Protein AF-0000000073392416 (afdb_homodimer)

Nearest PDB structures (foldseek):
  3k96-assembly1_B  TM=9.170E-01  e=9.392E-29  Coxiella burnetii RSA 493
  6e8y-assembly1_B  TM=8.943E-01  e=6.072E-26  Homo sapiens
  6e90-assembly2_D-2  TM=8.813E-01  e=2.611E-24  Homo sapiens
  6e90-assembly1_A  TM=8.848E-01  e=6.687E-24  Homo sapiens
  6e90-assembly2_B  TM=8.919E-01  e=8.058E-23  Homo sapiens

Organism: Methanobrevibacter smithii (strain ATCC 35061 / DSM 861 / OCM 144 / PS) (NCBI:txid420247)

Solvent-accessible surface area (backbone atoms only — not comparable to full-atom values): 31965 Å² total; per-residue (Å²): 132,66,45,31,33,28,28,39,30,64,46,49,55,25,44,14,51,48,50,59,24,34,86,54,34,65,38,31,40,37,30,23,90,51,61,68,55,23,49,34,26,61,73,67,29,24,43,64,88,70,40,66,89,48,76,49,56,86,52,54,37,46,36,72,51,78,68,77,46,32,79,32,46,35,34,39,39,38,46,58,41,88,52,44,55,68,50,38,51,56,44,52,76,47,38,50,93,76,41,43,43,32,40,50,48,54,45,56,28,79,96,73,68,37,44,58,56,54,44,44,25,72,57,59,74,42,81,37,35,39,41,32,36,31,70,53,35,74,48,37,56,67,66,40,54,32,38,34,28,36,18,18,87,47,66,68,59,46,53,53,52,44,59,37,54,48,50,101,34,31,45,71,45,78,50,62,44,44,61,19,42,48,47,27,37,37,51,28,46,55,50,5,22,44,46,12,25,36,56,32,57,62,59,57,65,30,34,48,35,42,51,49,20,50,43,54,49,41,50,30,52,54,32,37,76,73,70,21,47,49,71,50,40,51,32,37,20,14,41,15,22,32,50,49,30,42,70,40,86,84,24,62,45,16,50,52,13,23,37,44,22,61,71,45,78,77,67,82,81,39,67,61,57,44,54,55,49,50,48,36,53,51,51,45,50,51,28,59,76,67,69,46,86,47,64,57,52,49,39,41,31,37,37,74,70,68,61,41,55,48,68,62,41,47,53,58,43,58,74,71,104,133,64,46,32,34,29,30,39,30,65,46,50,55,24,45,14,51,47,50,59,25,34,86,53,35,65,37,32,39,37,30,21,90,51,61,68,56,24,50,34,25,61,74,66,29,22,46,63,88,68,39,66,87,48,76,50,56,87,52,53,36,45,37,70,52,77,68,77,46,32,80,32,47,35,35,38,37,39,47,58,42,87,51,44,57,67,49,38,52,56,44,52,76,47,36,51,94,78,41,41,43,31,40,50,47,53,43,55,30,78,98,73,69,37,45,59,56,53,46,44,24,73,57,59,74,43,80,38,36,39,41,31,36,30,70,54,33,73,47,38,58,67,66,40,53,32,39,35,27,37,19,18,86,46,68,67,59,46,54,54,52,45,58,39,52,49,49,99,35,31,46,71,45,78,48,62,43,44,61,19,43,49,46,27,36,38,51,29,47,54,50,5,21,45,46,12,24,37,57,31,57,62,58,56,66,30,34,50,35,42,52,49,21,53,41,53,49,41,50,30,51,52,33,36,75,72,70,20,46,49,72,49,39,51,32,37,20,13,41,15,23,32,51,48,29,43,72,42,86,83,22,62,44,15,50,51,13,23,36,46,20,60,71,46,78,77,65,82,81,38,68,61,58,43,54,54,48,50,49,36,53,49,51,45,51,51,29,59,76,67,68,48,85,46,63,57,51,50,38,41,30,37,37,73,72,67,59,40,55,48,68,62,41,47,53,57,43,59,75,71,105

Secondary structure (DSSP, 8-state):
-PEEEEEE--SHHHHHHHHHHGGGEEEEEEE-SSHHHHHHHHHHSEETTTEEEEEPPTTEEEES-GGGGTT-SEEEE-S-GGGHHHHHHHHHHHS-TTPEEEE----B-TTT--BHHHHHHHHHS-PPEEEESS--HHHHHTT--EEEEEE-S-HHHHHHHHHHH--SSEEEEEES-HHHHHHHHHHHHHHHHHHHHHHHHT--HHHHHHHHHHHHHHHHHHHHHTT--GGGGGSIIIIIHHHHHHHSTT-HHHHHHHHHHTT----TT-HHHHHHHHHHHHHHHHHHHTT---HHHHHHIIIIIS---HHHHHHHHHHH-/-PEEEEEE--SHHHHHHHHHHGGGEEEEEEE-SSHHHHHHHHHHSEETTTEEEEEPPTTEEEES-GGGGTT-SEEEE-S-GGGHHHHHHHHHHHS-TTPEEEE----B-TTT--BHHHHHHHHHS-PPEEEESS--HHHHHTT--EEEEEE-S-HHHHHHHHHHH--SSEEEEEES-HHHHHHHHHHHHHHHHHHHHHHHHT--HHHHHHHHHHHHHHHHHHHHHTT--GGGGGSIIIIIHHHHHHHSTT-HHHHHHHHHHTT----TT-HHHHHHHHHHHHHHHHHHHTT---HHHHHHIIIIIS---HHHHHHHHHHH-

Structure (mmCIF, N/CA/C/O backbone):
data_AF-0000000073392416-model_v1
#
loop_
_entity.id
_entity.type
_entity.pdbx_description
1 polymer 'Glycerol-3-phosphate dehydrogenase (NAD)'
#
loop_
_atom_site.group_PDB
_atom_site.id
_atom_site.type_symbol
_atom_site.label_atom_id
_atom_site.label_alt_id
_atom_site.label_comp_id
_atom_site.label_asym_id
_atom_site.label_entity_id
_atom_site.label_seq_id
_atom_site.pdbx_PDB_ins_code
_atom_site.Cartn_x
_atom_site.Cartn_y
_atom_site.Cartn_z
_atom_site.occupancy
_atom_site.B_iso_or_equiv
_atom_site.auth_seq_id
_atom_site.auth_comp_id
_atom_site.auth_asym_id
_atom_site.auth_atom_id
_atom_site.pdbx_PDB_model_num
ATOM 1 N N . MET A 1 1 ? -12.195 24.922 28.703 1 54.62 1 MET A N 1
ATOM 2 C CA . MET A 1 1 ? -12.047 26.219 28.047 1 54.62 1 MET A CA 1
ATOM 3 C C . MET A 1 1 ? -11.492 26.047 26.625 1 54.62 1 MET A C 1
ATOM 5 O O . MET A 1 1 ? -10.688 25.141 26.375 1 54.62 1 MET A O 1
ATOM 9 N N . SER A 1 2 ? -12.141 26.625 25.531 1 84.12 2 SER A N 1
ATOM 10 C CA . SER A 1 2 ? -11.734 26.516 24.141 1 84.12 2 SER A CA 1
ATOM 11 C C . SER A 1 2 ? -10.367 27.156 23.906 1 84.12 2 SER A C 1
ATOM 13 O O . SER A 1 2 ? -10.031 28.156 24.547 1 84.12 2 SER A O 1
ATOM 15 N N . LEU A 1 3 ? -9.414 26.547 23.359 1 95.56 3 LEU A N 1
ATOM 16 C CA . LEU A 1 3 ? -8.016 26.922 23.156 1 95.56 3 LEU A CA 1
ATOM 17 C C . LEU A 1 3 ? -7.875 27.984 22.094 1 95.56 3 LEU A C 1
ATOM 19 O O . LEU A 1 3 ? -8.641 28.016 21.125 1 95.56 3 LEU A O 1
ATOM 23 N N . ASN A 1 4 ? -6.977 28.969 22.391 1 98.12 4 ASN A N 1
ATOM 24 C CA . ASN A 1 4 ? -6.52 29.859 21.328 1 98.12 4 ASN A CA 1
ATOM 25 C C . ASN A 1 4 ? -5.41 29.219 20.5 1 98.12 4 ASN A C 1
ATOM 27 O O . ASN A 1 4 ? -4.383 28.812 21.031 1 98.12 4 ASN A O 1
ATOM 31 N N . VAL A 1 5 ? -5.668 29.188 19.203 1 98.56 5 VAL A N 1
ATOM 32 C CA . VAL A 1 5 ? -4.75 28.422 18.344 1 98.56 5 VAL A CA 1
ATOM 33 C C . VAL A 1 5 ? -4.172 29.344 17.266 1 98.56 5 VAL A C 1
ATOM 35 O O . VAL A 1 5 ? -4.875 30.203 16.734 1 98.56 5 VAL A O 1
ATOM 38 N N . GLY A 1 6 ? -2.875 29.234 17.062 1 98.69 6 GLY A N 1
ATOM 39 C CA . GLY A 1 6 ? -2.205 29.859 15.922 1 98.69 6 GLY A CA 1
ATOM 40 C C . GLY A 1 6 ? -1.769 28.859 14.867 1 98.69 6 GLY A C 1
ATOM 41 O O . GLY A 1 6 ? -1.422 27.719 15.188 1 98.69 6 GLY A O 1
ATOM 42 N N . VAL A 1 7 ? -1.801 29.234 13.602 1 98.81 7 VAL A N 1
ATOM 43 C CA . VAL A 1 7 ? -1.245 28.484 12.477 1 98.81 7 VAL A CA 1
ATOM 44 C C . VAL A 1 7 ? -0.252 29.359 11.719 1 98.81 7 VAL A C 1
ATOM 46 O O . VAL A 1 7 ? -0.584 30.484 11.305 1 98.81 7 VAL A O 1
ATOM 49 N N . ILE A 1 8 ? 0.932 28.828 11.641 1 98.75 8 ILE A N 1
ATOM 50 C CA . ILE A 1 8 ? 1.954 29.562 10.898 1 98.75 8 ILE A CA 1
ATOM 51 C C . ILE A 1 8 ? 2.068 29 9.484 1 98.75 8 ILE A C 1
ATOM 53 O O . ILE A 1 8 ? 2.355 27.812 9.312 1 98.75 8 ILE A O 1
ATOM 57 N N . GLY A 1 9 ? 1.932 29.828 8.492 1 98.12 9 GLY A N 1
ATOM 58 C CA . GLY A 1 9 ? 1.912 29.422 7.098 1 98.12 9 GLY A CA 1
ATOM 59 C C . GLY A 1 9 ? 0.513 29.359 6.512 1 98.12 9 GLY A C 1
ATOM 60 O O . GLY A 1 9 ? -0.207 28.391 6.707 1 98.12 9 GLY A O 1
ATOM 61 N N . ALA A 1 10 ? 0.179 30.375 5.672 1 98.12 10 ALA A N 1
ATOM 62 C CA . ALA A 1 10 ? -1.148 30.453 5.066 1 98.12 10 ALA A CA 1
ATOM 63 C C . ALA A 1 10 ? -1.143 29.875 3.658 1 98.12 10 ALA A C 1
ATOM 65 O O . ALA A 1 10 ? -1.767 30.422 2.748 1 98.12 10 ALA A O 1
ATOM 66 N N . GLY A 1 11 ? -0.342 28.812 3.502 1 96.88 11 GLY A N 1
ATOM 67 C CA . GLY A 1 11 ? -0.414 28.047 2.27 1 96.88 11 GLY A CA 1
ATOM 68 C C . GLY A 1 11 ? -1.572 27.078 2.244 1 96.88 11 GLY A C 1
ATOM 69 O O . GLY A 1 11 ? -2.545 27.234 2.984 1 96.88 11 GLY A O 1
ATOM 70 N N . ALA A 1 12 ? -1.508 26.125 1.383 1 96.62 12 ALA A N 1
ATOM 71 C CA . ALA A 1 12 ? -2.588 25.156 1.191 1 96.62 12 ALA A CA 1
ATOM 72 C C . ALA A 1 12 ? -2.859 24.375 2.475 1 96.62 12 ALA A C 1
ATOM 74 O O . ALA A 1 12 ? -3.998 24.312 2.941 1 96.62 12 ALA A O 1
ATOM 75 N N . MET A 1 13 ? -1.814 23.844 3.082 1 97.5 13 MET A N 1
ATOM 76 C CA . MET A 1 13 ? -1.981 22.984 4.254 1 97.5 13 MET A CA 1
ATOM 77 C C . MET A 1 13 ? -2.373 23.812 5.477 1 97.5 13 MET A C 1
ATOM 79 O O . MET A 1 13 ? -3.266 23.422 6.23 1 97.5 13 MET A O 1
ATOM 83 N N . GLY A 1 14 ? -1.658 24.906 5.66 1 98.5 14 GLY A N 1
ATOM 84 C CA . GLY A 1 14 ? -1.999 25.75 6.801 1 98.5 14 GLY A CA 1
ATOM 85 C C . GLY A 1 14 ? -3.439 26.219 6.785 1 98.5 14 GLY A C 1
ATOM 86 O O . GLY A 1 14 ? -4.117 26.203 7.816 1 98.5 14 GLY A O 1
ATOM 87 N N . THR A 1 15 ? -3.92 26.625 5.652 1 98.56 15 THR A N 1
ATOM 88 C CA . THR A 1 15 ? -5.301 27.062 5.508 1 98.56 15 THR A CA 1
ATOM 89 C C . THR A 1 15 ? -6.266 25.906 5.738 1 98.56 15 THR A C 1
ATOM 91 O O . THR A 1 15 ? -7.297 26.062 6.395 1 98.56 15 THR A O 1
ATOM 94 N N . ALA A 1 16 ? -5.902 24.781 5.227 1 98.31 16 ALA A N 1
ATOM 95 C CA . ALA A 1 16 ? -6.754 23.594 5.367 1 98.31 16 ALA A CA 1
ATOM 96 C C . ALA A 1 16 ? -6.875 23.188 6.832 1 98.31 16 ALA A C 1
ATOM 98 O O . ALA A 1 16 ? -7.973 22.891 7.309 1 98.31 16 ALA A O 1
ATOM 99 N N . ILE A 1 17 ? -5.758 23.141 7.52 1 98.19 17 ILE A N 1
ATOM 100 C CA . ILE A 1 17 ? -5.777 22.797 8.938 1 98.19 17 ILE A CA 1
ATOM 101 C C . ILE A 1 17 ? -6.609 23.812 9.703 1 98.19 17 ILE A C 1
ATOM 103 O O . ILE A 1 17 ? -7.434 23.453 10.547 1 98.19 17 ILE A O 1
ATOM 107 N N . SER A 1 18 ? -6.402 25.062 9.391 1 98.31 18 SER A N 1
ATOM 108 C CA . SER A 1 18 ? -7.184 26.109 10.031 1 98.31 18 SER A CA 1
ATOM 109 C C . SER A 1 18 ? -8.68 25.875 9.844 1 98.31 18 SER A C 1
ATOM 111 O O . SER A 1 18 ? -9.453 25.969 10.805 1 98.31 18 SER A O 1
ATOM 113 N N . GLN A 1 19 ? -9.07 25.594 8.617 1 97.75 19 GLN A N 1
ATOM 114 C CA . GLN A 1 19 ? -10.469 25.344 8.281 1 97.75 19 GLN A CA 1
ATOM 115 C C . GLN A 1 19 ? -11.031 24.188 9.102 1 97.75 19 GLN A C 1
ATOM 117 O O . GLN A 1 19 ? -12.156 24.266 9.602 1 97.75 19 GLN A O 1
ATOM 122 N N . CYS A 1 20 ? -10.258 23.188 9.266 1 96.81 20 CYS A N 1
ATOM 123 C CA . CYS A 1 20 ? -10.703 21.969 9.922 1 96.81 20 CYS A CA 1
ATOM 124 C C . CYS A 1 20 ? -10.875 22.188 11.422 1 96.81 20 CYS A C 1
ATOM 126 O O . CYS A 1 20 ? -11.812 21.656 12.023 1 96.81 20 CYS A O 1
ATOM 128 N N . ILE A 1 21 ? -9.969 22.969 12.031 1 96.56 21 ILE A N 1
ATOM 129 C CA . ILE A 1 21 ? -9.938 22.969 13.492 1 96.56 21 ILE A CA 1
ATOM 130 C C . ILE A 1 21 ? -10.672 24.203 14.023 1 96.56 21 ILE A C 1
ATOM 132 O O . ILE A 1 21 ? -10.945 24.297 15.219 1 96.56 21 ILE A O 1
ATOM 136 N N . ALA A 1 22 ? -11.039 25.109 13.18 1 96.56 22 ALA A N 1
ATOM 137 C CA . ALA A 1 22 ? -11.633 26.391 13.562 1 96.56 22 ALA A CA 1
ATOM 138 C C . ALA A 1 22 ? -12.836 26.188 14.477 1 96.56 22 ALA A C 1
ATOM 140 O O . ALA A 1 22 ? -12.984 26.891 15.484 1 96.56 22 ALA A O 1
ATOM 141 N N . PRO A 1 23 ? -13.688 25.203 14.203 1 94.12 23 PRO A N 1
ATOM 142 C CA . PRO A 1 23 ? -14.867 25.016 15.055 1 94.12 23 PRO A CA 1
ATOM 143 C C . PRO A 1 23 ? -14.492 24.578 16.469 1 94.12 23 PRO A C 1
ATOM 145 O O . PRO A 1 23 ? -15.289 24.75 17.406 1 94.12 23 PRO A O 1
ATOM 148 N N . ASN A 1 24 ? -13.289 24.062 16.703 1 95.12 24 ASN A N 1
ATOM 149 C CA . ASN A 1 24 ? -12.875 23.5 17.984 1 95.12 24 ASN A CA 1
ATOM 150 C C . ASN A 1 24 ? -12.055 24.516 18.781 1 95.12 24 ASN A C 1
ATOM 152 O O . ASN A 1 24 ? -11.523 24.172 19.844 1 95.12 24 ASN A O 1
ATOM 156 N N . THR A 1 25 ? -11.906 25.734 18.281 1 96.5 25 THR A N 1
ATOM 157 C CA . THR A 1 25 ? -11.008 26.688 18.938 1 96.5 25 THR A CA 1
ATOM 158 C C . THR A 1 25 ? -11.758 27.938 19.359 1 96.5 25 THR A C 1
ATOM 160 O O . THR A 1 25 ? -12.82 28.25 18.828 1 96.5 25 THR A O 1
ATOM 163 N N . ASN A 1 26 ? -11.289 28.594 20.406 1 97 26 ASN A N 1
ATOM 164 C CA . ASN A 1 26 ? -11.812 29.891 20.812 1 97 26 ASN A CA 1
ATOM 165 C C . ASN A 1 26 ? -11.461 30.984 19.812 1 97 26 ASN A C 1
ATOM 167 O O . ASN A 1 26 ? -12.328 31.75 19.406 1 97 26 ASN A O 1
ATOM 171 N N . LYS A 1 27 ? -10.25 30.984 19.531 1 96.5 27 LYS A N 1
ATOM 172 C CA . LYS A 1 27 ? -9.68 31.922 18.562 1 96.5 27 LYS A CA 1
ATOM 173 C C . LYS A 1 27 ? -8.641 31.234 17.688 1 96.5 27 LYS A C 1
ATOM 175 O O . LYS A 1 27 ? -7.809 30.469 18.188 1 96.5 27 LYS A O 1
ATOM 180 N N . LEU A 1 28 ? -8.781 31.484 16.375 1 98.38 28 LEU A N 1
ATOM 181 C CA . LEU A 1 28 ? -7.785 30.922 15.469 1 98.38 28 LEU A CA 1
ATOM 182 C C . LEU A 1 28 ? -7.098 32.031 14.664 1 98.38 28 LEU A C 1
ATOM 184 O O . LEU A 1 28 ? -7.754 32.75 13.922 1 98.38 28 LEU A O 1
ATOM 188 N N . LEU A 1 29 ? -5.82 32.188 14.867 1 98.75 29 LEU A N 1
ATOM 189 C CA . LEU A 1 29 ? -5.016 33.156 14.141 1 98.75 29 LEU A CA 1
ATOM 190 C C . LEU A 1 29 ? -4.152 32.469 13.086 1 98.75 29 LEU A C 1
ATOM 192 O O . LEU A 1 29 ? -3.326 31.609 13.406 1 98.75 29 LEU A O 1
ATOM 196 N N . LEU A 1 30 ? -4.359 32.781 11.852 1 98.81 30 LEU A N 1
ATOM 197 C CA . LEU A 1 30 ? -3.58 32.281 10.734 1 98.81 30 LEU A CA 1
ATOM 198 C C . LEU A 1 30 ? -2.549 33.312 10.273 1 98.81 30 LEU A C 1
ATOM 200 O O . LEU A 1 30 ? -2.906 34.344 9.727 1 98.81 30 LEU A O 1
ATOM 204 N N . TYR A 1 31 ? -1.302 32.969 10.453 1 98.75 31 TYR A N 1
ATOM 205 C CA . TYR A 1 31 ? -0.228 33.875 10.078 1 98.75 31 TYR A CA 1
ATOM 206 C C . TYR A 1 31 ? 0.144 33.719 8.609 1 98.75 31 TYR A C 1
ATOM 208 O O . TYR A 1 31 ? 0.429 32.625 8.156 1 98.75 31 TYR A O 1
ATOM 216 N N . ALA A 1 32 ? 0.14 34.812 7.914 1 97.88 32 ALA A N 1
ATOM 217 C CA . ALA A 1 32 ? 0.619 34.906 6.535 1 97.88 32 ALA A CA 1
ATOM 218 C C . ALA A 1 32 ? 1.734 35.938 6.402 1 97.88 32 ALA A C 1
ATOM 220 O O . ALA A 1 32 ? 1.614 37.062 6.906 1 97.88 32 ALA A O 1
ATOM 221 N N . ARG A 1 33 ? 2.746 35.531 5.711 1 94.56 33 ARG A N 1
ATOM 222 C CA . ARG A 1 33 ? 3.854 36.438 5.484 1 94.56 33 ARG A CA 1
ATOM 223 C C . ARG A 1 33 ? 3.43 37.594 4.57 1 94.56 33 ARG A C 1
ATOM 225 O O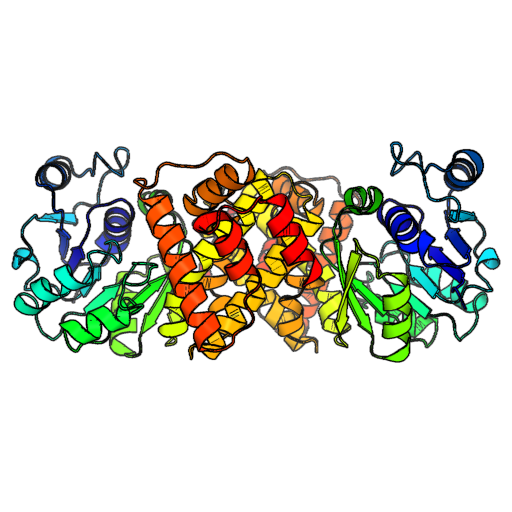 . ARG A 1 33 ? 3.838 38.75 4.777 1 94.56 33 ARG A O 1
ATOM 232 N N . ARG A 1 34 ? 2.623 37.312 3.564 1 94.94 34 ARG A N 1
ATOM 233 C CA . ARG A 1 34 ? 2.168 38.281 2.6 1 94.94 34 ARG A CA 1
ATOM 234 C C . ARG A 1 34 ? 0.901 39 3.088 1 94.94 34 ARG A C 1
ATOM 236 O O . ARG A 1 34 ? -0.121 38.344 3.316 1 94.94 34 ARG A O 1
ATOM 243 N N . LYS A 1 35 ? 0.93 40.281 3.152 1 95.69 35 LYS A N 1
ATOM 244 C CA . LYS A 1 35 ? -0.192 41.062 3.629 1 95.69 35 LYS A CA 1
ATOM 245 C C . LYS A 1 35 ? -1.418 40.875 2.738 1 95.69 35 LYS A C 1
ATOM 247 O O . LYS A 1 35 ? -2.553 40.906 3.221 1 95.69 35 LYS A O 1
ATOM 252 N N . GLU A 1 36 ? -1.205 40.656 1.474 1 96.12 36 GLU A N 1
ATOM 253 C CA . GLU A 1 36 ? -2.297 40.5 0.521 1 96.12 36 GLU A CA 1
ATOM 254 C C . GLU A 1 36 ? -3.158 39.281 0.89 1 96.12 36 GLU A C 1
ATOM 256 O O . GLU A 1 36 ? -4.383 39.312 0.768 1 96.12 36 GLU A O 1
ATOM 261 N N . ILE A 1 37 ? -2.541 38.219 1.359 1 97.06 37 ILE A N 1
ATOM 262 C CA . ILE A 1 37 ? -3.258 37.031 1.771 1 97.06 37 ILE A CA 1
ATOM 263 C C . ILE A 1 37 ? -4.074 37.312 3.027 1 97.06 37 ILE A C 1
ATOM 265 O O . ILE A 1 37 ? -5.219 36.844 3.15 1 97.06 37 ILE A O 1
ATOM 269 N N . CYS A 1 38 ? -3.529 38.094 3.947 1 97.25 38 CYS A N 1
ATOM 270 C CA . CYS A 1 38 ? -4.234 38.469 5.164 1 97.25 38 CYS A CA 1
ATOM 271 C C . CYS A 1 38 ? -5.5 39.25 4.832 1 97.25 38 CYS A C 1
ATOM 273 O O . CYS A 1 38 ? -6.566 39 5.395 1 97.25 38 CYS A O 1
ATOM 275 N N . ASP A 1 39 ? -5.312 40.188 3.92 1 96.75 39 ASP A N 1
ATOM 276 C CA . ASP A 1 39 ? -6.441 41 3.533 1 96.75 39 ASP A CA 1
ATOM 277 C C . ASP A 1 39 ? -7.551 40.188 2.891 1 96.75 39 ASP A C 1
ATOM 279 O O . ASP A 1 39 ? -8.727 40.344 3.209 1 96.75 39 ASP A O 1
ATOM 283 N N . ASP A 1 40 ? -7.184 39.25 2.014 1 96.31 40 ASP A N 1
ATOM 284 C CA . ASP A 1 40 ? -8.141 38.344 1.367 1 96.31 40 ASP A CA 1
ATOM 285 C C . ASP A 1 40 ? -8.938 37.562 2.4 1 96.31 40 ASP A C 1
ATOM 287 O O . ASP A 1 40 ? -10.156 37.438 2.297 1 96.31 40 ASP A O 1
ATOM 291 N N . ILE A 1 41 ? -8.266 37.094 3.389 1 97.75 41 ILE A N 1
ATOM 292 C CA . ILE A 1 41 ? -8.875 36.219 4.387 1 97.75 41 ILE A CA 1
ATOM 293 C C . ILE A 1 41 ? -9.758 37.062 5.316 1 97.75 41 ILE A C 1
ATOM 295 O O . ILE A 1 41 ? -10.898 36.656 5.605 1 97.75 41 ILE A O 1
ATOM 299 N N . ASN A 1 42 ? -9.305 38.219 5.742 1 97.88 42 ASN A N 1
ATOM 300 C CA . ASN A 1 42 ? -10.031 39 6.734 1 97.88 42 ASN A CA 1
ATOM 301 C C . ASN A 1 42 ? -11.219 39.75 6.109 1 97.88 42 ASN A C 1
ATOM 303 O O . ASN A 1 42 ? -12.242 39.938 6.762 1 97.88 42 ASN A O 1
ATOM 307 N N . GLU A 1 43 ? -11.109 40.094 4.906 1 96.62 43 GLU A N 1
ATOM 308 C CA . GLU A 1 43 ? -12.172 40.875 4.254 1 96.62 43 GLU A CA 1
ATOM 309 C C . GLU A 1 43 ? -13.141 39.938 3.521 1 96.62 43 GLU A C 1
ATOM 311 O O . GLU A 1 43 ? -14.359 40.125 3.602 1 96.62 43 GLU A O 1
ATOM 316 N N . GLY A 1 44 ? -12.617 38.969 2.869 1 95.88 44 GLY A N 1
ATOM 317 C CA . GLY A 1 44 ? -13.438 38.156 2.004 1 95.88 44 GLY A CA 1
ATOM 318 C C . GLY A 1 44 ? -13.688 36.75 2.568 1 95.88 44 GLY A C 1
ATOM 319 O O . GLY A 1 44 ? -14.508 36 2.045 1 95.88 44 GLY A O 1
ATOM 320 N N . HIS A 1 45 ? -12.977 36.406 3.584 1 97.31 45 HIS A N 1
ATOM 321 C CA . HIS A 1 45 ? -13.047 35.062 4.18 1 97.31 45 HIS A CA 1
ATOM 322 C C . HIS A 1 45 ? -12.688 34 3.158 1 97.31 45 HIS A C 1
ATOM 324 O O . HIS A 1 45 ? -13.352 32.969 3.088 1 97.31 45 HIS A O 1
ATOM 330 N N . ILE A 1 46 ? -11.703 34.344 2.361 1 97.38 46 ILE A N 1
ATOM 331 C CA . ILE A 1 46 ? -11.234 33.406 1.334 1 97.38 46 ILE A CA 1
ATOM 332 C C . ILE A 1 46 ? -9.719 33.562 1.181 1 97.38 46 ILE A C 1
ATOM 334 O O . ILE A 1 46 ? -9.18 34.656 1.194 1 97.38 46 ILE A O 1
ATOM 338 N N . ASN A 1 47 ? -9.055 32.438 1.176 1 98 47 ASN A N 1
ATOM 339 C CA . ASN A 1 47 ? -7.684 32.438 0.688 1 98 47 ASN A CA 1
ATOM 340 C C . ASN A 1 47 ? -7.625 32.312 -0.831 1 98 47 ASN A C 1
ATOM 342 O O . ASN A 1 47 ? -7.535 31.188 -1.354 1 98 47 ASN A O 1
ATOM 346 N N . CYS A 1 48 ? -7.535 33.375 -1.533 1 95.69 48 CYS A N 1
ATOM 347 C CA . CYS A 1 48 ? -7.719 33.406 -2.979 1 95.69 48 CYS A CA 1
ATOM 348 C C . CYS A 1 48 ? -6.594 32.688 -3.701 1 95.69 48 CYS A C 1
ATOM 350 O O . CYS A 1 48 ? -6.809 32.125 -4.777 1 95.69 48 CYS A O 1
ATOM 352 N N . GLU A 1 49 ? -5.539 32.688 -3.127 1 95 49 GLU A N 1
ATOM 353 C CA . GLU A 1 49 ? -4.379 32.094 -3.791 1 95 49 GLU A CA 1
ATOM 354 C C . GLU A 1 49 ? -4.402 30.562 -3.719 1 95 49 GLU A C 1
ATOM 356 O O . GLU A 1 49 ? -4.117 29.891 -4.707 1 95 49 GLU A O 1
ATOM 361 N N . TYR A 1 50 ? -4.762 29.969 -2.613 1 95.5 50 TYR A N 1
ATOM 362 C CA . TYR A 1 50 ? -4.566 28.531 -2.426 1 95.5 50 TYR A CA 1
ATOM 363 C C . TYR A 1 50 ? -5.898 27.797 -2.445 1 95.5 50 TYR A C 1
ATOM 365 O O . TYR A 1 50 ? -5.949 26.609 -2.791 1 95.5 50 TYR A O 1
ATOM 373 N N . HIS A 1 51 ? -6.914 28.484 -1.985 1 96.75 51 HIS A N 1
ATOM 374 C CA . HIS A 1 51 ? -8.234 27.859 -1.946 1 96.75 51 HIS A CA 1
ATOM 375 C C . HIS A 1 51 ? -9.32 28.859 -2.352 1 96.75 51 HIS A C 1
ATOM 377 O O . HIS A 1 51 ? -10.195 29.188 -1.553 1 96.75 51 HIS A O 1
ATOM 383 N N . PRO A 1 52 ? -9.383 29.203 -3.602 1 95.69 52 PRO A N 1
ATOM 384 C CA . PRO A 1 52 ? -10.258 30.281 -4.047 1 95.69 52 PRO A CA 1
ATOM 385 C C . PRO A 1 52 ? -11.734 29.891 -4.051 1 95.69 52 PRO A C 1
ATOM 387 O O . PRO A 1 52 ? -12.609 30.75 -4.113 1 95.69 52 PRO A O 1
ATOM 390 N N . SER A 1 53 ? -12.023 28.656 -3.93 1 95.25 53 SER A N 1
ATOM 391 C CA . SER A 1 53 ? -13.398 28.219 -4.141 1 95.25 53 SER A CA 1
ATOM 392 C C . SER A 1 53 ? -14.078 27.891 -2.814 1 95.25 53 SER A C 1
ATOM 394 O O . SER A 1 53 ? -15.242 27.469 -2.795 1 95.25 53 SER A O 1
ATOM 396 N N . VAL A 1 54 ? -13.383 28.109 -1.694 1 96.94 54 VAL A N 1
ATOM 397 C CA . VAL A 1 54 ? -13.953 27.688 -0.413 1 96.94 54 VAL A CA 1
ATOM 398 C C . VAL A 1 54 ? -13.914 28.859 0.565 1 96.94 54 VAL A C 1
ATOM 400 O O . VAL A 1 54 ? -12.867 29.469 0.779 1 96.94 54 VAL A O 1
ATOM 403 N N . LYS A 1 55 ? -15.039 29.188 1.126 1 97.38 55 LYS A N 1
ATOM 404 C CA . LYS A 1 55 ? -15.094 30.219 2.162 1 97.38 55 LYS A CA 1
ATOM 405 C C . LYS A 1 55 ? -14.523 29.688 3.48 1 97.38 55 LYS A C 1
ATOM 407 O O . LYS A 1 55 ? -14.797 28.562 3.875 1 97.38 55 LYS A O 1
ATOM 412 N N . LEU A 1 56 ? -13.82 30.516 4.141 1 98.25 56 LEU A N 1
ATOM 413 C CA . LEU A 1 56 ? -13.195 30.141 5.402 1 98.25 56 LEU A CA 1
ATOM 414 C C . LEU A 1 56 ? -14.156 30.344 6.57 1 98.25 56 LEU A C 1
ATOM 416 O O . LEU A 1 56 ? -15.047 31.188 6.504 1 98.25 56 LEU A O 1
ATOM 420 N N . HIS A 1 57 ? -14.023 29.5 7.543 1 97.25 57 HIS A N 1
ATOM 421 C CA . HIS A 1 57 ? -14.789 29.625 8.773 1 97.25 57 HIS A CA 1
ATOM 422 C C . HIS A 1 57 ? -14.617 31.016 9.391 1 97.25 57 HIS A C 1
ATOM 424 O O . HIS A 1 57 ? -13.516 31.578 9.375 1 97.25 57 HIS A O 1
ATOM 430 N N . GLU A 1 58 ? -15.625 31.547 10.078 1 96.12 58 GLU A N 1
ATOM 431 C CA . GLU A 1 58 ? -15.656 32.906 10.586 1 96.12 58 GLU A CA 1
ATOM 432 C C . GLU A 1 58 ? -14.656 33.094 11.727 1 96.12 58 GLU A C 1
ATOM 434 O O . GLU A 1 58 ? -14.188 34.219 11.977 1 96.12 58 GLU A O 1
ATOM 439 N N . ASN A 1 59 ? -14.297 31.969 12.328 1 96.88 59 ASN A N 1
ATOM 440 C CA . ASN A 1 59 ? -13.391 32 13.469 1 96.88 59 ASN A CA 1
ATOM 441 C C . ASN A 1 59 ? -11.945 32.219 13.031 1 96.88 59 ASN A C 1
ATOM 443 O O . ASN A 1 59 ? -11.07 32.469 13.867 1 96.88 59 ASN A O 1
ATOM 447 N N . ILE A 1 60 ? -11.664 32.219 11.742 1 98.31 60 ILE A N 1
ATOM 448 C CA . ILE A 1 60 ? -10.297 32.344 11.234 1 98.31 60 ILE A CA 1
ATOM 449 C C . ILE A 1 60 ? -9.977 33.812 10.977 1 98.31 60 ILE A C 1
ATOM 451 O O . ILE A 1 60 ? -10.641 34.469 10.172 1 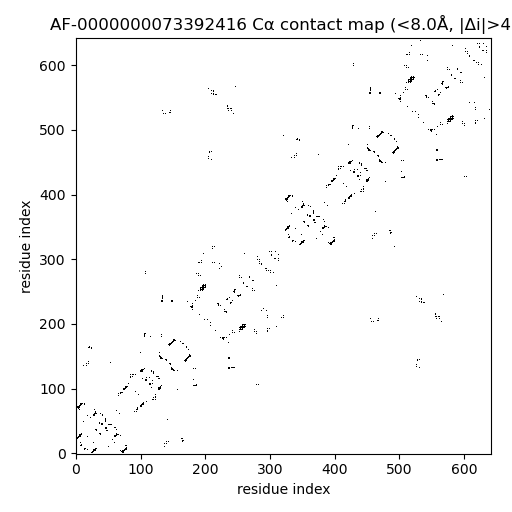98.31 60 ILE A O 1
ATOM 455 N N . ARG A 1 61 ? -9.031 34.25 11.656 1 98.25 61 ARG A N 1
ATOM 456 C CA . ARG A 1 61 ? -8.492 35.594 11.43 1 98.25 61 ARG A CA 1
ATOM 457 C C . ARG A 1 61 ? -7.035 35.531 10.984 1 98.25 61 ARG A C 1
ATOM 459 O O . ARG A 1 61 ? -6.219 34.875 11.617 1 98.25 61 ARG A O 1
ATOM 466 N N . ALA A 1 62 ? -6.723 36.25 9.938 1 98.62 62 ALA A N 1
ATOM 467 C CA . ALA A 1 62 ? -5.348 36.281 9.445 1 98.62 62 ALA A CA 1
ATOM 468 C C . ALA A 1 62 ? -4.555 37.406 10.07 1 98.62 62 ALA A C 1
ATOM 470 O O . ALA A 1 62 ? -5.086 38.5 10.281 1 98.62 62 ALA A O 1
ATOM 471 N N . VAL A 1 63 ? -3.334 37.156 10.398 1 98.56 63 VAL A N 1
ATOM 472 C CA . VAL A 1 63 ? -2.43 38.156 10.945 1 98.56 63 VAL A CA 1
ATOM 473 C C . VAL A 1 63 ? -1.106 38.125 10.188 1 98.56 63 VAL A C 1
ATOM 475 O O . VAL A 1 63 ? -0.768 37.125 9.547 1 98.56 63 VAL A O 1
ATOM 478 N N . ASN A 1 64 ? -0.363 39.188 10.195 1 98 64 ASN A N 1
ATOM 479 C CA . ASN A 1 64 ? 0.906 39.281 9.484 1 98 64 ASN A CA 1
ATOM 480 C C . ASN A 1 64 ? 2.043 39.688 10.414 1 98 64 ASN A C 1
ATOM 482 O O . ASN A 1 64 ? 3.109 40.094 9.953 1 98 64 ASN A O 1
ATOM 486 N N . ASP A 1 65 ? 1.729 39.688 11.703 1 97.75 65 ASP A N 1
ATOM 487 C CA . ASP A 1 65 ? 2.715 39.938 12.75 1 97.75 65 ASP A CA 1
ATOM 488 C C . ASP A 1 65 ? 2.75 38.781 13.758 1 97.75 65 ASP A C 1
ATOM 490 O O . ASP A 1 65 ? 1.744 38.5 14.406 1 97.75 65 ASP A O 1
ATOM 494 N N . LEU A 1 66 ? 3.949 38.188 13.906 1 97.88 66 LEU A N 1
ATOM 495 C CA . LEU A 1 66 ? 4.105 37.062 14.789 1 97.88 66 LEU A CA 1
ATOM 496 C C . LEU A 1 66 ? 3.75 37.406 16.234 1 97.88 66 LEU A C 1
ATOM 498 O O . LEU A 1 66 ? 3.336 36.562 17.016 1 97.88 66 LEU A O 1
ATOM 502 N N . CYS A 1 67 ? 3.832 38.688 16.578 1 97.81 67 CYS A N 1
ATOM 503 C CA . CYS A 1 67 ? 3.549 39.125 17.938 1 97.81 67 CYS A CA 1
ATOM 504 C C . CYS A 1 67 ? 2.08 38.938 18.281 1 97.81 67 CYS A C 1
ATOM 506 O O . CYS A 1 67 ? 1.723 38.812 19.469 1 97.81 67 CYS A O 1
ATOM 508 N N . ASP A 1 68 ? 1.27 38.812 17.25 1 97.88 68 ASP A N 1
ATOM 509 C CA . ASP A 1 68 ? -0.157 38.594 17.453 1 97.88 68 ASP A CA 1
ATOM 510 C C . ASP A 1 68 ? -0.408 37.219 18.062 1 97.88 68 ASP A C 1
ATOM 512 O O . ASP A 1 68 ? -1.491 36.938 18.594 1 97.88 68 ASP A O 1
ATOM 516 N N . LEU A 1 69 ? 0.595 36.344 18.031 1 98.12 69 LEU A N 1
ATOM 517 C CA . LEU A 1 69 ? 0.43 34.969 18.484 1 98.12 69 LEU A CA 1
ATOM 518 C C . LEU A 1 69 ? 0.901 34.812 19.938 1 98.12 69 LEU A C 1
ATOM 520 O O . LEU A 1 69 ? 0.974 33.688 20.438 1 98.12 69 LEU A O 1
ATOM 524 N N . LYS A 1 70 ? 1.21 35.812 20.625 1 97.44 70 LYS A N 1
ATOM 525 C CA . LYS A 1 70 ? 1.859 35.781 21.922 1 97.44 70 LYS A CA 1
ATOM 526 C C . LYS A 1 70 ? 1.014 35.031 22.953 1 97.44 70 LYS A C 1
ATOM 528 O O . LYS A 1 70 ? 1.549 34.438 23.875 1 97.44 70 LYS A O 1
ATOM 533 N N . ASP A 1 71 ? -0.341 35 22.766 1 95.75 71 ASP A N 1
ATOM 534 C CA . ASP A 1 71 ? -1.209 34.438 23.812 1 95.75 71 ASP A CA 1
ATOM 535 C C . ASP A 1 71 ? -1.845 33.125 23.359 1 95.75 71 ASP A C 1
ATOM 537 O O . ASP A 1 71 ? -2.807 32.656 23.969 1 95.75 71 ASP A O 1
ATOM 541 N N . VAL A 1 72 ? -1.347 32.531 22.312 1 97.5 72 VAL A N 1
ATOM 542 C CA . VAL A 1 72 ? -1.97 31.312 21.828 1 97.5 72 VAL A CA 1
ATOM 543 C C . VAL A 1 72 ? -1.446 30.109 22.625 1 97.5 72 VAL A C 1
ATOM 545 O O . VAL A 1 72 ? -0.321 30.141 23.125 1 97.5 72 VAL A O 1
ATOM 548 N N . ASP A 1 73 ? -2.289 29.078 22.719 1 98.12 73 ASP A N 1
ATOM 549 C CA . ASP A 1 73 ? -1.991 27.875 23.484 1 98.12 73 ASP A CA 1
ATOM 550 C C . ASP A 1 73 ? -1.258 26.844 22.625 1 98.12 73 ASP A C 1
ATOM 552 O O . ASP A 1 73 ? -0.447 26.078 23.141 1 98.12 73 ASP A O 1
ATOM 556 N N . VAL A 1 74 ? -1.611 26.75 21.391 1 98.5 74 VAL A N 1
ATOM 557 C CA . VAL A 1 74 ? -1.071 25.797 20.438 1 98.5 74 VAL A CA 1
ATOM 558 C C . VAL A 1 74 ? -0.737 26.5 19.125 1 98.5 74 VAL A C 1
ATOM 560 O O . VAL A 1 74 ? -1.498 27.344 18.656 1 98.5 74 VAL A O 1
ATOM 563 N N . ILE A 1 75 ? 0.412 26.156 18.547 1 98.81 75 ILE A N 1
ATOM 564 C CA . ILE A 1 75 ? 0.776 26.688 17.234 1 98.81 75 ILE A CA 1
ATOM 565 C C . ILE A 1 75 ? 1.072 25.547 16.281 1 98.81 75 ILE A C 1
ATOM 567 O O . ILE A 1 75 ? 1.954 24.719 16.531 1 98.81 75 ILE A O 1
ATOM 571 N N . PHE A 1 76 ? 0.315 25.469 15.203 1 98.88 76 PHE A N 1
ATOM 572 C CA . PHE A 1 76 ? 0.628 24.562 14.094 1 98.88 76 PHE A CA 1
ATOM 573 C C . PHE A 1 76 ? 1.628 25.219 13.141 1 98.88 76 PHE A C 1
ATOM 575 O O . PHE A 1 76 ? 1.38 26.297 12.617 1 98.88 76 PHE A O 1
ATOM 582 N N . LEU A 1 77 ? 2.73 24.531 12.961 1 98.81 77 LEU A N 1
ATOM 583 C CA . LEU A 1 77 ? 3.77 25 12.047 1 98.81 77 LEU A CA 1
ATOM 584 C C . LEU A 1 77 ? 3.607 24.359 10.672 1 98.81 77 LEU A C 1
ATOM 586 O O . LEU A 1 77 ? 4.121 23.266 10.43 1 98.81 77 LEU A O 1
ATOM 590 N N . CYS A 1 78 ? 2.969 25.094 9.742 1 98.44 78 CYS A N 1
ATOM 591 C CA . CYS A 1 78 ? 2.697 24.641 8.391 1 98.44 78 CYS A CA 1
ATOM 592 C C . CYS A 1 78 ? 3.598 25.344 7.379 1 98.44 78 CYS A C 1
ATOM 594 O O . CYS A 1 78 ? 3.109 25.938 6.414 1 98.44 78 CYS A O 1
ATOM 596 N N . ILE A 1 79 ? 4.871 25.188 7.613 1 96.62 79 ILE A N 1
ATOM 597 C CA . ILE A 1 79 ? 5.895 25.844 6.805 1 96.62 79 ILE A CA 1
ATOM 598 C C . ILE A 1 79 ? 6.93 24.812 6.352 1 96.62 79 ILE A C 1
ATOM 600 O O . ILE A 1 79 ? 7.047 23.734 6.949 1 96.62 79 ILE A O 1
ATOM 604 N N . PRO A 1 80 ? 7.656 25.078 5.297 1 92.19 80 PRO A N 1
ATOM 605 C CA . PRO A 1 80 ? 8.695 24.172 4.836 1 92.19 80 PRO A CA 1
ATOM 606 C C . PRO A 1 80 ? 9.812 23.969 5.859 1 92.19 80 PRO A C 1
ATOM 608 O O . PRO A 1 80 ? 10.055 24.844 6.684 1 92.19 80 PRO A O 1
ATOM 611 N N . SER A 1 81 ? 10.43 22.844 5.754 1 92.69 81 SER A N 1
ATOM 612 C CA . SER A 1 81 ? 11.516 22.516 6.676 1 92.69 81 SER A CA 1
ATOM 613 C C . SER A 1 81 ? 12.633 23.547 6.605 1 92.69 81 SER A C 1
ATOM 615 O O . SER A 1 81 ? 13.32 23.797 7.598 1 92.69 81 SER A O 1
ATOM 617 N N . SER A 1 82 ? 12.781 24.219 5.438 1 90.62 82 SER A N 1
ATOM 618 C CA . SER A 1 82 ? 13.898 25.125 5.203 1 90.62 82 SER A CA 1
ATOM 619 C C . SER A 1 82 ? 13.75 26.391 6.035 1 90.62 82 SER A C 1
ATOM 621 O O . SER A 1 82 ? 14.734 27.094 6.281 1 90.62 82 SER A O 1
ATOM 623 N N . VAL A 1 83 ? 12.57 26.734 6.531 1 94.25 83 VAL A N 1
ATOM 624 C CA . VAL A 1 83 ? 12.391 27.984 7.242 1 94.25 83 VAL A CA 1
ATOM 625 C C . VAL A 1 83 ? 11.992 27.703 8.688 1 94.25 83 VAL A C 1
ATOM 627 O O . VAL A 1 83 ? 11.695 28.641 9.445 1 94.25 83 VAL A O 1
ATOM 630 N N . MET A 1 84 ? 12 26.484 9.133 1 97.12 84 MET A N 1
ATOM 631 C CA . MET A 1 84 ? 11.531 26.078 10.453 1 97.12 84 MET A CA 1
ATOM 632 C C . MET A 1 84 ? 12.391 26.719 11.547 1 97.12 84 MET A C 1
ATOM 634 O O . MET A 1 84 ? 11.875 27.359 12.461 1 97.12 84 MET A O 1
ATOM 638 N N . ARG A 1 85 ? 13.719 26.578 11.43 1 97.75 85 ARG A N 1
ATOM 639 C CA . ARG A 1 85 ? 14.609 27.047 12.492 1 97.75 85 ARG A CA 1
ATOM 640 C C . ARG A 1 85 ? 14.461 28.547 12.719 1 97.75 85 ARG A C 1
ATOM 642 O O . ARG A 1 85 ? 14.289 29 13.852 1 97.75 85 ARG A O 1
ATOM 649 N N . GLN A 1 86 ? 14.516 29.281 11.625 1 97.44 86 GLN A N 1
ATOM 650 C CA . GLN A 1 86 ? 14.406 30.719 11.742 1 97.44 86 GLN A CA 1
ATOM 651 C C . GLN A 1 86 ? 13.07 31.125 12.367 1 97.44 86 GLN A C 1
ATOM 653 O O . GLN A 1 86 ? 13.016 32.062 13.18 1 97.44 86 GLN A O 1
ATOM 658 N N . THR A 1 87 ? 12.016 30.438 11.984 1 98 87 THR A N 1
ATOM 659 C CA . THR A 1 87 ? 10.688 30.719 12.523 1 98 87 THR A CA 1
ATOM 660 C C . THR A 1 87 ? 10.648 30.422 14.023 1 98 87 THR A C 1
ATOM 662 O O . THR A 1 87 ? 10.078 31.188 14.797 1 98 87 THR A O 1
ATOM 665 N N . MET A 1 88 ? 11.25 29.344 14.414 1 98.25 88 MET A N 1
ATOM 666 C CA . MET A 1 88 ? 11.211 28.938 15.812 1 98.25 88 MET A CA 1
ATOM 667 C C . MET A 1 88 ? 12.008 29.906 16.688 1 98.25 88 MET A C 1
ATOM 669 O O . MET A 1 88 ? 11.625 30.172 17.828 1 98.25 88 MET A O 1
ATOM 673 N N . VAL A 1 89 ? 13.148 30.438 16.156 1 98.12 89 VAL A N 1
ATOM 674 C CA . VAL A 1 89 ? 13.93 31.438 16.891 1 98.12 89 VAL A CA 1
ATOM 675 C C . VAL A 1 89 ? 13.047 32.625 17.219 1 98.12 89 VAL A C 1
ATOM 677 O O . VAL A 1 89 ? 13.031 33.094 18.359 1 98.12 89 VAL A O 1
ATOM 680 N N . GLN A 1 90 ? 12.289 33.094 16.281 1 97.94 90 GLN A N 1
ATOM 681 C CA . GLN A 1 90 ? 11.422 34.25 16.469 1 97.94 90 GLN A CA 1
ATOM 682 C C . GLN A 1 90 ? 10.273 33.938 17.406 1 97.94 90 GLN A C 1
ATOM 684 O O . GLN A 1 90 ? 9.977 34.719 18.312 1 97.94 90 GLN A O 1
ATOM 689 N N . LEU A 1 91 ? 9.625 32.812 17.266 1 97.75 91 LEU A N 1
ATOM 690 C CA . LEU A 1 91 ? 8.461 32.469 18.062 1 97.75 91 LEU A CA 1
ATOM 691 C C . LEU A 1 91 ? 8.836 32.25 19.516 1 97.75 91 LEU A C 1
ATOM 693 O O . LEU A 1 91 ? 8.039 32.562 20.422 1 97.75 91 LEU A O 1
ATOM 697 N N . ASN A 1 92 ? 9.977 31.688 19.703 1 97.12 92 ASN A N 1
ATOM 698 C CA . ASN A 1 92 ? 10.422 31.422 21.062 1 97.12 92 ASN A CA 1
ATOM 699 C C . ASN A 1 92 ? 10.477 32.688 21.891 1 97.12 92 ASN A C 1
ATOM 701 O O . ASN A 1 92 ? 10.281 32.656 23.109 1 97.12 92 ASN A O 1
ATOM 705 N N . GLU A 1 93 ? 10.719 33.844 21.266 1 97 93 GLU A N 1
ATOM 706 C CA . GLU A 1 93 ? 10.812 35.125 21.953 1 97 93 GLU A CA 1
ATOM 707 C C . GLU A 1 93 ? 9.43 35.719 22.219 1 97 93 GLU A C 1
ATOM 709 O O . GLU A 1 93 ? 9.281 36.625 23.031 1 97 93 GLU A O 1
ATOM 714 N N . ILE A 1 94 ? 8.484 35.188 21.609 1 97.31 94 ILE A N 1
ATOM 715 C CA . ILE A 1 94 ? 7.184 35.844 21.562 1 97.31 94 ILE A CA 1
ATOM 716 C C . ILE A 1 94 ? 6.184 35.062 22.391 1 97.31 94 ILE A C 1
ATOM 718 O O . ILE A 1 94 ? 5.426 35.625 23.188 1 97.31 94 ILE A O 1
ATOM 722 N N . VAL A 1 95 ? 6.164 33.75 22.312 1 97.31 95 VAL A N 1
ATOM 723 C CA . VAL A 1 95 ? 5.082 32.938 22.859 1 97.31 95 VAL A CA 1
ATOM 724 C C . VAL A 1 95 ? 5.477 32.438 24.25 1 97.31 95 VAL A C 1
ATOM 726 O O . VAL A 1 95 ? 6.66 32.406 24.594 1 97.31 95 VAL A O 1
ATOM 729 N N . SER A 1 96 ? 4.508 32.031 25.016 1 95.31 96 SER A N 1
ATOM 730 C CA . SER A 1 96 ? 4.711 31.469 26.359 1 95.31 96 SER A CA 1
ATOM 731 C C . SER A 1 96 ? 5.453 30.141 26.297 1 95.31 96 SER A C 1
ATOM 733 O O . SER A 1 96 ? 5.363 29.422 25.312 1 95.31 96 SER A O 1
ATOM 735 N N . ASP A 1 97 ? 6.109 29.781 27.422 1 94 97 ASP A N 1
ATOM 736 C CA . ASP A 1 97 ? 6.824 28.516 27.531 1 94 97 ASP A CA 1
ATOM 737 C C . ASP A 1 97 ? 5.852 27.344 27.562 1 94 97 ASP A C 1
ATOM 739 O O . ASP A 1 97 ? 6.258 26.188 27.375 1 94 97 ASP A O 1
ATOM 743 N N . LYS A 1 98 ? 4.629 27.641 27.688 1 95.25 98 LYS A N 1
ATOM 744 C CA . LYS A 1 98 ? 3.615 26.594 27.781 1 95.25 98 LYS A CA 1
ATOM 745 C C . LYS A 1 98 ? 2.998 26.312 26.406 1 95.25 98 LYS A C 1
ATOM 747 O O . LYS A 1 98 ? 2.281 25.328 26.234 1 95.25 98 LYS A O 1
ATOM 752 N N . CYS A 1 99 ? 3.297 27.188 25.438 1 97.62 99 CYS A N 1
ATOM 753 C CA . CYS A 1 99 ? 2.729 27.016 24.094 1 97.62 99 CYS A CA 1
ATOM 754 C C . CYS A 1 99 ? 3.189 25.703 23.469 1 97.62 99 CYS A C 1
ATOM 756 O O . CYS A 1 99 ? 4.375 25.375 23.516 1 97.62 99 CYS A O 1
ATOM 758 N N . ILE A 1 100 ? 2.252 24.922 22.938 1 98.5 100 ILE A N 1
ATOM 759 C CA . ILE A 1 100 ? 2.549 23.656 22.281 1 98.5 100 ILE A CA 1
ATOM 760 C C . ILE A 1 100 ? 2.812 23.891 20.797 1 98.5 100 ILE A C 1
ATOM 762 O O . ILE A 1 100 ? 2.035 24.578 20.125 1 98.5 100 ILE A O 1
ATOM 766 N N . PHE A 1 101 ? 3.949 23.344 20.297 1 98.81 101 PHE A N 1
ATOM 767 C CA . PHE A 1 101 ? 4.27 23.438 18.891 1 98.81 101 PHE A CA 1
ATOM 768 C C . PHE A 1 101 ? 3.93 22.125 18.172 1 98.81 101 PHE A C 1
ATOM 770 O O . PHE A 1 101 ? 4.277 21.047 18.641 1 98.81 101 PHE A O 1
ATOM 777 N N . VAL A 1 102 ? 3.211 22.234 17.016 1 98.88 102 VAL A N 1
ATOM 778 C CA . VAL A 1 102 ? 2.861 21.094 16.188 1 98.88 102 VAL A CA 1
ATOM 779 C C . VAL A 1 102 ? 3.514 21.234 14.82 1 98.88 102 VAL A C 1
ATOM 781 O O . VAL A 1 102 ? 3.148 22.109 14.039 1 98.88 102 VAL A O 1
ATOM 784 N N . SER A 1 103 ? 4.449 20.391 14.516 1 98.81 103 SER A N 1
ATOM 785 C CA . SER A 1 103 ? 5.102 20.422 13.211 1 98.81 103 SER A CA 1
ATOM 786 C C . SER A 1 103 ? 4.34 19.594 12.188 1 98.81 103 SER A C 1
ATOM 788 O O . SER A 1 103 ? 3.984 18.438 12.453 1 98.81 103 SER A O 1
ATOM 790 N N . THR A 1 104 ? 4.109 20.156 10.992 1 98.38 104 THR A N 1
ATOM 791 C CA . THR A 1 104 ? 3.459 19.422 9.914 1 98.38 104 THR A CA 1
ATOM 792 C C . THR A 1 104 ? 4.434 19.172 8.766 1 98.38 104 THR A C 1
ATOM 794 O O . THR A 1 104 ? 4.086 18.516 7.777 1 98.38 104 THR A O 1
ATOM 797 N N . ALA A 1 105 ? 5.652 19.672 8.938 1 95.94 105 ALA A N 1
ATOM 798 C CA . ALA A 1 105 ? 6.641 19.562 7.863 1 95.94 105 ALA A CA 1
ATOM 799 C C . ALA A 1 105 ? 7.125 18.125 7.711 1 95.94 105 ALA A C 1
ATOM 801 O O . ALA A 1 105 ? 7.414 17.453 8.703 1 95.94 105 ALA A O 1
ATOM 802 N N . LYS A 1 106 ? 7.18 17.656 6.52 1 94.12 106 LYS A N 1
ATOM 803 C CA . LYS A 1 106 ? 7.641 16.297 6.215 1 94.12 106 LYS A CA 1
ATOM 804 C C . LYS A 1 106 ? 8.992 16.328 5.5 1 94.12 106 LYS A C 1
ATOM 806 O O . LYS A 1 106 ? 9.125 15.812 4.391 1 94.12 106 LYS A O 1
ATOM 811 N N . GLY A 1 107 ? 9.93 16.953 6.266 1 92.38 107 GLY A N 1
ATOM 812 C CA . GLY A 1 107 ? 11.266 17.109 5.711 1 92.38 107 GLY A CA 1
ATOM 813 C C . GLY A 1 107 ? 12.352 17.141 6.77 1 92.38 107 GLY A C 1
ATOM 814 O O . GLY A 1 107 ? 12.078 16.938 7.957 1 92.38 107 GLY A O 1
ATOM 815 N N . ILE A 1 108 ? 13.523 17.219 6.266 1 92.38 108 ILE A N 1
ATOM 816 C CA . ILE A 1 108 ? 14.734 17.281 7.086 1 92.38 108 ILE A CA 1
ATOM 817 C C . ILE A 1 108 ? 15.484 18.578 6.812 1 92.38 108 ILE A C 1
ATOM 819 O O . ILE A 1 108 ? 15.492 19.078 5.684 1 92.38 108 ILE A O 1
ATOM 823 N N . GLU A 1 109 ? 16 19.094 7.859 1 92.25 109 GLU A N 1
ATOM 824 C CA . GLU A 1 109 ? 16.75 20.328 7.676 1 92.25 109 GLU A CA 1
ATOM 825 C C . GLU A 1 109 ? 18.016 20.094 6.852 1 92.25 109 GLU A C 1
ATOM 827 O O . GLU A 1 109 ? 18.766 19.156 7.129 1 92.25 109 GLU A O 1
ATOM 832 N N . ASN A 1 110 ? 18.203 20.984 5.934 1 84.56 110 ASN A N 1
ATOM 833 C CA . ASN A 1 110 ? 19.391 20.875 5.078 1 84.56 110 ASN A CA 1
ATOM 834 C C . ASN A 1 110 ? 20.672 21.156 5.852 1 84.56 110 ASN A C 1
ATOM 836 O O . ASN A 1 110 ? 20.688 22.016 6.734 1 84.56 110 ASN A O 1
ATOM 840 N N . LYS A 1 111 ? 21.75 20.453 5.629 1 84 111 LYS A N 1
ATOM 841 C CA . LYS A 1 111 ? 23.094 20.625 6.156 1 84 111 LYS A CA 1
ATOM 842 C C . LYS A 1 111 ? 23.234 19.984 7.531 1 84 111 LYS A C 1
ATOM 844 O O . LYS A 1 111 ? 24.266 19.359 7.82 1 84 111 LYS A O 1
ATOM 849 N N . THR A 1 112 ? 22.109 20.172 8.383 1 91.38 112 THR A N 1
ATOM 850 C CA . THR A 1 112 ? 22.266 19.609 9.719 1 91.38 112 THR A CA 1
ATOM 851 C C . THR A 1 112 ? 21.703 18.203 9.789 1 91.38 112 THR A C 1
ATOM 853 O O . THR A 1 112 ? 21.969 17.453 10.734 1 91.38 112 THR A O 1
ATOM 856 N N . ASN A 1 113 ? 20.797 17.797 8.844 1 90.5 113 ASN A N 1
ATOM 857 C CA . ASN A 1 113 ? 20.141 16.5 8.758 1 90.5 113 ASN A CA 1
ATOM 858 C C . ASN A 1 113 ? 19.234 16.25 9.969 1 90.5 113 ASN A C 1
ATOM 860 O O . ASN A 1 113 ? 19.016 15.094 10.344 1 90.5 113 ASN A O 1
ATOM 864 N N . LYS A 1 114 ? 18.812 17.375 10.625 1 95 114 LYS A N 1
ATOM 865 C CA . LYS A 1 114 ? 17.969 17.234 11.812 1 95 114 LYS A CA 1
ATOM 866 C C . LYS A 1 114 ? 16.484 17.203 11.422 1 95 114 LYS A C 1
ATOM 868 O O . LYS A 1 114 ? 16.078 17.906 10.492 1 95 114 LYS A O 1
ATOM 873 N N . ARG A 1 115 ? 15.766 16.391 12.172 1 96.75 115 ARG A N 1
ATOM 874 C CA . ARG A 1 115 ? 14.305 16.391 12.055 1 96.75 115 ARG A CA 1
ATOM 875 C C . ARG A 1 115 ? 13.711 17.672 12.625 1 96.75 115 ARG A C 1
ATOM 877 O O . ARG A 1 115 ? 14.359 18.375 13.398 1 96.75 115 ARG A O 1
ATOM 884 N N . MET A 1 116 ? 12.516 17.938 12.242 1 97.88 116 MET A N 1
ATOM 885 C CA . MET A 1 116 ? 11.883 19.188 12.672 1 97.88 116 MET A CA 1
ATOM 886 C C . MET A 1 116 ? 11.672 19.203 14.18 1 97.88 116 MET A C 1
ATOM 888 O O . MET A 1 116 ? 11.797 20.234 14.82 1 97.88 116 MET A O 1
ATOM 892 N N . SER A 1 117 ? 11.32 18.047 14.773 1 98.56 117 SER A N 1
ATOM 893 C CA . SER A 1 117 ? 11.18 17.969 16.219 1 98.56 117 SER A CA 1
ATOM 894 C C . SER A 1 117 ? 12.492 18.328 16.922 1 98.56 117 SER A C 1
ATOM 896 O O . SER A 1 117 ? 12.484 18.969 17.969 1 98.56 117 SER A O 1
ATOM 898 N N . GLU A 1 118 ? 13.578 17.922 16.328 1 98.31 118 GLU A N 1
ATOM 899 C CA . GLU A 1 118 ? 14.891 18.25 16.891 1 98.31 118 GLU A CA 1
ATOM 900 C C . GLU A 1 118 ? 15.195 19.734 16.75 1 98.31 118 GLU A C 1
ATOM 902 O O . GLU A 1 118 ? 15.719 20.359 17.672 1 98.31 118 GLU A O 1
ATOM 907 N N . VAL A 1 119 ? 14.914 20.281 15.578 1 98.31 119 VAL A N 1
ATOM 908 C CA . VAL A 1 119 ? 15.125 21.703 15.336 1 98.31 119 VAL A CA 1
ATOM 909 C C . VAL A 1 119 ? 14.328 22.531 16.344 1 98.31 119 VAL A C 1
ATOM 911 O O . VAL A 1 119 ? 14.852 23.469 16.938 1 98.31 119 VAL A O 1
ATOM 914 N N . ILE A 1 120 ? 13.086 22.156 16.547 1 98.62 120 ILE A N 1
ATOM 915 C CA . ILE A 1 120 ? 12.203 22.859 17.469 1 98.62 120 ILE A CA 1
ATOM 916 C C . ILE A 1 120 ? 12.758 22.75 18.891 1 98.62 120 ILE A C 1
ATOM 918 O O . ILE A 1 120 ? 12.828 23.75 19.609 1 98.62 120 ILE A O 1
ATOM 922 N N . LYS A 1 121 ? 13.188 21.609 19.297 1 98.31 121 LYS A N 1
ATOM 923 C CA . LYS A 1 121 ? 13.742 21.406 20.625 1 98.31 121 LYS A CA 1
ATOM 924 C C . LYS A 1 121 ? 15.008 22.234 20.828 1 98.31 121 LYS A C 1
ATOM 926 O O . LYS A 1 121 ? 15.211 22.812 21.891 1 98.31 121 LYS A O 1
ATOM 931 N N . GLU A 1 122 ? 15.836 22.219 19.844 1 98.19 122 GLU A N 1
ATOM 932 C CA . GLU A 1 122 ? 17.094 22.969 19.938 1 98.19 122 GLU A CA 1
ATOM 933 C C . GLU A 1 122 ? 16.844 24.453 20.125 1 98.19 122 GLU A C 1
ATOM 935 O O . GLU A 1 122 ? 17.547 25.109 20.906 1 98.19 122 GLU A O 1
ATOM 940 N N . GLU A 1 123 ? 15.891 25 19.422 1 97.88 123 GLU A N 1
ATOM 941 C CA . GLU A 1 123 ? 15.68 26.438 19.406 1 97.88 123 GLU A CA 1
ATOM 942 C C . GLU A 1 123 ? 14.789 26.891 20.562 1 97.88 123 GLU A C 1
ATOM 944 O O . GLU A 1 123 ? 14.859 28.031 21.016 1 97.88 123 GLU A O 1
ATOM 949 N N . THR A 1 124 ? 13.961 25.984 21.141 1 97.69 124 THR A N 1
ATOM 950 C CA . THR A 1 124 ? 12.961 26.438 22.109 1 97.69 124 THR A CA 1
ATOM 951 C C . THR A 1 124 ? 13.078 25.656 23.422 1 97.69 124 THR A C 1
ATOM 953 O O . THR A 1 124 ? 12.5 26.062 24.438 1 97.69 124 THR A O 1
ATOM 956 N N . GLY A 1 125 ? 13.734 24.531 23.438 1 96.56 125 GLY A N 1
ATOM 957 C CA . GLY A 1 125 ? 13.836 23.672 24.609 1 96.56 125 GLY A CA 1
ATOM 958 C C . GLY A 1 125 ? 12.609 22.812 24.844 1 96.56 125 GLY A C 1
ATOM 959 O O . GLY A 1 125 ? 12.547 22.047 25.797 1 96.56 125 GLY A O 1
ATOM 960 N N . ARG A 1 126 ? 11.648 22.891 23.891 1 95.44 126 ARG A N 1
ATOM 961 C CA . ARG A 1 126 ? 10.375 22.188 24.047 1 95.44 126 ARG A CA 1
ATOM 962 C C . ARG A 1 126 ? 10.258 21.047 23.047 1 95.44 126 ARG A C 1
ATOM 964 O O . ARG A 1 126 ? 10.742 21.141 21.922 1 95.44 126 ARG A O 1
ATOM 971 N N . SER A 1 127 ? 9.57 19.969 23.516 1 97.06 127 SER A N 1
ATOM 972 C CA . SER A 1 127 ? 9.219 18.891 22.594 1 97.06 127 SER A CA 1
ATOM 973 C C . SER A 1 127 ? 8.031 19.297 21.719 1 97.06 127 SER A C 1
ATOM 975 O O . SER A 1 127 ? 7.105 19.969 22.188 1 97.06 127 SER A O 1
ATOM 977 N N . ALA A 1 128 ? 8.102 18.844 20.531 1 98 128 ALA A N 1
ATOM 978 C CA . ALA A 1 128 ? 7.027 19.172 19.594 1 98 128 ALA A CA 1
ATOM 979 C C . ALA A 1 128 ? 6.07 18 19.422 1 98 128 ALA A C 1
ATOM 981 O O . ALA A 1 128 ? 6.434 16.844 19.703 1 98 128 ALA A O 1
ATOM 982 N N . VAL A 1 129 ? 4.844 18.266 19.078 1 98.88 129 VAL A N 1
ATOM 983 C CA . VAL A 1 129 ? 3.955 17.281 18.469 1 98.88 129 VAL A CA 1
ATOM 984 C C . VAL A 1 129 ? 4.168 17.25 16.969 1 98.88 129 VAL A C 1
ATOM 986 O O . VAL A 1 129 ? 4.348 18.281 16.328 1 98.88 129 VAL A O 1
ATOM 989 N N . VAL A 1 130 ? 4.262 16.016 16.453 1 98.88 130 VAL A N 1
ATOM 990 C CA . VAL A 1 130 ? 4.469 15.859 15.023 1 98.88 130 VAL A CA 1
ATOM 991 C C . VAL A 1 130 ? 3.189 15.336 14.375 1 98.88 130 VAL A C 1
ATOM 993 O O . VAL A 1 130 ? 2.545 14.422 14.898 1 98.88 130 VAL A O 1
ATOM 996 N N . LEU A 1 131 ? 2.773 16 13.281 1 98.81 131 LEU A N 1
ATOM 997 C CA . LEU A 1 131 ? 1.6 15.594 12.516 1 98.81 131 LEU A CA 1
ATOM 998 C C . LEU A 1 131 ? 2 15.109 11.125 1 98.81 131 LEU A C 1
ATOM 1000 O O . LEU A 1 131 ? 2.742 15.789 10.414 1 98.81 131 LEU A O 1
ATOM 1004 N N . SER A 1 132 ? 1.622 13.898 10.773 1 98.56 132 SER A N 1
ATOM 1005 C CA . SER A 1 132 ? 1.897 13.312 9.461 1 98.56 132 SER A CA 1
ATOM 1006 C C . SER A 1 132 ? 0.775 12.375 9.031 1 98.56 132 SER A C 1
ATOM 1008 O O . SER A 1 132 ? 0.115 11.766 9.867 1 98.56 132 SER A O 1
ATOM 1010 N N . GLY A 1 133 ? 0.485 12.297 7.785 1 97.69 133 GLY A N 1
ATOM 1011 C CA . GLY A 1 133 ? -0.557 11.43 7.266 1 97.69 133 GLY A CA 1
ATOM 1012 C C . GLY A 1 133 ? -0.935 11.734 5.828 1 97.69 133 GLY A C 1
ATOM 1013 O O . GLY A 1 133 ? -0.364 12.641 5.211 1 97.69 133 GLY A O 1
ATOM 1014 N N . PRO A 1 134 ? -1.779 10.898 5.281 1 97.44 134 PRO A N 1
ATOM 1015 C CA . PRO A 1 134 ? -2.256 11.086 3.908 1 97.44 134 PRO A CA 1
ATOM 1016 C C . PRO A 1 134 ? -3.305 12.195 3.795 1 97.44 134 PRO A C 1
ATOM 1018 O O . PRO A 1 134 ? -4.457 11.922 3.445 1 97.44 134 PRO A O 1
ATOM 1021 N N . ASN A 1 135 ? -2.904 13.445 3.898 1 97.62 135 ASN A N 1
ATOM 1022 C CA . ASN A 1 135 ? -3.834 14.562 3.994 1 97.62 135 ASN A CA 1
ATOM 1023 C C . ASN A 1 135 ? -3.697 15.508 2.805 1 97.62 135 ASN A C 1
ATOM 1025 O O . ASN A 1 135 ? -2.793 16.344 2.771 1 97.62 135 ASN A 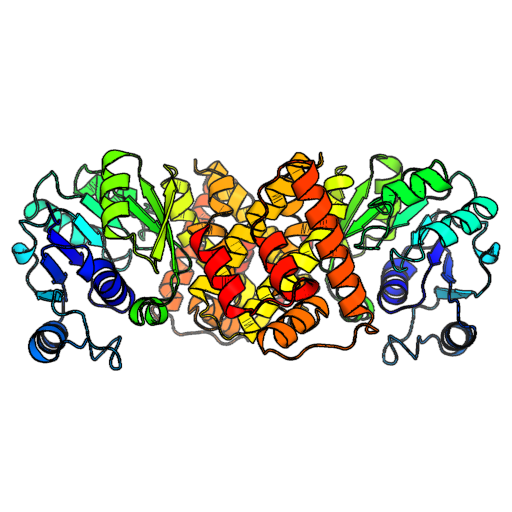O 1
ATOM 1029 N N . ILE A 1 136 ? -4.602 15.289 1.905 1 97.31 136 ILE A N 1
ATOM 1030 C CA . ILE A 1 136 ? -4.73 16.234 0.798 1 97.31 136 ILE A CA 1
ATOM 1031 C C . ILE A 1 136 ? -5.48 17.469 1.264 1 97.31 136 ILE A C 1
ATOM 1033 O O . ILE A 1 136 ? -6.641 17.391 1.676 1 97.31 136 ILE A O 1
ATOM 1037 N N . ALA A 1 137 ? -4.848 18.625 1.124 1 97.31 137 ALA A N 1
ATOM 1038 C CA . ALA A 1 137 ? -5.332 19.875 1.703 1 97.31 137 ALA A CA 1
ATOM 1039 C C . ALA A 1 137 ? -6.688 20.25 1.121 1 97.31 137 ALA A C 1
ATOM 1041 O O . ALA A 1 137 ? -7.586 20.688 1.851 1 97.31 137 ALA A O 1
ATOM 1042 N N . SER A 1 138 ? -6.875 20.109 -0.17 1 96.69 138 SER A N 1
ATOM 1043 C CA . SER A 1 138 ? -8.109 20.531 -0.819 1 96.69 138 SER A CA 1
ATOM 1044 C C . SER A 1 138 ? -9.305 19.75 -0.289 1 96.69 138 SER A C 1
ATOM 1046 O O . SER A 1 138 ? -10.406 20.281 -0.168 1 96.69 138 SER A O 1
ATOM 1048 N N . GLU A 1 139 ? -9.07 18.484 0.063 1 97.5 139 GLU A N 1
ATOM 1049 C CA . GLU A 1 139 ? -10.148 17.656 0.608 1 97.5 139 GLU A CA 1
ATOM 1050 C C . GLU A 1 139 ? -10.461 18.047 2.049 1 97.5 139 GLU A C 1
ATOM 1052 O O . GLU A 1 139 ? -11.625 18.047 2.455 1 97.5 139 GLU A O 1
ATOM 1057 N N . MET A 1 140 ? -9.422 18.359 2.775 1 97.38 140 MET A N 1
ATOM 1058 C CA . MET A 1 140 ? -9.617 18.844 4.137 1 97.38 140 MET A CA 1
ATOM 1059 C C . MET A 1 140 ? -10.391 20.156 4.141 1 97.38 140 MET A C 1
ATOM 1061 O O . MET A 1 140 ? -11.273 20.359 4.977 1 97.38 140 MET A O 1
ATOM 1065 N N . MET A 1 141 ? -10.109 21 3.154 1 97.12 141 MET A N 1
ATOM 1066 C CA . MET A 1 141 ? -10.773 22.297 3.023 1 97.12 141 MET A CA 1
ATOM 1067 C C . MET A 1 141 ? -12.273 22.125 2.854 1 97.12 141 MET A C 1
ATOM 1069 O O . MET A 1 141 ? -13.062 22.953 3.32 1 97.12 141 MET A O 1
ATOM 1073 N N . LYS A 1 142 ? -12.609 21.078 2.232 1 96.5 142 LYS A N 1
ATOM 1074 C CA . LYS A 1 142 ? -14.008 20.812 1.935 1 96.5 142 LYS A CA 1
ATOM 1075 C C . LYS A 1 142 ? -14.672 20.016 3.059 1 96.5 142 LYS A C 1
ATOM 1077 O O . LYS A 1 142 ? -15.797 19.547 2.91 1 96.5 142 LYS A O 1
ATOM 1082 N N . ASN A 1 143 ? -13.961 19.828 4.137 1 95.12 143 ASN A N 1
ATOM 1083 C CA . ASN A 1 143 ? -14.445 19.094 5.297 1 95.12 143 ASN A CA 1
ATOM 1084 C C . ASN A 1 143 ? -14.875 17.672 4.93 1 95.12 143 ASN A C 1
ATOM 1086 O O . ASN A 1 143 ? -15.945 17.219 5.336 1 95.12 143 ASN A O 1
ATOM 1090 N N . LEU A 1 144 ? -14.102 17.062 4.086 1 97.38 144 LEU A N 1
ATOM 1091 C CA . LEU A 1 144 ? -14.336 15.672 3.719 1 97.38 144 LEU A CA 1
ATOM 1092 C C . LEU A 1 144 ? -13.617 14.727 4.672 1 97.38 144 LEU A C 1
ATOM 1094 O O . LEU A 1 144 ? -12.617 15.109 5.289 1 97.38 144 LEU A O 1
ATOM 1098 N N . PRO A 1 145 ? -14.117 13.453 4.824 1 98.06 145 PRO A N 1
ATOM 1099 C CA . PRO A 1 145 ? -13.492 12.492 5.738 1 98.06 145 PRO A CA 1
ATOM 1100 C C . PRO A 1 145 ? -11.992 12.344 5.5 1 98.06 145 PRO A C 1
ATOM 1102 O O . PRO A 1 145 ? -11.555 12.133 4.363 1 98.06 145 PRO A O 1
ATOM 1105 N N . SER A 1 146 ? -11.188 12.484 6.582 1 98.38 146 SER A N 1
ATOM 1106 C CA . SER A 1 146 ? -9.727 12.414 6.574 1 98.38 146 SER A CA 1
ATOM 1107 C C . SER A 1 146 ? -9.195 11.812 7.871 1 98.38 146 SER A C 1
ATOM 1109 O O . SER A 1 146 ? -9.898 11.781 8.883 1 98.38 146 SER A O 1
ATOM 1111 N N . ALA A 1 147 ? -8.031 11.273 7.805 1 98.31 147 ALA A N 1
ATOM 1112 C CA . ALA A 1 147 ? -7.383 10.742 9 1 98.31 147 ALA A CA 1
ATOM 1113 C C . ALA A 1 147 ? -5.898 11.109 9.023 1 98.31 147 ALA A C 1
ATOM 1115 O O . ALA A 1 147 ? -5.254 11.188 7.977 1 98.31 147 ALA A O 1
ATOM 1116 N N . THR A 1 148 ? -5.375 11.344 10.195 1 98.5 148 THR A N 1
ATOM 1117 C CA . THR A 1 148 ? -3.973 11.719 10.359 1 98.5 148 THR A CA 1
ATOM 1118 C C . THR A 1 148 ? -3.377 11.062 11.602 1 98.5 148 THR A C 1
ATOM 1120 O O . THR A 1 148 ? -4.09 10.406 12.367 1 98.5 148 THR A O 1
ATOM 1123 N N . THR A 1 149 ? -2.051 11.125 11.711 1 98.75 149 THR A N 1
ATOM 1124 C CA . THR A 1 149 ? -1.303 10.648 12.867 1 98.75 149 THR A CA 1
ATOM 1125 C C . THR A 1 149 ? -0.574 11.805 13.555 1 98.75 149 THR A C 1
ATOM 1127 O O . THR A 1 149 ? 0.009 12.656 12.883 1 98.75 149 THR A O 1
ATOM 1130 N N . ILE A 1 150 ? -0.682 11.805 14.875 1 98.88 150 ILE A N 1
ATOM 1131 C CA . ILE A 1 150 ? 0.168 12.719 15.625 1 98.88 150 ILE A CA 1
ATOM 1132 C C . ILE A 1 150 ? 1.006 11.938 16.641 1 98.88 150 ILE A C 1
ATOM 1134 O O . ILE A 1 150 ? 0.568 10.906 17.141 1 98.88 150 ILE A O 1
ATOM 1138 N N . ALA A 1 151 ? 2.213 12.445 16.875 1 98.88 151 ALA A N 1
ATOM 1139 C CA . ALA A 1 151 ? 3.139 11.789 17.797 1 98.88 151 ALA A CA 1
ATOM 1140 C C . ALA A 1 151 ? 3.838 12.812 18.688 1 98.88 151 ALA A C 1
ATOM 1142 O O . ALA A 1 151 ? 4.156 13.922 18.25 1 98.88 151 ALA A O 1
ATOM 1143 N N . SER A 1 152 ? 4.059 12.461 19.906 1 98.69 152 SER A N 1
ATOM 1144 C CA . SER A 1 152 ? 4.801 13.258 20.875 1 98.69 152 SER A CA 1
ATOM 1145 C C . SER A 1 152 ? 5.32 12.398 22.016 1 98.69 152 SER A C 1
ATOM 1147 O O . SER A 1 152 ? 4.777 11.32 22.297 1 98.69 152 SER A O 1
ATOM 1149 N N . ILE A 1 153 ? 6.359 12.867 22.625 1 97.81 153 ILE A N 1
ATOM 1150 C CA . ILE A 1 153 ? 6.859 12.18 23.812 1 97.81 153 ILE A CA 1
ATOM 1151 C C . ILE A 1 153 ? 6.027 12.586 25.031 1 97.81 153 ILE A C 1
ATOM 1153 O O . ILE A 1 153 ? 6.035 11.891 26.047 1 97.81 153 ILE A O 1
ATOM 1157 N N . LYS A 1 154 ? 5.309 13.734 24.906 1 98.12 154 LYS A N 1
ATOM 1158 C CA . LYS A 1 154 ? 4.504 14.242 26.016 1 98.12 154 LYS A CA 1
ATOM 1159 C C . LYS A 1 154 ? 3.031 13.883 25.828 1 98.12 154 LYS A C 1
ATOM 1161 O O . LYS A 1 154 ? 2.336 14.477 25 1 98.12 154 LYS A O 1
ATOM 1166 N N . LYS A 1 155 ? 2.555 13.07 26.719 1 97.81 155 LYS A N 1
ATOM 1167 C CA . LYS A 1 155 ? 1.179 12.586 26.641 1 97.81 155 LYS A CA 1
ATOM 1168 C C . LYS A 1 155 ? 0.184 13.742 26.734 1 97.81 155 LYS A C 1
ATOM 1170 O O . LYS A 1 155 ? -0.808 13.766 26 1 97.81 155 LYS A O 1
ATOM 1175 N N . LYS A 1 156 ? 0.439 14.664 27.547 1 97.88 156 LYS A N 1
ATOM 1176 C CA . LYS A 1 156 ? -0.467 15.789 27.75 1 97.88 156 LYS A CA 1
ATOM 1177 C C . LYS A 1 156 ? -0.594 16.641 26.5 1 97.88 156 LYS A C 1
ATOM 1179 O O . LYS A 1 156 ? -1.696 17.047 26.125 1 97.88 156 LYS A O 1
ATOM 1184 N N . ASP A 1 157 ? 0.537 16.891 25.859 1 98.12 157 ASP A N 1
ATOM 1185 C CA . ASP A 1 157 ? 0.52 17.672 24.625 1 98.12 157 ASP A CA 1
ATOM 1186 C C . ASP A 1 157 ? -0.27 16.953 23.531 1 98.12 157 ASP A C 1
ATOM 1188 O O . ASP A 1 157 ? -1.023 17.578 22.797 1 98.12 157 ASP A O 1
ATOM 1192 N N . LEU A 1 158 ? -0.066 15.672 23.484 1 98.19 158 LEU A N 1
ATOM 1193 C CA . LEU A 1 158 ? -0.765 14.852 22.5 1 98.19 158 LEU A CA 1
ATOM 1194 C C . LEU A 1 158 ? -2.275 14.945 22.688 1 98.19 158 LEU A C 1
ATOM 1196 O O . LEU A 1 158 ? -3.02 15.078 21.719 1 98.19 158 LEU A O 1
ATOM 1200 N N . GLU A 1 159 ? -2.717 14.859 23.875 1 97.94 159 GLU A N 1
ATOM 1201 C CA . GLU A 1 159 ? -4.141 14.914 24.188 1 97.94 159 GLU A CA 1
ATOM 1202 C C . GLU A 1 159 ? -4.742 16.266 23.812 1 97.94 159 GLU A C 1
ATOM 1204 O O . GLU A 1 159 ? -5.84 16.328 23.266 1 97.94 159 GLU A O 1
ATOM 1209 N N . ILE A 1 160 ? -4.023 17.281 24.078 1 98.06 160 ILE A N 1
ATOM 1210 C CA . ILE A 1 160 ? -4.484 18.641 23.766 1 98.06 160 ILE A CA 1
ATOM 1211 C C . ILE A 1 160 ? -4.594 18.812 22.266 1 98.06 160 ILE A C 1
ATOM 1213 O O . ILE A 1 160 ? -5.629 19.25 21.75 1 98.06 160 ILE A O 1
ATOM 1217 N N . VAL A 1 161 ? -3.582 18.406 21.578 1 98.69 161 VAL A N 1
ATOM 1218 C CA . VAL A 1 161 ? -3.564 18.578 20.125 1 98.69 161 VAL A CA 1
ATOM 1219 C C . VAL A 1 161 ? -4.629 17.688 19.484 1 98.69 161 VAL A C 1
ATOM 1221 O O . VAL A 1 161 ? -5.293 18.094 18.531 1 98.69 161 VAL A O 1
ATOM 1224 N N . LYS A 1 162 ? -4.777 16.5 20 1 98.44 162 LYS A N 1
ATOM 1225 C CA . LYS A 1 162 ? -5.832 15.617 19.5 1 98.44 162 LYS A CA 1
ATOM 1226 C C . LYS A 1 162 ? -7.203 16.266 19.656 1 98.44 162 LYS A C 1
ATOM 1228 O O . LYS A 1 162 ? -8.039 16.172 18.75 1 98.44 162 LYS A O 1
ATOM 1233 N N . SER A 1 163 ? -7.445 16.891 20.75 1 97.44 163 SER A N 1
ATOM 1234 C CA . SER A 1 163 ? -8.742 17.516 21 1 97.44 163 SER A CA 1
ATOM 1235 C C . SER A 1 163 ? -8.992 18.672 20.031 1 97.44 163 SER A C 1
ATOM 1237 O O . SER A 1 163 ? -10.133 18.906 19.625 1 97.44 163 SER A O 1
ATOM 1239 N N . VAL A 1 164 ? -7.961 19.328 19.609 1 97.56 164 VAL A N 1
ATOM 1240 C CA . VAL A 1 164 ? -8.062 20.438 18.672 1 97.56 164 VAL A CA 1
ATOM 1241 C C . VAL A 1 164 ? -8.352 19.906 17.281 1 97.56 164 VAL A C 1
ATOM 1243 O O . VAL A 1 164 ? -9.148 20.484 16.531 1 97.56 164 VAL A O 1
ATOM 1246 N N . LEU A 1 165 ? -7.777 18.797 16.938 1 98.06 165 LEU A N 1
ATOM 1247 C CA . LEU A 1 165 ? -7.801 18.281 15.57 1 98.06 165 LEU A CA 1
ATOM 1248 C C . LEU A 1 165 ? -9.047 17.422 15.336 1 98.06 165 LEU A C 1
ATOM 1250 O O . LEU A 1 165 ? -9.594 17.406 14.234 1 98.06 165 LEU A O 1
ATOM 1254 N N . SER A 1 166 ? -9.484 16.734 16.375 1 96.38 166 SER A N 1
ATOM 1255 C CA . SER A 1 166 ? -10.516 15.719 16.203 1 96.38 166 SER A CA 1
ATOM 1256 C C . SER A 1 166 ? -11.875 16.344 15.906 1 96.38 166 SER A C 1
ATOM 1258 O O . SER A 1 166 ? -12.367 17.156 16.688 1 96.38 166 SER A O 1
ATOM 1260 N N . THR A 1 167 ? -12.398 15.977 14.797 1 92.19 167 THR A N 1
ATOM 1261 C CA . THR A 1 167 ? -13.766 16.312 14.398 1 92.19 167 THR A CA 1
ATOM 1262 C C . THR A 1 167 ? -14.492 15.07 13.898 1 92.19 167 THR A C 1
ATOM 1264 O O . THR A 1 167 ? -13.953 13.961 13.945 1 92.19 167 THR A O 1
ATOM 1267 N N . SER A 1 168 ? -15.742 15.203 13.508 1 88.56 168 SER A N 1
ATOM 1268 C CA . SER A 1 168 ? -16.484 14.078 12.938 1 88.56 168 SER A CA 1
ATOM 1269 C C . SER A 1 168 ? -15.867 13.633 11.609 1 88.56 168 SER A C 1
ATOM 1271 O O . SER A 1 168 ? -16.062 12.484 11.188 1 88.56 168 SER A O 1
ATOM 1273 N N . LYS A 1 169 ? -15.062 14.547 10.977 1 93.12 169 LYS A N 1
ATOM 1274 C CA . LYS A 1 169 ? -14.539 14.25 9.648 1 93.12 169 LYS A CA 1
ATOM 1275 C C . LYS A 1 169 ? -13.031 13.992 9.703 1 93.12 169 LYS A C 1
ATOM 1277 O O . LYS A 1 169 ? -12.469 13.375 8.797 1 93.12 169 LYS A O 1
ATOM 1282 N N . LEU A 1 170 ? -12.422 14.461 10.734 1 96.69 170 LEU A N 1
ATOM 1283 C CA . LEU A 1 170 ? -10.984 14.258 10.852 1 96.69 170 LEU A CA 1
ATOM 1284 C C . LEU A 1 170 ? -10.664 13.32 12.008 1 96.69 170 LEU A C 1
ATOM 1286 O O . LEU A 1 170 ? -10.766 13.719 13.172 1 96.69 170 LEU A O 1
ATOM 1290 N N . LYS A 1 171 ? -10.266 12.094 11.641 1 97.12 171 LYS A N 1
ATOM 1291 C CA . LYS A 1 171 ? -9.828 11.133 12.648 1 97.12 171 LYS A CA 1
ATOM 1292 C C . LYS A 1 171 ? -8.344 11.297 12.961 1 97.12 171 LYS A C 1
ATOM 1294 O O . LYS A 1 171 ? -7.543 11.562 12.062 1 97.12 171 LYS A O 1
ATOM 1299 N N . VAL A 1 172 ? -8.016 11.164 14.273 1 98.12 172 VAL A N 1
ATOM 1300 C CA . VAL A 1 172 ? -6.645 11.406 14.703 1 98.12 172 VAL A CA 1
ATOM 1301 C C . VAL A 1 172 ? -6.129 10.203 15.484 1 98.12 172 VAL A C 1
ATOM 1303 O O . VAL A 1 172 ? -6.645 9.883 16.562 1 98.12 172 VAL A O 1
ATOM 1306 N N . ASN A 1 173 ? -5.148 9.508 14.93 1 97.88 173 ASN A N 1
ATOM 1307 C CA . ASN A 1 173 ? -4.422 8.469 15.656 1 97.88 173 ASN A CA 1
ATOM 1308 C C . ASN A 1 173 ? -3.211 9.047 16.391 1 97.88 173 ASN A C 1
ATOM 1310 O O . ASN A 1 173 ? -2.518 9.914 15.852 1 97.88 173 ASN A O 1
ATOM 1314 N N . THR A 1 174 ? -2.979 8.5 17.578 1 98.44 174 THR A N 1
ATOM 1315 C CA . THR A 1 174 ? -1.878 9.023 18.391 1 98.44 174 THR A CA 1
ATOM 1316 C C . THR A 1 174 ? -0.852 7.934 18.672 1 98.44 174 THR A C 1
ATOM 1318 O O . THR A 1 174 ? -1.193 6.75 18.719 1 98.44 174 THR A O 1
ATOM 1321 N N . ASN A 1 175 ? 0.424 8.336 18.75 1 98.56 175 ASN A N 1
ATOM 1322 C CA . ASN A 1 175 ? 1.479 7.461 19.25 1 98.56 175 ASN A CA 1
ATOM 1323 C C . ASN A 1 175 ? 2.604 8.258 19.906 1 98.56 175 ASN A C 1
ATOM 1325 O O . ASN A 1 175 ? 2.533 9.484 19.984 1 98.56 175 ASN A O 1
ATOM 1329 N N . HIS A 1 176 ? 3.582 7.547 20.406 1 98.69 176 HIS A N 1
ATOM 1330 C CA . HIS A 1 176 ? 4.703 8.211 21.062 1 98.69 176 HIS A CA 1
ATOM 1331 C C . HIS A 1 176 ? 5.988 8.047 20.25 1 98.69 176 HIS A C 1
ATOM 1333 O O . HIS A 1 176 ? 7.082 8.305 20.766 1 98.69 176 HIS A O 1
ATOM 1339 N N . ASP A 1 177 ? 5.867 7.602 19.031 1 98.75 177 ASP A N 1
ATOM 1340 C CA . ASP A 1 177 ? 7.016 7.348 18.156 1 98.75 177 ASP A CA 1
ATOM 1341 C C . ASP A 1 177 ? 7.293 8.547 17.266 1 98.75 177 ASP A C 1
ATOM 1343 O O . ASP A 1 177 ? 7.109 8.469 16.047 1 98.75 177 ASP A O 1
ATOM 1347 N N . VAL A 1 178 ? 7.875 9.57 17.812 1 98.88 178 VAL A N 1
ATOM 1348 C CA . VAL A 1 178 ? 8.141 10.812 17.109 1 98.88 178 VAL A CA 1
ATOM 1349 C C . VAL A 1 178 ? 9.102 10.555 15.945 1 98.88 178 VAL A C 1
ATOM 1351 O O . VAL A 1 178 ? 8.875 11.023 14.828 1 98.88 178 VAL A O 1
ATOM 1354 N N . ILE A 1 179 ? 10.109 9.75 16.172 1 98.62 179 ILE A N 1
ATOM 1355 C CA . ILE A 1 179 ? 11.117 9.445 15.172 1 98.62 179 ILE A CA 1
ATOM 1356 C C . ILE A 1 179 ? 10.469 8.742 13.984 1 98.62 179 ILE A C 1
ATOM 1358 O O . ILE A 1 179 ? 10.625 9.18 12.836 1 98.62 179 ILE A O 1
ATOM 1362 N N . GLY A 1 180 ? 9.688 7.695 14.25 1 98.81 180 GLY A N 1
ATOM 1363 C CA . GLY A 1 180 ? 9.031 6.945 13.188 1 98.81 180 GLY A CA 1
ATOM 1364 C C . GLY A 1 180 ? 8.039 7.773 12.398 1 98.81 180 GLY A C 1
ATOM 1365 O O . GLY A 1 180 ? 8 7.703 11.172 1 98.81 180 GLY A O 1
ATOM 1366 N N . THR A 1 181 ? 7.293 8.57 13.086 1 98.88 181 THR A N 1
ATOM 1367 C CA . THR A 1 181 ? 6.266 9.383 12.445 1 98.88 181 THR A CA 1
ATOM 1368 C C . THR A 1 181 ? 6.895 10.414 11.508 1 98.88 181 THR A C 1
ATOM 1370 O O . THR A 1 181 ? 6.43 10.609 10.383 1 98.88 181 THR A O 1
ATOM 1373 N N . GLU A 1 182 ? 7.977 11.039 11.922 1 98.62 182 GLU A N 1
ATOM 1374 C CA . GLU A 1 182 ? 8.648 12.023 11.086 1 98.62 182 GLU A CA 1
ATOM 1375 C C . GLU A 1 182 ? 9.297 11.367 9.867 1 98.62 182 GLU A C 1
ATOM 1377 O O . GLU A 1 182 ? 9.156 11.852 8.75 1 98.62 182 GLU A O 1
ATOM 1382 N N . PHE A 1 183 ? 9.93 10.25 10.102 1 98.25 183 PHE A N 1
ATOM 1383 C CA . PHE A 1 183 ? 10.656 9.617 9.008 1 98.25 183 PHE A CA 1
ATOM 1384 C C . PHE A 1 183 ? 9.695 8.977 8.016 1 98.25 183 PHE A C 1
ATOM 1386 O O . PHE A 1 183 ? 10 8.859 6.828 1 98.25 183 PHE A O 1
ATOM 1393 N N . CYS A 1 184 ? 8.492 8.547 8.461 1 98.56 184 CYS A N 1
ATOM 1394 C CA . CYS A 1 184 ? 7.484 8.117 7.496 1 98.56 184 CYS A CA 1
ATOM 1395 C C . CYS A 1 184 ? 7.215 9.211 6.465 1 98.56 184 CYS A C 1
ATOM 1397 O O . CYS A 1 184 ? 7.223 8.945 5.262 1 98.56 184 CYS A O 1
ATOM 1399 N N . GLY A 1 185 ? 7.047 10.43 6.953 1 97.19 185 GLY A N 1
ATOM 1400 C CA . GLY A 1 185 ? 6.781 11.547 6.066 1 97.19 185 GLY A CA 1
ATOM 1401 C C . GLY A 1 185 ? 7.953 11.891 5.168 1 97.19 185 GLY A C 1
ATOM 1402 O O . GLY A 1 185 ? 7.762 12.336 4.031 1 97.19 185 GLY A O 1
ATOM 1403 N N . ILE A 1 186 ? 9.094 11.672 5.648 1 96.62 186 ILE A N 1
ATOM 1404 C CA . ILE A 1 186 ? 10.305 12.016 4.91 1 96.62 186 ILE A CA 1
ATOM 1405 C C . ILE A 1 186 ? 10.57 10.969 3.832 1 96.62 186 ILE A C 1
ATOM 1407 O O . ILE A 1 186 ? 10.781 11.312 2.666 1 96.62 186 ILE A O 1
ATOM 1411 N N . ILE A 1 187 ? 10.492 9.688 4.195 1 97.62 187 ILE A N 1
ATOM 1412 C CA . ILE A 1 187 ? 10.891 8.586 3.322 1 97.62 187 ILE A CA 1
ATOM 1413 C C . ILE A 1 187 ? 9.844 8.383 2.232 1 97.62 187 ILE A C 1
ATOM 1415 O O . ILE A 1 187 ? 10.164 7.969 1.117 1 97.62 187 ILE A O 1
ATOM 1419 N N . LYS A 1 188 ? 8.594 8.758 2.516 1 97.19 188 LYS A N 1
ATOM 1420 C CA . LYS A 1 188 ? 7.539 8.555 1.522 1 97.19 188 LYS A CA 1
ATOM 1421 C C . LYS A 1 188 ? 7.863 9.281 0.222 1 97.19 188 LYS A C 1
ATOM 1423 O O . LYS A 1 188 ? 7.469 8.844 -0.859 1 97.19 188 LYS A O 1
ATOM 1428 N N . ASN A 1 189 ? 8.609 10.445 0.336 1 95.06 189 ASN A N 1
ATOM 1429 C CA . ASN A 1 189 ? 8.992 11.195 -0.857 1 95.06 189 ASN A CA 1
ATOM 1430 C C . ASN A 1 189 ? 9.914 10.383 -1.758 1 95.06 189 ASN A C 1
ATOM 1432 O O . ASN A 1 189 ? 9.812 10.453 -2.984 1 95.06 189 ASN A O 1
ATOM 1436 N N . ILE A 1 190 ? 10.773 9.625 -1.143 1 97.38 190 ILE A N 1
ATOM 1437 C CA . ILE A 1 190 ? 11.688 8.766 -1.887 1 97.38 190 ILE A CA 1
ATOM 1438 C C . ILE A 1 190 ? 10.898 7.668 -2.596 1 97.38 190 ILE A C 1
ATOM 1440 O O . ILE A 1 190 ? 11.164 7.359 -3.76 1 97.38 190 ILE A O 1
ATOM 1444 N N . LEU A 1 191 ? 9.945 7.094 -1.9 1 98.19 191 LEU A N 1
ATOM 1445 C CA . LEU A 1 191 ? 9.133 6.039 -2.5 1 98.19 191 LEU A CA 1
ATOM 1446 C C . LEU A 1 191 ? 8.281 6.586 -3.641 1 98.19 191 LEU A C 1
ATOM 1448 O O . LEU A 1 191 ? 8.125 5.93 -4.672 1 98.19 191 LEU A O 1
ATOM 1452 N N . ALA A 1 192 ? 7.734 7.789 -3.443 1 97.81 192 ALA A N 1
ATOM 1453 C CA . ALA A 1 192 ? 6.949 8.43 -4.496 1 97.81 192 ALA A CA 1
ATOM 1454 C C . ALA A 1 192 ? 7.789 8.656 -5.75 1 97.81 192 ALA A C 1
ATOM 1456 O O . ALA A 1 192 ? 7.344 8.375 -6.863 1 97.81 192 ALA A O 1
ATOM 1457 N N . ILE A 1 193 ? 8.984 9.133 -5.566 1 97.69 193 ILE A N 1
ATOM 1458 C CA . ILE A 1 193 ? 9.891 9.367 -6.691 1 97.69 193 ILE A CA 1
ATOM 1459 C C . ILE A 1 193 ? 10.227 8.039 -7.359 1 97.69 193 ILE A C 1
ATOM 1461 O O . ILE A 1 193 ? 10.203 7.93 -8.586 1 97.69 193 ILE A O 1
ATOM 1465 N N . SER A 1 194 ? 10.547 7.035 -6.547 1 98.38 194 SER A N 1
ATOM 1466 C CA . SER A 1 194 ? 10.891 5.711 -7.059 1 98.38 194 SER A CA 1
ATOM 1467 C C . SER A 1 194 ? 9.773 5.152 -7.934 1 98.38 194 SER A C 1
ATOM 1469 O O . SER A 1 194 ? 10.031 4.691 -9.055 1 98.38 194 SER A O 1
ATOM 1471 N N . GLN A 1 195 ? 8.57 5.191 -7.453 1 98.25 195 GLN A N 1
ATOM 1472 C CA . GLN A 1 195 ? 7.43 4.688 -8.211 1 98.25 195 GLN A CA 1
ATOM 1473 C C . GLN A 1 195 ? 7.18 5.535 -9.453 1 98.25 195 GLN A C 1
ATOM 1475 O O . GLN A 1 195 ? 6.762 5.016 -10.492 1 98.25 195 GLN A O 1
ATOM 1480 N N . GLY A 1 196 ? 7.418 6.844 -9.297 1 97.88 196 GLY A N 1
ATOM 1481 C CA . GLY A 1 196 ? 7.332 7.719 -10.453 1 97.88 196 GLY A CA 1
ATOM 1482 C C . GLY A 1 196 ? 8.328 7.375 -11.539 1 97.88 196 GLY A C 1
ATOM 1483 O O . GLY A 1 196 ? 7.973 7.316 -12.719 1 97.88 196 GLY A O 1
ATOM 1484 N N . ILE A 1 197 ? 9.594 7.152 -11.195 1 98.06 197 ILE A N 1
ATOM 1485 C CA . ILE A 1 197 ? 10.625 6.777 -12.148 1 98.06 197 ILE A CA 1
ATOM 1486 C C . ILE A 1 197 ? 10.211 5.504 -12.883 1 98.06 197 ILE A C 1
ATOM 1488 O O . ILE A 1 197 ? 10.297 5.43 -14.109 1 98.06 197 ILE A O 1
ATOM 1492 N N . CYS A 1 198 ? 9.719 4.488 -12.125 1 98.25 198 CYS A N 1
ATOM 1493 C CA . CYS A 1 198 ? 9.273 3.229 -12.719 1 98.25 198 CYS A CA 1
ATOM 1494 C C . CYS A 1 198 ? 8.156 3.463 -13.727 1 98.25 198 CYS A C 1
ATOM 1496 O O . CYS A 1 198 ? 8.188 2.918 -14.828 1 98.25 198 CYS A O 1
ATOM 1498 N N . LYS A 1 199 ? 7.219 4.277 -13.352 1 97.19 199 LYS A N 1
ATOM 1499 C CA . LYS A 1 199 ? 6.117 4.59 -14.25 1 97.19 199 LYS A CA 1
ATOM 1500 C C . LYS A 1 199 ? 6.613 5.332 -15.492 1 97.19 199 LYS A C 1
ATOM 1502 O O . LYS A 1 199 ? 6.215 5.016 -16.609 1 97.19 199 LYS A O 1
ATOM 1507 N N . GLY A 1 200 ? 7.438 6.285 -15.289 1 97.25 200 GLY A N 1
ATOM 1508 C CA . GLY A 1 200 ? 7.953 7.094 -16.391 1 97.25 200 GLY A CA 1
ATOM 1509 C C . GLY A 1 200 ? 8.742 6.293 -17.406 1 97.25 200 GLY A C 1
ATOM 1510 O O . GLY A 1 200 ? 8.656 6.547 -18.609 1 97.25 200 GLY A O 1
ATOM 1511 N N . MET A 1 201 ? 9.477 5.348 -16.953 1 96.88 201 MET A N 1
ATOM 1512 C CA . MET A 1 201 ? 10.297 4.555 -17.859 1 96.88 201 MET A CA 1
ATOM 1513 C C . MET A 1 201 ? 9.477 3.461 -18.531 1 96.88 201 MET A C 1
ATOM 1515 O O . MET A 1 201 ? 9.961 2.771 -19.422 1 96.88 201 MET A O 1
ATOM 1519 N N . GLY A 1 202 ? 8.289 3.221 -18.062 1 96.88 202 GLY A N 1
ATOM 1520 C CA . GLY A 1 202 ? 7.391 2.24 -18.656 1 96.88 202 GLY A CA 1
ATOM 1521 C C . GLY A 1 202 ? 7.68 0.82 -18.203 1 96.88 202 GLY A C 1
ATOM 1522 O O . GLY A 1 202 ? 7.555 -0.122 -18.984 1 96.88 202 GLY A O 1
ATOM 1523 N N . ILE A 1 203 ? 8.188 0.679 -17.016 1 97.31 203 ILE A N 1
ATOM 1524 C CA . ILE A 1 203 ? 8.414 -0.664 -16.484 1 97.31 203 ILE A CA 1
ATOM 1525 C C . ILE A 1 203 ? 7.074 -1.352 -16.234 1 97.31 203 ILE A C 1
ATOM 1527 O O . ILE A 1 203 ? 6.062 -0.686 -16.016 1 97.31 203 ILE A O 1
ATOM 1531 N N . ASN A 1 204 ? 7.02 -2.727 -16.391 1 97.69 204 ASN A N 1
ATOM 1532 C CA . ASN A 1 204 ? 5.777 -3.475 -16.219 1 97.69 204 ASN A CA 1
ATOM 1533 C C . ASN A 1 204 ? 5.316 -3.451 -14.766 1 97.69 204 ASN A C 1
ATOM 1535 O O . ASN A 1 204 ? 6.113 -3.207 -13.859 1 97.69 204 ASN A O 1
ATOM 1539 N N . ASP A 1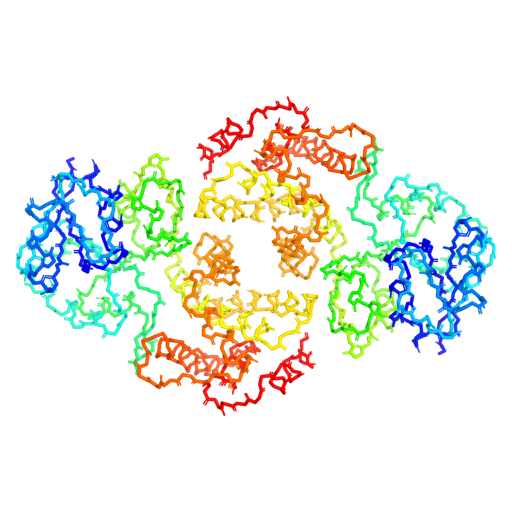 205 ? 4.078 -3.734 -14.445 1 97.69 205 ASP A N 1
ATOM 1540 C CA . ASP A 1 205 ? 3.443 -3.582 -13.141 1 97.69 205 ASP A CA 1
ATOM 1541 C C . ASP A 1 205 ? 4.004 -4.59 -12.141 1 97.69 205 ASP A C 1
ATOM 1543 O O . ASP A 1 205 ? 4.246 -4.25 -10.984 1 97.69 205 ASP A O 1
ATOM 1547 N N . ASN A 1 206 ? 4.219 -5.852 -12.539 1 98.31 206 ASN A N 1
ATOM 1548 C CA . ASN A 1 206 ? 4.797 -6.828 -11.617 1 98.31 206 ASN A CA 1
ATOM 1549 C C . ASN A 1 206 ? 6.09 -6.312 -10.992 1 98.31 206 ASN A C 1
ATOM 1551 O O . ASN A 1 206 ? 6.285 -6.43 -9.781 1 98.31 206 ASN A O 1
ATOM 1555 N N . ALA A 1 207 ? 6.906 -5.738 -11.852 1 98.19 207 ALA A N 1
ATOM 1556 C CA . ALA A 1 207 ? 8.195 -5.234 -11.391 1 98.19 207 ALA A CA 1
ATOM 1557 C C . ALA A 1 207 ? 8.023 -3.984 -10.531 1 98.19 207 ALA A C 1
ATOM 1559 O O . ALA A 1 207 ? 8.68 -3.842 -9.492 1 98.19 207 ALA A O 1
ATOM 1560 N N . LYS A 1 208 ? 7.191 -3.092 -11.016 1 97.75 208 LYS A N 1
ATOM 1561 C CA . LYS A 1 208 ? 6.938 -1.847 -10.297 1 97.75 208 LYS A CA 1
ATOM 1562 C C . LYS A 1 208 ? 6.484 -2.123 -8.867 1 97.75 208 LYS A C 1
ATOM 1564 O O . LYS A 1 208 ? 7 -1.526 -7.918 1 97.75 208 LYS A O 1
ATOM 1569 N N . PHE A 1 209 ? 5.594 -3.09 -8.664 1 97.69 209 PHE A N 1
ATOM 1570 C CA . PHE A 1 209 ? 5.043 -3.365 -7.34 1 97.69 209 PHE A CA 1
ATOM 1571 C C . PHE A 1 209 ? 5.992 -4.242 -6.531 1 97.69 209 PHE A C 1
ATOM 1573 O O . PHE A 1 209 ? 5.961 -4.23 -5.301 1 97.69 209 PHE A O 1
ATOM 1580 N N . ALA A 1 210 ? 6.844 -5.008 -7.242 1 98 210 ALA A N 1
ATOM 1581 C CA . ALA A 1 210 ? 7.918 -5.691 -6.527 1 98 210 ALA A CA 1
ATOM 1582 C C . ALA A 1 210 ? 8.867 -4.691 -5.883 1 98 210 ALA A C 1
ATOM 1584 O O . ALA A 1 210 ? 9.227 -4.832 -4.711 1 98 210 ALA A O 1
ATOM 1585 N N . VAL A 1 211 ? 9.234 -3.686 -6.668 1 98.12 211 VAL A N 1
ATOM 1586 C CA . VAL 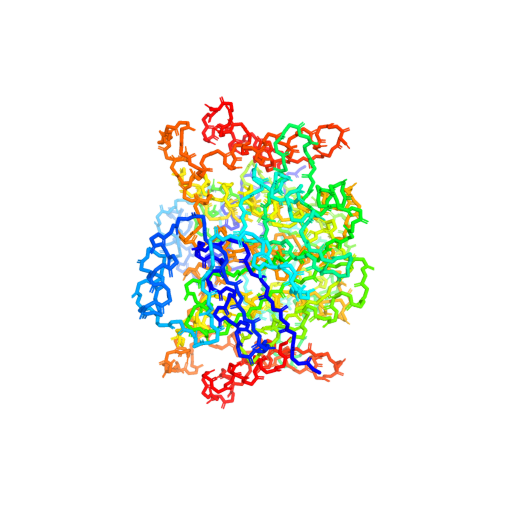A 1 211 ? 10.109 -2.635 -6.148 1 98.12 211 VAL A CA 1
ATOM 1587 C C . VAL A 1 211 ? 9.414 -1.905 -5.004 1 98.12 211 VAL A C 1
ATOM 1589 O O . VAL A 1 211 ? 10.031 -1.617 -3.977 1 98.12 211 VAL A O 1
ATOM 1592 N N . PHE A 1 212 ? 8.133 -1.635 -5.168 1 98.56 212 PHE A N 1
ATOM 1593 C CA . PHE A 1 212 ? 7.359 -0.951 -4.141 1 98.56 212 PHE A CA 1
ATOM 1594 C C . PHE A 1 212 ? 7.34 -1.761 -2.85 1 98.56 212 PHE A C 1
ATOM 1596 O O . PHE A 1 212 ? 7.469 -1.202 -1.758 1 98.56 212 PHE A O 1
ATOM 1603 N N . THR A 1 213 ? 7.184 -3.084 -2.971 1 98.5 213 THR A N 1
ATOM 1604 C CA . THR A 1 213 ? 7.176 -3.982 -1.82 1 98.5 213 THR A CA 1
ATOM 1605 C C . THR A 1 213 ? 8.5 -3.902 -1.064 1 98.5 213 THR A C 1
ATOM 1607 O O . THR A 1 213 ? 8.516 -3.785 0.162 1 98.5 213 THR A O 1
ATOM 1610 N N . LYS A 1 214 ? 9.562 -3.961 -1.794 1 97.44 214 LYS A N 1
ATOM 1611 C CA . LYS A 1 214 ? 10.883 -3.863 -1.183 1 97.44 214 LYS A CA 1
ATOM 1612 C C . LYS A 1 214 ? 11.086 -2.504 -0.52 1 97.44 214 LYS A C 1
ATOM 1614 O O . LYS A 1 214 ? 11.68 -2.414 0.554 1 97.44 214 LYS A O 1
ATOM 1619 N N . SER A 1 215 ? 10.633 -1.47 -1.216 1 98.06 215 SER A N 1
ATOM 1620 C CA . SER A 1 215 ? 10.758 -0.114 -0.692 1 98.06 215 SER A CA 1
ATOM 1621 C C . SER A 1 215 ? 10.031 0.037 0.637 1 98.06 215 SER A C 1
ATOM 1623 O O . SER A 1 215 ? 10.508 0.729 1.539 1 98.06 215 SER A O 1
ATOM 1625 N N . TYR A 1 216 ? 8.891 -0.584 0.727 1 98.44 216 TYR A N 1
ATOM 1626 C CA . TYR A 1 216 ? 8.102 -0.52 1.952 1 98.44 216 TYR A CA 1
ATOM 1627 C C . TYR A 1 216 ? 8.836 -1.188 3.109 1 98.44 216 TYR A C 1
ATOM 1629 O O . TYR A 1 216 ? 8.914 -0.633 4.207 1 98.44 216 TYR A O 1
ATOM 1637 N N . ASN A 1 217 ? 9.391 -2.33 2.883 1 97 217 ASN A N 1
ATOM 1638 C CA . ASN A 1 217 ? 10.156 -3.043 3.9 1 97 217 ASN A CA 1
ATOM 1639 C C . ASN A 1 217 ? 11.43 -2.283 4.285 1 97 217 ASN A C 1
ATOM 1641 O O . ASN A 1 217 ? 11.812 -2.262 5.453 1 97 217 ASN A O 1
ATOM 1645 N N . GLU A 1 218 ? 12.039 -1.753 3.289 1 97.25 218 GLU A N 1
ATOM 1646 C CA . GLU A 1 218 ? 13.227 -0.941 3.533 1 97.25 218 GLU A CA 1
ATOM 1647 C C . GLU A 1 218 ? 12.914 0.241 4.445 1 97.25 218 GLU A C 1
ATOM 1649 O O . GLU A 1 218 ? 13.711 0.585 5.324 1 97.25 218 GLU A O 1
ATOM 1654 N N . THR A 1 219 ? 11.781 0.851 4.238 1 98.25 219 THR A N 1
ATOM 1655 C CA . THR A 1 219 ? 11.344 1.947 5.094 1 98.25 219 THR A CA 1
ATOM 1656 C C . THR A 1 219 ? 11.258 1.499 6.547 1 98.25 219 THR A C 1
ATOM 1658 O O . THR A 1 219 ? 11.734 2.197 7.445 1 98.25 219 THR A O 1
ATOM 1661 N N . LYS A 1 220 ? 10.68 0.335 6.781 1 98.06 220 LYS A N 1
ATOM 1662 C CA . LYS A 1 220 ? 10.578 -0.202 8.133 1 98.06 220 LYS A CA 1
ATOM 1663 C C . LYS A 1 220 ? 11.953 -0.422 8.75 1 98.06 220 LYS A C 1
ATOM 1665 O O . LYS A 1 220 ? 12.18 -0.106 9.922 1 98.06 220 LYS A O 1
ATOM 1670 N N . CYS A 1 221 ? 12.844 -0.935 7.93 1 97 221 CYS A N 1
ATOM 1671 C CA . CYS A 1 221 ? 14.195 -1.219 8.406 1 97 221 CYS A CA 1
ATOM 1672 C C . CYS A 1 221 ? 14.93 0.069 8.758 1 97 221 CYS A C 1
ATOM 1674 O O . CYS A 1 221 ? 15.555 0.164 9.82 1 97 221 CYS A O 1
ATOM 1676 N N . ILE A 1 222 ? 14.859 1.032 7.891 1 97.81 222 ILE A N 1
ATOM 1677 C CA . ILE A 1 222 ? 15.531 2.305 8.109 1 97.81 222 ILE A CA 1
ATOM 1678 C C . ILE A 1 222 ? 15.008 2.959 9.383 1 97.81 222 ILE A C 1
ATOM 1680 O O . ILE A 1 222 ? 15.781 3.379 10.242 1 97.81 222 ILE A O 1
ATOM 1684 N N . ILE A 1 223 ? 13.703 3.004 9.547 1 98.31 223 ILE A N 1
ATOM 1685 C CA . ILE A 1 223 ? 13.078 3.672 10.68 1 98.31 223 ILE A CA 1
ATOM 1686 C C . ILE A 1 223 ? 13.453 2.951 11.977 1 98.31 223 ILE A C 1
ATOM 1688 O O . ILE A 1 223 ? 13.758 3.592 12.984 1 98.31 223 ILE A O 1
ATOM 1692 N N . GLU A 1 224 ? 13.469 1.631 11.93 1 97.94 224 GLU A N 1
ATOM 1693 C CA . GLU A 1 224 ? 13.867 0.854 13.094 1 97.94 224 GLU A CA 1
ATOM 1694 C C . GLU A 1 224 ? 15.305 1.176 13.516 1 97.94 224 GLU A C 1
ATOM 1696 O O . GLU A 1 224 ? 15.586 1.367 14.695 1 97.94 224 GLU A O 1
ATOM 1701 N N . LYS A 1 225 ? 16.172 1.271 12.594 1 97.38 225 LYS A N 1
ATOM 1702 C CA . LYS A 1 225 ? 17.578 1.529 12.859 1 97.38 225 LYS A CA 1
ATOM 1703 C C . LYS A 1 225 ? 17.797 2.953 13.375 1 97.38 225 LYS A C 1
ATOM 1705 O O . LYS A 1 225 ? 18.766 3.23 14.07 1 97.38 225 LYS A O 1
ATOM 1710 N N . LEU A 1 226 ? 16.906 3.809 13.031 1 96.94 226 LEU A N 1
ATOM 1711 C CA . LEU A 1 226 ? 17 5.199 13.461 1 96.94 226 LEU A CA 1
ATOM 1712 C C . LEU A 1 226 ? 16.375 5.383 14.836 1 96.94 226 LEU A C 1
ATOM 1714 O O . LEU A 1 226 ? 16.438 6.469 15.422 1 96.94 226 LEU A O 1
ATOM 1718 N N . GLY A 1 227 ? 15.75 4.352 15.367 1 97.75 227 GLY A N 1
ATOM 1719 C CA . GLY A 1 227 ? 15.219 4.395 16.719 1 97.75 227 GLY A CA 1
ATOM 1720 C C . GLY A 1 227 ? 13.703 4.473 16.75 1 97.75 227 GLY A C 1
ATOM 1721 O O . GLY A 1 227 ? 13.109 4.594 17.828 1 97.75 227 GLY A O 1
ATOM 1722 N N . GLY A 1 228 ? 13.039 4.426 15.555 1 98.56 228 GLY A N 1
ATOM 1723 C CA . GLY A 1 228 ? 11.586 4.371 15.5 1 98.56 228 GLY A CA 1
ATOM 1724 C C . GLY A 1 228 ? 11.047 2.955 15.539 1 98.56 228 GLY A C 1
ATOM 1725 O O . GLY A 1 228 ? 11.789 2.006 15.797 1 98.56 228 GLY A O 1
ATOM 1726 N N . ASN A 1 229 ? 9.75 2.9 15.391 1 98.5 229 ASN A N 1
ATOM 1727 C CA . ASN A 1 229 ? 9.078 1.603 15.43 1 98.5 229 ASN A CA 1
ATOM 1728 C C . ASN A 1 229 ? 8.617 1.168 14.047 1 98.5 229 ASN A C 1
ATOM 1730 O O . ASN A 1 229 ? 8.031 1.962 13.305 1 98.5 229 ASN A O 1
ATOM 1734 N N . ARG A 1 230 ? 8.82 -0.122 13.727 1 97.81 230 ARG A N 1
ATOM 1735 C CA . ARG A 1 230 ? 8.375 -0.676 12.453 1 97.81 230 ARG A CA 1
ATOM 1736 C C . ARG A 1 230 ? 6.863 -0.538 12.297 1 97.81 230 ARG A C 1
ATOM 1738 O O . ARG A 1 230 ? 6.371 -0.29 11.195 1 97.81 230 ARG A O 1
ATOM 1745 N N . SER A 1 231 ? 6.145 -0.696 13.398 1 97.56 231 SER A N 1
ATOM 1746 C CA . SER A 1 231 ? 4.684 -0.703 13.375 1 97.56 231 SER A CA 1
ATOM 1747 C C . SER A 1 231 ? 4.133 0.672 13.016 1 97.56 231 SER A C 1
ATOM 1749 O O . SER A 1 231 ? 3.008 0.786 12.516 1 97.56 231 SER A O 1
ATOM 1751 N N . THR A 1 232 ? 4.91 1.744 13.227 1 98.62 232 THR A N 1
ATOM 1752 C CA . THR A 1 232 ? 4.488 3.096 12.875 1 98.62 232 THR A CA 1
ATOM 1753 C C . THR A 1 232 ? 4.312 3.232 11.367 1 98.62 232 THR A C 1
ATOM 1755 O O . THR A 1 232 ? 3.441 3.971 10.898 1 98.62 232 THR A O 1
ATOM 1758 N N . VAL A 1 233 ? 5.039 2.416 10.617 1 98.69 233 VAL A N 1
ATOM 1759 C CA . VAL A 1 233 ? 5.012 2.479 9.156 1 98.69 233 VAL A CA 1
ATOM 1760 C C . VAL A 1 233 ? 3.674 1.949 8.641 1 98.69 233 VAL A C 1
ATOM 1762 O O . VAL A 1 233 ? 3.264 2.264 7.523 1 98.69 233 VAL A O 1
ATOM 1765 N N . ASP A 1 234 ? 2.951 1.192 9.461 1 98.12 234 ASP A N 1
ATOM 1766 C CA . ASP A 1 234 ? 1.683 0.594 9.062 1 98.12 234 ASP A CA 1
ATOM 1767 C C . ASP A 1 234 ? 0.521 1.557 9.297 1 98.12 234 ASP A C 1
ATOM 1769 O O . ASP A 1 234 ? -0.615 1.273 8.906 1 98.12 234 ASP A O 1
ATOM 1773 N N . ASP A 1 235 ? 0.79 2.732 9.867 1 97.88 235 ASP A N 1
ATOM 1774 C CA . ASP A 1 235 ? -0.246 3.693 10.234 1 97.88 235 ASP A CA 1
ATOM 1775 C C . ASP A 1 235 ? -0.507 4.68 9.094 1 97.88 235 ASP A C 1
ATOM 1777 O O . ASP A 1 235 ? 0.023 4.516 7.992 1 97.88 235 ASP A O 1
ATOM 1781 N N . TYR A 1 236 ? -1.355 5.699 9.375 1 98.62 236 TYR A N 1
ATOM 1782 C CA . TYR A 1 236 ? -1.695 6.719 8.391 1 98.62 236 TYR A CA 1
ATOM 1783 C C . TYR A 1 236 ? -0.448 7.449 7.91 1 98.62 236 TYR A C 1
ATOM 1785 O O . TYR A 1 236 ? -0.311 7.738 6.719 1 98.62 236 TYR A O 1
ATOM 1793 N N . CYS A 1 237 ? 0.491 7.691 8.812 1 98.56 237 CYS A N 1
ATOM 1794 C CA . CYS A 1 237 ? 1.68 8.469 8.484 1 98.56 237 CYS A CA 1
ATOM 1795 C C . CYS A 1 237 ? 2.637 7.668 7.613 1 98.56 237 CYS A C 1
ATOM 1797 O O . CYS A 1 237 ? 3.531 8.234 6.98 1 98.56 237 CYS A O 1
ATOM 1799 N N . GLY A 1 238 ? 2.504 6.391 7.664 1 98.44 238 GLY A N 1
ATOM 1800 C CA . GLY A 1 238 ? 3.32 5.504 6.852 1 98.44 238 GLY A CA 1
ATOM 1801 C C . GLY A 1 238 ? 2.576 4.934 5.656 1 98.44 238 GLY A C 1
ATOM 1802 O O . GLY A 1 238 ? 2.498 5.574 4.605 1 98.44 238 GLY A O 1
ATOM 1803 N N . PHE A 1 239 ? 1.891 3.799 5.859 1 98.62 239 PHE A N 1
ATOM 1804 C CA . PHE A 1 239 ? 1.194 3.102 4.785 1 98.62 239 PHE A CA 1
ATOM 1805 C C . PHE A 1 239 ? 0.276 4.055 4.027 1 98.62 239 PHE A C 1
ATOM 1807 O O . PHE A 1 239 ? 0.372 4.176 2.805 1 98.62 239 PHE A O 1
ATOM 1814 N N . GLY A 1 240 ? -0.573 4.719 4.746 1 98.12 240 GLY A N 1
ATOM 1815 C CA . GLY A 1 240 ? -1.528 5.609 4.109 1 98.12 240 GLY A CA 1
ATOM 1816 C C . GLY A 1 240 ? -0.869 6.691 3.275 1 98.12 240 GLY A C 1
ATOM 1817 O O . GLY A 1 240 ? -1.229 6.891 2.113 1 98.12 240 GLY A O 1
ATOM 1818 N N . ASP A 1 241 ? 0.073 7.336 3.861 1 98.31 241 ASP A N 1
ATOM 1819 C CA . ASP A 1 241 ? 0.731 8.453 3.193 1 98.31 241 ASP A CA 1
ATOM 1820 C C . ASP A 1 241 ? 1.607 7.965 2.041 1 98.31 241 ASP A C 1
ATOM 1822 O O . ASP A 1 241 ? 1.685 8.617 0.995 1 98.31 241 ASP A O 1
ATOM 1826 N N . ILE A 1 242 ? 2.246 6.848 2.229 1 98.25 242 ILE A N 1
ATOM 1827 C CA . ILE A 1 242 ? 3.105 6.262 1.203 1 98.25 242 ILE A CA 1
ATOM 1828 C C . ILE A 1 242 ? 2.275 5.918 -0.031 1 98.25 242 ILE A C 1
ATOM 1830 O O . ILE A 1 242 ? 2.641 6.277 -1.152 1 98.25 242 ILE A O 1
ATOM 1834 N N . ILE A 1 243 ? 1.149 5.246 0.144 1 97.75 243 ILE A N 1
ATOM 1835 C CA . ILE A 1 243 ? 0.32 4.836 -0.982 1 97.75 243 ILE A CA 1
ATOM 1836 C C . ILE A 1 243 ? -0.26 6.066 -1.674 1 97.75 243 ILE A C 1
ATOM 1838 O O . ILE A 1 243 ? -0.271 6.148 -2.904 1 97.75 243 ILE A O 1
ATOM 1842 N N . THR A 1 244 ? -0.708 7.043 -0.879 1 96.94 244 THR A N 1
ATOM 1843 C CA . THR A 1 244 ? -1.265 8.273 -1.438 1 96.94 244 THR A CA 1
ATOM 1844 C C . THR A 1 244 ? -0.241 8.977 -2.324 1 96.94 244 THR A C 1
ATOM 1846 O O . THR A 1 244 ? -0.542 9.336 -3.465 1 96.94 244 THR A O 1
ATOM 1849 N N . ALA A 1 245 ? 0.947 9.109 -1.837 1 96.19 245 ALA A N 1
ATOM 1850 C CA . ALA A 1 245 ? 1.989 9.859 -2.531 1 96.19 245 ALA A CA 1
ATOM 1851 C C . ALA A 1 245 ? 2.496 9.102 -3.75 1 96.19 245 ALA A C 1
ATOM 1853 O O . ALA A 1 245 ? 2.955 9.703 -4.723 1 96.19 245 ALA A O 1
ATOM 1854 N N . SER A 1 246 ? 2.367 7.781 -3.744 1 97.06 246 SER A N 1
ATOM 1855 C CA . SER A 1 246 ? 3.025 6.965 -4.762 1 97.06 246 SER A CA 1
ATOM 1856 C C . SER A 1 246 ? 2.053 6.562 -5.863 1 97.06 246 SER A C 1
ATOM 1858 O O . SER A 1 246 ? 2.467 6.074 -6.918 1 97.06 246 SER A O 1
ATOM 1860 N N . THR A 1 247 ? 0.732 6.758 -5.625 1 93.31 247 THR A N 1
ATOM 1861 C CA . THR A 1 247 ? -0.214 6.211 -6.594 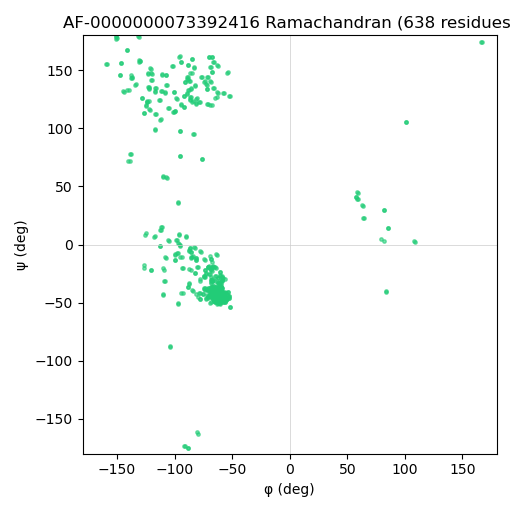1 93.31 247 THR A CA 1
ATOM 1862 C C . THR A 1 247 ? -1.075 7.32 -7.191 1 93.31 247 THR A C 1
ATOM 1864 O O . THR A 1 247 ? -1.694 7.133 -8.242 1 93.31 247 THR A O 1
ATOM 1867 N N . LEU A 1 248 ? -1.187 8.406 -6.508 1 90.81 248 LEU A N 1
ATOM 1868 C CA . LEU A 1 248 ? -2.025 9.492 -7.008 1 90.81 248 LEU A CA 1
ATOM 1869 C C . LEU A 1 248 ? -1.193 10.508 -7.781 1 90.81 248 LEU A C 1
ATOM 1871 O O . LEU A 1 248 ? -0.006 10.688 -7.5 1 90.81 248 LEU A O 1
ATOM 1875 N N . ASN A 1 249 ? -1.838 11.219 -8.625 1 83.81 249 ASN A N 1
ATOM 1876 C CA . ASN A 1 249 ? -1.179 12.211 -9.469 1 83.81 249 ASN A CA 1
ATOM 1877 C C . ASN A 1 249 ? -0.967 13.531 -8.727 1 83.81 249 ASN A C 1
ATOM 1879 O O . ASN A 1 249 ? -0.226 14.398 -9.195 1 83.81 249 ASN A O 1
ATOM 1883 N N . VAL A 1 250 ? -1.413 13.648 -7.547 1 82.62 250 VAL A N 1
ATOM 1884 C CA . VAL A 1 250 ? -1.338 14.914 -6.828 1 82.62 250 VAL A CA 1
ATOM 1885 C C . VAL A 1 250 ? 0.03 15.055 -6.164 1 82.62 250 VAL A C 1
ATOM 1887 O O . VAL A 1 250 ? 0.403 16.141 -5.711 1 82.62 250 VAL A O 1
ATOM 1890 N N . SER A 1 251 ? 0.778 14.047 -6.152 1 89.06 251 SER A N 1
ATOM 1891 C CA . SER A 1 251 ? 2.102 14.07 -5.535 1 89.06 251 SER A CA 1
ATOM 1892 C C . SER A 1 251 ? 3.133 14.688 -6.477 1 89.06 251 SER A C 1
ATOM 1894 O O . SER A 1 251 ? 3.447 14.117 -7.523 1 89.06 251 SER A O 1
ATOM 1896 N N . ARG A 1 252 ? 3.777 15.773 -6.055 1 89.88 252 ARG A N 1
ATOM 1897 C CA . ARG A 1 252 ? 4.801 16.453 -6.84 1 89.88 252 ARG A CA 1
ATOM 1898 C C . ARG A 1 252 ? 6.051 15.594 -6.98 1 89.88 252 ARG A C 1
ATOM 1900 O O . ARG A 1 252 ? 6.73 15.641 -8.008 1 89.88 252 ARG A O 1
ATOM 1907 N N . ASN A 1 253 ? 6.32 14.805 -5.938 1 92.81 253 ASN A N 1
ATOM 1908 C CA . ASN A 1 253 ? 7.48 13.922 -5.98 1 92.81 253 ASN A CA 1
ATOM 1909 C C . ASN A 1 253 ? 7.27 12.766 -6.957 1 92.81 253 ASN A C 1
ATOM 1911 O O . ASN A 1 253 ? 8.203 12.352 -7.645 1 92.81 253 ASN A O 1
ATOM 1915 N N . HIS A 1 254 ? 6.086 12.219 -7.02 1 95.81 254 HIS A N 1
ATOM 1916 C CA . HIS A 1 254 ? 5.77 11.172 -7.988 1 95.81 254 HIS A CA 1
ATOM 1917 C C . HIS A 1 254 ? 5.906 11.688 -9.422 1 95.81 254 HIS A C 1
ATOM 1919 O O . HIS A 1 254 ? 6.469 11.008 -10.281 1 95.81 254 HIS A O 1
ATOM 1925 N N . THR A 1 255 ? 5.406 12.906 -9.617 1 94.31 255 THR A N 1
ATOM 1926 C CA . THR A 1 255 ? 5.496 13.531 -10.93 1 94.31 255 THR A CA 1
ATOM 1927 C C . THR A 1 255 ? 6.953 13.766 -11.32 1 94.31 255 THR A C 1
ATOM 1929 O O . THR A 1 255 ? 7.332 13.555 -12.477 1 94.31 255 THR A O 1
ATOM 1932 N N . LEU A 1 256 ? 7.711 14.25 -10.352 1 93.94 256 LEU A N 1
ATOM 1933 C CA . LEU A 1 256 ? 9.141 14.398 -10.578 1 93.94 256 LEU A CA 1
ATOM 1934 C C . LEU A 1 256 ? 9.75 13.086 -11.062 1 93.94 256 LEU A C 1
ATOM 1936 O O . LEU A 1 256 ? 10.516 13.07 -12.031 1 93.94 256 LEU A O 1
ATOM 1940 N N . GLY A 1 257 ? 9.406 11.992 -10.406 1 96.19 257 GLY A N 1
ATOM 1941 C CA . GLY A 1 257 ? 9.883 10.68 -10.812 1 96.19 257 GLY A CA 1
ATOM 1942 C C . GLY A 1 257 ? 9.492 10.312 -12.227 1 96.19 257 GLY A C 1
ATOM 1943 O O . GLY A 1 257 ? 10.312 9.781 -12.984 1 96.19 257 GLY A O 1
ATOM 1944 N N . ILE A 1 258 ? 8.25 10.602 -12.57 1 96.5 258 ILE A N 1
ATOM 1945 C CA . ILE A 1 258 ? 7.762 10.281 -13.906 1 96.5 258 ILE A CA 1
ATOM 1946 C C . ILE A 1 258 ? 8.602 11.008 -14.953 1 96.5 258 ILE A C 1
ATOM 1948 O O . ILE A 1 258 ? 9.055 10.398 -15.93 1 96.5 258 ILE A O 1
ATOM 1952 N N . TRP A 1 259 ? 8.828 12.328 -14.727 1 94.81 259 TRP A N 1
ATOM 1953 C CA . TRP A 1 259 ? 9.602 13.125 -15.672 1 94.81 259 TRP A CA 1
ATOM 1954 C C . TRP A 1 259 ? 11.008 12.555 -15.844 1 94.81 259 TRP A C 1
ATOM 1956 O O . TRP A 1 259 ? 11.484 12.375 -16.969 1 94.81 259 TRP A O 1
ATOM 1966 N N . TYR A 1 260 ? 11.625 12.242 -14.781 1 95.38 260 TYR A N 1
ATOM 1967 C CA . TYR A 1 260 ? 12.977 11.711 -14.852 1 95.38 260 TYR A CA 1
ATOM 1968 C C . TYR A 1 260 ? 12.992 10.328 -15.484 1 95.38 260 TYR A C 1
ATOM 1970 O O . TYR A 1 260 ? 13.922 9.977 -16.219 1 95.38 260 TYR A O 1
ATOM 1978 N N . GLY A 1 261 ? 11.992 9.539 -15.164 1 96.56 261 GLY A N 1
ATOM 1979 C CA . GLY A 1 261 ? 11.867 8.242 -15.812 1 96.56 261 GLY A CA 1
ATOM 1980 C C . GLY A 1 261 ? 11.742 8.328 -17.312 1 96.56 261 GLY A C 1
ATOM 1981 O O . GLY A 1 261 ? 12.18 7.434 -18.047 1 96.56 261 GLY A O 1
ATOM 1982 N N . GLN A 1 262 ? 11.156 9.422 -17.75 1 95.62 262 GLN A N 1
ATOM 1983 C CA . GLN A 1 262 ? 10.945 9.648 -19.188 1 95.62 262 GLN A CA 1
ATOM 1984 C C . GLN A 1 262 ? 12.164 10.328 -19.812 1 95.62 262 GLN A C 1
ATOM 1986 O O . GLN A 1 262 ? 12.188 10.555 -21.031 1 95.62 262 GLN A O 1
ATOM 1991 N N . GLY A 1 263 ? 13.133 10.688 -19.016 1 92.31 263 GLY A N 1
ATOM 1992 C CA . GLY A 1 263 ? 14.32 11.367 -19.5 1 92.31 263 GLY A CA 1
ATOM 1993 C C . GLY A 1 263 ? 14.148 12.875 -19.609 1 92.31 263 GLY A C 1
ATOM 1994 O O . GLY A 1 263 ? 14.883 13.531 -20.359 1 92.31 263 GLY A O 1
ATOM 1995 N N . VAL A 1 264 ? 13.117 13.383 -19.016 1 89.88 264 VAL A N 1
ATOM 1996 C CA . VAL A 1 264 ? 12.898 14.82 -18.938 1 89.88 264 VAL A CA 1
ATOM 1997 C C . VAL A 1 264 ? 13.453 15.367 -17.625 1 89.88 264 VAL A C 1
ATOM 1999 O O . VAL A 1 264 ? 12.992 14.984 -16.547 1 89.88 264 VAL A O 1
ATOM 2002 N N . TYR A 1 265 ? 14.352 16.234 -17.75 1 86.56 265 TYR A N 1
ATOM 2003 C CA . TYR A 1 265 ? 15.047 16.719 -16.562 1 86.56 265 TYR A CA 1
ATOM 2004 C C . TYR A 1 265 ? 14.68 18.172 -16.266 1 86.56 265 TYR A C 1
ATOM 2006 O O . TYR A 1 265 ? 14.555 18.984 -17.188 1 86.56 265 TYR A O 1
ATOM 2014 N N . LEU A 1 266 ? 14.367 18.406 -15.031 1 81.06 266 LEU A N 1
ATOM 2015 C CA . LEU A 1 266 ? 13.945 19.75 -14.602 1 81.06 266 LEU A CA 1
ATOM 2016 C C . LEU A 1 266 ? 15.148 20.625 -14.289 1 81.06 266 LEU A C 1
ATOM 2018 O O . LEU A 1 266 ? 16.219 20.125 -13.953 1 81.06 266 LEU A O 1
ATOM 2022 N N . ASP A 1 267 ? 14.766 21.922 -14.344 1 78.81 267 ASP A N 1
ATOM 2023 C CA . ASP A 1 267 ? 15.75 22.906 -13.914 1 78.81 267 ASP A CA 1
ATOM 2024 C C . ASP A 1 267 ? 15.938 22.875 -12.398 1 78.81 267 ASP A C 1
ATOM 2026 O O . ASP A 1 267 ? 14.984 22.641 -11.656 1 78.81 267 ASP A O 1
ATOM 2030 N N . GLU A 1 268 ? 17.031 23.062 -11.93 1 69.94 268 GLU A N 1
ATOM 2031 C CA . GLU A 1 268 ? 17.453 22.922 -10.539 1 69.94 268 GLU A CA 1
ATOM 2032 C C . GLU A 1 268 ? 16.719 23.906 -9.633 1 69.94 268 GLU A C 1
ATOM 2034 O O . GLU A 1 268 ? 16.641 23.703 -8.422 1 69.94 268 GLU A O 1
ATOM 2039 N N . GLN A 1 269 ? 16.031 24.766 -10.156 1 70.31 269 GLN A N 1
ATOM 2040 C CA . GLN A 1 269 ? 15.461 25.828 -9.344 1 70.31 269 GLN A CA 1
ATOM 2041 C C . GLN A 1 269 ? 14.023 25.5 -8.938 1 70.31 269 GLN A C 1
ATOM 2043 O O . GLN A 1 269 ? 13.422 26.203 -8.133 1 70.31 269 GLN A O 1
ATOM 2048 N N . THR A 1 270 ? 13.555 24.391 -9.336 1 73.69 270 THR A N 1
ATOM 2049 C CA . THR A 1 270 ? 12.18 24.078 -8.977 1 73.69 270 THR A CA 1
ATOM 2050 C C . THR A 1 270 ? 12.102 23.516 -7.562 1 73.69 270 THR A C 1
ATOM 2052 O O . THR A 1 270 ? 12.938 22.703 -7.164 1 73.69 270 THR A O 1
ATOM 2055 N N . GLY A 1 271 ? 11.109 23.969 -6.773 1 73.06 271 GLY A N 1
ATOM 2056 C CA . GLY A 1 271 ? 10.945 23.625 -5.371 1 73.06 271 GLY A CA 1
ATOM 2057 C C . GLY A 1 271 ? 10.875 22.125 -5.133 1 73.06 271 GLY A C 1
ATOM 2058 O O . GLY A 1 271 ? 11.531 21.609 -4.23 1 73.06 271 GLY A O 1
ATOM 2059 N N . VAL A 1 272 ? 10.148 21.484 -6.008 1 73.75 272 VAL A N 1
ATOM 2060 C CA . VAL A 1 272 ? 9.953 20.062 -5.812 1 73.75 272 VAL A CA 1
ATOM 2061 C C . VAL A 1 272 ? 11.273 19.312 -6.035 1 73.75 272 VAL A C 1
ATOM 2063 O O . VAL A 1 272 ? 11.594 18.375 -5.309 1 73.75 272 VAL A O 1
ATOM 2066 N N . LEU A 1 273 ? 11.977 19.688 -7.031 1 76.31 273 LEU A N 1
ATOM 2067 C CA . LEU A 1 273 ? 13.273 19.062 -7.285 1 76.31 273 LEU A CA 1
ATOM 2068 C C . LEU A 1 273 ? 14.219 19.266 -6.109 1 76.31 273 LEU A C 1
ATOM 2070 O O . LEU A 1 273 ? 14.93 18.344 -5.703 1 76.31 273 LEU A O 1
ATOM 2074 N N . PHE A 1 274 ? 14.062 20.391 -5.562 1 74.44 274 PHE A N 1
ATOM 2075 C CA . PHE A 1 274 ? 14.922 20.703 -4.426 1 74.44 274 PHE A CA 1
ATOM 2076 C C . PHE A 1 274 ? 14.594 19.812 -3.236 1 74.44 274 PHE A C 1
ATOM 2078 O O . PHE A 1 274 ? 15.5 19.234 -2.619 1 74.44 274 PHE A O 1
ATOM 2085 N N . GLU A 1 275 ? 13.406 19.625 -2.906 1 80.69 275 GLU A N 1
ATOM 2086 C CA . GLU A 1 275 ? 12.984 18.797 -1.786 1 80.69 275 GLU A CA 1
ATOM 2087 C C . GLU A 1 275 ? 13.344 17.328 -2.02 1 80.69 275 GLU A C 1
ATOM 2089 O O . GLU A 1 275 ? 13.867 16.656 -1.124 1 80.69 275 GLU A O 1
ATOM 2094 N N . GLY A 1 276 ? 13.047 16.859 -3.195 1 84.75 276 GLY A N 1
ATOM 2095 C CA . GLY A 1 276 ? 13.375 15.477 -3.545 1 84.75 276 GLY A CA 1
ATOM 2096 C C . GLY A 1 276 ? 14.867 15.195 -3.504 1 84.75 276 GLY A C 1
ATOM 2097 O O . GLY A 1 276 ? 15.289 14.164 -2.977 1 84.75 276 GLY A O 1
ATOM 2098 N N . LYS A 1 277 ? 15.594 16.172 -4.039 1 87.88 277 LYS A N 1
ATOM 2099 C CA . LYS A 1 277 ? 17.047 16.031 -4.023 1 87.88 277 LYS A CA 1
ATOM 2100 C C . LYS A 1 277 ? 17.594 16.031 -2.598 1 87.88 277 LYS A C 1
ATOM 2102 O O . LYS A 1 277 ? 18.406 15.188 -2.238 1 87.88 277 LYS A O 1
ATOM 2107 N N . ASN A 1 278 ? 17.125 16.984 -1.897 1 87.69 278 ASN A N 1
ATOM 2108 C CA . ASN A 1 278 ? 17.594 17.078 -0.519 1 87.69 278 ASN A CA 1
ATOM 2109 C C . ASN A 1 278 ? 17.312 15.812 0.27 1 87.69 278 ASN A C 1
ATOM 2111 O O . ASN A 1 278 ? 18.172 15.312 0.993 1 87.69 278 ASN A O 1
ATOM 2115 N N . THR A 1 279 ? 16.141 15.281 0.125 1 91.62 279 THR A N 1
ATOM 2116 C CA . THR A 1 279 ? 15.766 14.07 0.845 1 91.62 279 THR A CA 1
ATOM 2117 C C . THR A 1 279 ? 16.641 12.891 0.413 1 91.62 279 THR A C 1
ATOM 2119 O O . THR A 1 279 ? 17.094 12.109 1.249 1 91.62 279 THR A O 1
ATOM 2122 N N . ALA A 1 280 ? 16.859 12.789 -0.865 1 94.25 280 ALA A N 1
ATOM 2123 C CA . ALA A 1 280 ? 17.672 11.695 -1.387 1 94.25 280 ALA A CA 1
ATOM 2124 C C . ALA A 1 280 ? 19.109 11.766 -0.838 1 94.25 280 ALA A C 1
ATOM 2126 O O . ALA A 1 280 ? 19.672 10.75 -0.429 1 94.25 280 ALA A O 1
ATOM 2127 N N . ILE A 1 281 ? 19.625 12.945 -0.833 1 93.69 281 ILE A N 1
ATOM 2128 C CA . ILE A 1 281 ? 21 13.141 -0.378 1 93.69 281 ILE A CA 1
ATOM 2129 C C . ILE A 1 281 ? 21.094 12.812 1.109 1 93.69 281 ILE A C 1
ATOM 2131 O O . ILE A 1 281 ? 21.969 12.047 1.524 1 93.69 281 ILE A O 1
ATOM 2135 N N . VAL A 1 282 ? 20.219 13.328 1.854 1 91.88 282 VAL A N 1
ATOM 2136 C CA . VAL A 1 282 ? 20.266 13.18 3.305 1 91.88 282 VAL A CA 1
ATOM 2137 C C . VAL A 1 282 ? 20.062 11.711 3.678 1 91.88 282 VAL A C 1
ATOM 2139 O O . VAL A 1 282 ? 20.781 11.172 4.52 1 91.88 282 VAL A O 1
ATOM 2142 N N . LEU A 1 283 ? 19.078 11.047 3.119 1 94.56 283 LEU A N 1
ATOM 2143 C CA . LEU A 1 283 ? 18.812 9.656 3.451 1 94.56 283 LEU A CA 1
ATOM 2144 C C . LEU A 1 283 ? 19.969 8.758 3.025 1 94.56 283 LEU A C 1
ATOM 2146 O O . LEU A 1 283 ? 20.297 7.789 3.711 1 94.56 283 LEU A O 1
ATOM 2150 N N . LYS A 1 284 ? 20.562 9.078 1.909 1 95.81 284 LYS A N 1
ATOM 2151 C CA . LYS A 1 284 ? 21.734 8.336 1.485 1 95.81 284 LYS A CA 1
ATOM 2152 C C . LYS A 1 284 ? 22.859 8.438 2.525 1 95.81 284 LYS A C 1
ATOM 2154 O O . LYS A 1 284 ? 23.469 7.434 2.879 1 95.81 284 LYS A O 1
ATOM 2159 N N . GLU A 1 285 ? 23.078 9.602 2.941 1 94.31 285 GLU A N 1
ATOM 2160 C CA . GLU A 1 285 ? 24.109 9.836 3.941 1 94.31 285 GLU A CA 1
ATOM 2161 C C . GLU A 1 285 ? 23.812 9.07 5.23 1 94.31 285 GLU A C 1
ATOM 2163 O O . GLU A 1 285 ? 24.719 8.461 5.812 1 94.31 285 GLU A O 1
ATOM 2168 N N . ILE A 1 286 ? 22.594 9.148 5.645 1 92.12 286 ILE A N 1
ATOM 2169 C CA . ILE A 1 286 ? 22.172 8.469 6.863 1 92.12 286 ILE A CA 1
ATOM 2170 C C . ILE A 1 286 ? 22.391 6.961 6.711 1 92.12 286 ILE A C 1
ATOM 2172 O O . ILE A 1 286 ? 22.953 6.312 7.594 1 92.12 286 ILE A O 1
ATOM 2176 N N . CYS A 1 287 ? 21.891 6.395 5.617 1 95.12 287 CYS A N 1
ATOM 2177 C CA . CYS A 1 287 ? 22 4.961 5.379 1 95.12 287 CYS A CA 1
ATOM 2178 C C . CYS A 1 287 ? 23.453 4.523 5.297 1 95.12 287 CYS A C 1
ATOM 2180 O O . CYS A 1 287 ? 23.828 3.475 5.828 1 95.12 287 CYS A O 1
ATOM 2182 N N . ASP A 1 288 ? 24.281 5.34 4.656 1 95.38 288 ASP A N 1
ATOM 2183 C CA . ASP A 1 288 ? 25.703 5.035 4.555 1 95.38 288 ASP A CA 1
ATOM 2184 C C . ASP A 1 288 ? 26.359 5.047 5.934 1 95.38 288 ASP A C 1
ATOM 2186 O O . ASP A 1 288 ? 27.125 4.137 6.27 1 95.38 288 ASP A O 1
ATOM 2190 N N . LYS A 1 289 ? 26.125 6.051 6.668 1 92.75 289 LYS A N 1
ATOM 2191 C CA . LYS A 1 289 ? 26.719 6.207 7.992 1 92.75 289 LYS A CA 1
ATOM 2192 C C . LYS A 1 289 ? 26.328 5.047 8.906 1 92.75 289 LYS A C 1
ATOM 2194 O O . LYS A 1 289 ? 27.156 4.578 9.703 1 92.75 289 LYS A O 1
ATOM 2199 N N . LEU A 1 290 ? 25.109 4.617 8.781 1 93 290 LEU A N 1
ATOM 2200 C CA . LEU A 1 290 ? 24.609 3.57 9.664 1 93 290 LEU A CA 1
ATOM 2201 C C . LEU A 1 290 ? 24.75 2.195 9.023 1 93 290 LEU A C 1
ATOM 2203 O O . LEU A 1 290 ? 24.297 1.194 9.578 1 93 290 LEU A O 1
ATOM 2207 N N . ASN A 1 291 ? 25.234 2.104 7.867 1 94.38 291 ASN A N 1
ATOM 2208 C CA . ASN A 1 291 ? 25.438 0.868 7.121 1 94.38 291 ASN A CA 1
ATOM 2209 C C . ASN A 1 291 ? 24.109 0.121 6.918 1 94.38 291 ASN A C 1
ATOM 2211 O O . ASN A 1 291 ? 24.016 -1.068 7.227 1 94.38 291 ASN A O 1
ATOM 2215 N N . ILE A 1 292 ? 23.141 0.865 6.574 1 94.38 292 ILE A N 1
ATOM 2216 C CA . ILE A 1 292 ? 21.828 0.302 6.25 1 94.38 292 ILE A CA 1
ATOM 2217 C C . ILE A 1 292 ? 21.75 0.024 4.75 1 94.38 292 ILE A C 1
ATOM 2219 O O . ILE A 1 292 ? 22.031 0.903 3.934 1 94.38 292 ILE A O 1
ATOM 2223 N N . GLU A 1 293 ? 21.375 -1.204 4.453 1 92.31 293 GLU A N 1
ATOM 2224 C CA . GLU A 1 293 ? 21.094 -1.488 3.051 1 92.31 293 GLU A CA 1
ATOM 2225 C C . GLU A 1 293 ? 19.828 -0.764 2.59 1 92.31 293 GLU A C 1
ATOM 2227 O O . GLU A 1 293 ? 18.75 -0.943 3.17 1 92.31 293 GLU A O 1
ATOM 2232 N N . CYS A 1 294 ? 19.938 0.079 1.617 1 96.31 294 CYS A N 1
ATOM 2233 C CA . CYS A 1 294 ? 18.812 0.896 1.163 1 96.31 294 CYS A CA 1
ATOM 2234 C C . CYS A 1 294 ? 18.766 0.96 -0.359 1 96.31 294 CYS A C 1
ATOM 2236 O O . CYS A 1 294 ? 19.094 1.99 -0.952 1 96.31 294 CYS A O 1
ATOM 2238 N N . LEU A 1 295 ? 18.297 -0.032 -0.957 1 97.31 295 LEU A N 1
ATOM 2239 C CA . LEU A 1 295 ? 18.281 -0.188 -2.406 1 97.31 295 LEU A CA 1
ATOM 2240 C C . LEU A 1 295 ? 17.453 0.905 -3.066 1 97.31 295 LEU A C 1
ATOM 2242 O O . LEU A 1 295 ? 17.828 1.435 -4.113 1 97.31 295 LEU A O 1
ATOM 2246 N N . THR A 1 296 ? 16.344 1.249 -2.471 1 97.88 296 THR A N 1
ATOM 2247 C CA . THR A 1 296 ? 15.445 2.238 -3.053 1 97.88 296 THR A CA 1
ATOM 2248 C C . THR A 1 296 ? 16.062 3.635 -2.98 1 97.88 296 THR A C 1
ATOM 2250 O O . THR A 1 296 ? 15.969 4.406 -3.938 1 97.88 296 THR A O 1
ATOM 2253 N N . VAL A 1 297 ? 16.641 3.947 -1.825 1 97.88 297 VAL A N 1
ATOM 2254 C CA . VAL A 1 297 ? 17.312 5.234 -1.67 1 97.88 297 VAL A CA 1
ATOM 2255 C C . VAL A 1 297 ? 18.422 5.363 -2.711 1 97.88 297 VAL A C 1
ATOM 2257 O O . VAL A 1 297 ? 18.562 6.402 -3.361 1 97.88 297 VAL A O 1
ATOM 2260 N N . ASN A 1 298 ? 19.188 4.285 -2.908 1 97.88 298 ASN A N 1
ATOM 2261 C CA . ASN A 1 298 ? 20.25 4.273 -3.902 1 97.88 298 ASN A CA 1
ATOM 2262 C C . ASN A 1 298 ? 19.703 4.473 -5.312 1 97.88 298 ASN A C 1
ATOM 2264 O O . ASN A 1 298 ? 20.281 5.203 -6.113 1 97.88 298 ASN A O 1
ATOM 2268 N N . PHE A 1 299 ? 18.641 3.791 -5.633 1 98.62 299 PHE A N 1
ATOM 2269 C CA . PHE A 1 299 ? 18 3.881 -6.941 1 98.62 299 PHE A CA 1
ATOM 2270 C C . PHE A 1 299 ? 17.609 5.316 -7.254 1 98.62 299 PHE A C 1
ATOM 2272 O O . PHE A 1 299 ? 17.938 5.84 -8.32 1 98.62 299 PHE A O 1
ATOM 2279 N N . VAL A 1 300 ? 16.938 6.016 -6.281 1 98.25 300 VAL A N 1
ATOM 2280 C CA . VAL A 1 300 ? 16.5 7.395 -6.457 1 98.25 300 VAL A CA 1
ATOM 2281 C C . VAL A 1 300 ? 17.719 8.32 -6.527 1 98.25 300 VAL A C 1
ATOM 2283 O O . VAL A 1 300 ? 17.766 9.227 -7.363 1 98.25 300 VAL A O 1
ATOM 2286 N N . TYR A 1 301 ? 18.672 8.07 -5.68 1 97.56 301 TYR A N 1
ATOM 2287 C CA . TYR A 1 301 ? 19.922 8.844 -5.684 1 97.56 301 TYR A CA 1
ATOM 2288 C C . TYR A 1 301 ? 20.609 8.75 -7.035 1 97.56 301 TYR A C 1
ATOM 2290 O O . TYR A 1 301 ? 21.031 9.766 -7.598 1 97.56 301 TYR A O 1
ATOM 2298 N N . ASP A 1 302 ? 20.719 7.609 -7.582 1 97.62 302 ASP A N 1
ATOM 2299 C CA . ASP A 1 302 ? 21.391 7.371 -8.859 1 97.62 302 ASP A CA 1
ATOM 2300 C C . ASP A 1 302 ? 20.719 8.148 -9.984 1 97.62 302 ASP A C 1
ATOM 2302 O O . ASP A 1 302 ? 21.391 8.75 -10.82 1 97.62 302 ASP A O 1
ATOM 2306 N N . VAL A 1 303 ? 19.406 8.133 -10 1 97.38 303 VAL A N 1
ATOM 2307 C CA . VAL A 1 303 ? 18.656 8.727 -11.109 1 97.38 303 VAL A CA 1
ATOM 2308 C C . VAL A 1 303 ? 18.578 10.234 -10.938 1 97.38 303 VAL A C 1
ATOM 2310 O O . VAL A 1 303 ? 18.844 10.992 -11.875 1 97.38 303 VAL A O 1
ATOM 2313 N N . ILE A 1 304 ? 18.266 10.695 -9.688 1 95.56 304 ILE A N 1
ATOM 2314 C CA . ILE A 1 304 ? 17.953 12.094 -9.453 1 95.56 304 ILE A CA 1
ATOM 2315 C C . ILE A 1 304 ? 19.234 12.898 -9.273 1 95.56 304 ILE A C 1
ATOM 2317 O O . ILE A 1 304 ? 19.344 14.031 -9.758 1 95.56 304 ILE A O 1
ATOM 2321 N N . ILE A 1 305 ? 20.203 12.336 -8.578 1 94.31 305 ILE A N 1
ATOM 2322 C CA . ILE A 1 305 ? 21.406 13.086 -8.203 1 94.31 305 ILE A CA 1
ATOM 2323 C C . ILE A 1 305 ? 22.531 12.805 -9.203 1 94.31 305 ILE A C 1
ATOM 2325 O O . ILE A 1 305 ? 23.094 13.727 -9.781 1 94.31 305 ILE A O 1
ATOM 2329 N N . LEU A 1 306 ? 22.766 11.547 -9.453 1 95.44 306 LEU A N 1
ATOM 2330 C CA . LEU A 1 306 ? 23.891 11.18 -10.305 1 95.44 306 LEU A CA 1
ATOM 2331 C C . LEU A 1 306 ? 23.5 11.211 -11.773 1 95.44 306 LEU A C 1
ATOM 2333 O O . LEU A 1 306 ? 24.344 11.07 -12.656 1 95.44 306 LEU A O 1
ATOM 2337 N N . LYS A 1 307 ? 22.219 11.312 -12.078 1 93.81 307 LYS A N 1
ATOM 2338 C CA . LYS A 1 307 ? 21.688 11.422 -13.43 1 93.81 307 LYS A CA 1
ATOM 2339 C C . LYS A 1 307 ? 21.984 10.172 -14.25 1 93.81 307 LYS A C 1
ATOM 2341 O O . LYS A 1 307 ? 22.281 10.266 -15.445 1 93.81 307 LYS A O 1
ATOM 2346 N N . LYS A 1 308 ? 22 9.094 -13.562 1 96.06 308 LYS A N 1
ATOM 2347 C CA . LYS A 1 308 ? 22.094 7.828 -14.281 1 96.06 308 LYS A CA 1
ATOM 2348 C C . LYS A 1 308 ? 20.828 7.539 -15.07 1 96.06 308 LYS A C 1
ATOM 2350 O O . LYS A 1 308 ? 19.734 8 -14.703 1 96.06 308 LYS A O 1
ATOM 2355 N N . SER A 1 309 ? 21.016 6.781 -16.125 1 96.62 309 SER A N 1
ATOM 2356 C CA . SER A 1 309 ? 19.859 6.332 -16.891 1 96.62 309 SER A CA 1
ATOM 2357 C C . SER A 1 309 ? 18.891 5.555 -16 1 96.62 309 SER A C 1
ATOM 2359 O O . SER A 1 309 ? 19.297 4.629 -15.297 1 96.62 309 SER A O 1
ATOM 2361 N N . PRO A 1 310 ? 17.625 5.961 -16.094 1 97.5 310 PRO A N 1
ATOM 2362 C CA . PRO A 1 310 ? 16.641 5.254 -15.273 1 97.5 310 PRO A CA 1
ATOM 2363 C C . PRO A 1 310 ? 16.625 3.75 -15.523 1 97.5 310 PRO A C 1
ATOM 2365 O O . PRO A 1 310 ? 16.547 2.963 -14.578 1 97.5 310 PRO A O 1
ATOM 2368 N N . LYS A 1 311 ? 16.719 3.346 -16.734 1 96.88 311 LYS A N 1
ATOM 2369 C CA . LYS A 1 311 ? 16.703 1.931 -17.078 1 96.88 311 LYS A CA 1
ATOM 2370 C C . LYS A 1 311 ? 17.891 1.192 -16.469 1 96.88 311 LYS A C 1
ATOM 2372 O O . LYS A 1 311 ? 17.734 0.115 -15.898 1 96.88 311 LYS A O 1
ATOM 2377 N N . LYS A 1 312 ? 19.078 1.771 -16.609 1 97.19 312 LYS A N 1
ATOM 2378 C CA . LYS A 1 312 ? 20.266 1.154 -16.047 1 97.19 312 LYS A CA 1
ATOM 2379 C C . LYS A 1 312 ? 20.188 1.078 -14.523 1 97.19 312 LYS A C 1
ATOM 2381 O O . LYS A 1 312 ? 20.547 0.063 -13.922 1 97.19 312 LYS A O 1
ATOM 2386 N N . ALA A 1 313 ? 19.734 2.191 -13.945 1 98 313 ALA A N 1
ATOM 2387 C CA . ALA A 1 313 ? 19.594 2.232 -12.5 1 98 313 ALA A CA 1
ATOM 2388 C C . ALA A 1 313 ? 18.578 1.187 -12.016 1 98 313 ALA A C 1
ATOM 2390 O O . ALA A 1 313 ? 18.781 0.546 -10.984 1 98 313 ALA A O 1
ATOM 2391 N N . PHE A 1 314 ? 17.516 1.007 -12.758 1 98.06 314 PHE A N 1
ATOM 2392 C CA . PHE A 1 314 ? 16.484 0.039 -12.398 1 98.06 314 PHE A CA 1
ATOM 2393 C C . PHE A 1 314 ? 17.047 -1.379 -12.422 1 98.06 314 PHE A C 1
ATOM 2395 O O . PHE A 1 314 ? 16.828 -2.156 -11.492 1 98.06 314 PHE A O 1
ATOM 2402 N N . TYR A 1 315 ? 17.703 -1.737 -13.438 1 96.94 315 TYR A N 1
ATOM 2403 C CA . TYR A 1 315 ? 18.188 -3.107 -13.555 1 96.94 315 TYR A CA 1
ATOM 2404 C C . TYR A 1 315 ? 19.281 -3.389 -12.531 1 96.94 315 TYR A C 1
ATOM 2406 O O . TYR A 1 315 ? 19.406 -4.516 -12.047 1 96.94 315 TYR A O 1
ATOM 2414 N N . ALA A 1 316 ? 20.047 -2.328 -12.172 1 96.62 316 ALA A N 1
ATOM 2415 C CA . ALA A 1 316 ? 20.984 -2.486 -11.07 1 96.62 316 ALA A CA 1
ATOM 2416 C C . ALA A 1 316 ? 20.266 -2.779 -9.758 1 96.62 316 ALA A C 1
ATOM 2418 O O . ALA A 1 316 ? 20.703 -3.617 -8.969 1 96.62 316 ALA A O 1
ATOM 2419 N N . LEU A 1 317 ? 19.156 -2.09 -9.516 1 97.31 317 LEU A N 1
ATOM 2420 C CA . LEU A 1 317 ? 18.297 -2.342 -8.359 1 97.31 317 LEU A CA 1
ATOM 2421 C C . LEU A 1 317 ? 17.703 -3.74 -8.414 1 97.31 317 LEU A C 1
ATOM 2423 O O . LEU A 1 317 ? 17.734 -4.48 -7.43 1 97.31 317 LEU A O 1
ATOM 2427 N N . TRP A 1 318 ? 17.188 -4.137 -9.594 1 97.06 318 TRP A N 1
ATOM 2428 C CA . TRP A 1 318 ? 16.5 -5.402 -9.789 1 97.06 318 TRP A CA 1
ATOM 2429 C C . TRP A 1 318 ? 17.422 -6.578 -9.484 1 97.06 318 TRP A C 1
ATOM 2431 O O . TRP A 1 318 ? 16.984 -7.578 -8.898 1 97.06 318 TRP A O 1
ATOM 2441 N N . GLU A 1 319 ? 18.641 -6.43 -9.875 1 95.38 319 GLU A N 1
ATOM 2442 C CA . GLU A 1 319 ? 19.625 -7.492 -9.664 1 95.38 319 GLU A CA 1
ATOM 2443 C C . GLU A 1 319 ? 19.828 -7.77 -8.172 1 95.38 319 GLU A C 1
ATOM 2445 O O . GLU A 1 319 ? 20.109 -8.906 -7.785 1 95.38 319 GLU A O 1
ATOM 2450 N N . LYS A 1 320 ? 19.625 -6.77 -7.371 1 93.81 320 LYS A N 1
ATOM 2451 C CA . LYS A 1 320 ? 19.891 -6.891 -5.941 1 93.81 320 LYS A CA 1
ATOM 2452 C C . LYS A 1 320 ? 18.625 -7.191 -5.16 1 93.81 320 LYS A C 1
ATOM 2454 O O . LYS A 1 320 ? 18.672 -7.395 -3.945 1 93.81 320 LYS A O 1
ATOM 2459 N N . LEU A 1 321 ? 17.531 -7.137 -5.871 1 91 321 LEU A N 1
ATOM 2460 C CA . LEU A 1 321 ? 16.266 -7.359 -5.199 1 91 321 LEU A CA 1
ATOM 2461 C C . LEU A 1 321 ? 16.156 -8.797 -4.707 1 91 321 LEU A C 1
ATOM 2463 O O . LEU A 1 321 ? 15.602 -9.055 -3.631 1 91 321 LEU A O 1
ATOM 2467 N N . MET B 1 1 ? 20.25 -32.938 -12.086 1 54.06 1 MET B N 1
ATOM 2468 C CA . MET B 1 1 ? 19.328 -33.438 -13.094 1 54.06 1 MET B CA 1
ATOM 2469 C C . MET B 1 1 ? 18.109 -32.531 -13.227 1 54.06 1 MET B C 1
ATOM 2471 O O . MET B 1 1 ? 17.656 -31.969 -12.234 1 54.06 1 MET B O 1
ATOM 2475 N N . SER B 1 2 ? 17.719 -32.031 -14.477 1 84.12 2 SER B N 1
ATOM 2476 C CA . SER B 1 2 ? 16.594 -31.125 -14.742 1 84.12 2 SER B CA 1
ATOM 2477 C C . SER B 1 2 ? 15.266 -31.797 -14.422 1 84.12 2 SER B C 1
ATOM 2479 O O . SER B 1 2 ? 15.117 -33 -14.602 1 84.12 2 SER B O 1
ATOM 2481 N N . LEU B 1 3 ? 14.406 -31.297 -13.641 1 95.62 3 LEU B N 1
ATOM 2482 C CA . LEU B 1 3 ? 13.156 -31.812 -13.094 1 95.62 3 LEU B CA 1
ATOM 2483 C C . LEU B 1 3 ? 12.078 -31.891 -14.172 1 95.62 3 LEU B C 1
ATOM 2485 O O . LEU B 1 3 ? 12.039 -31.047 -15.07 1 95.62 3 LEU B O 1
ATOM 2489 N N . ASN B 1 4 ? 11.328 -33.031 -14.148 1 98.19 4 ASN B N 1
ATOM 2490 C CA . ASN B 1 4 ? 10.086 -33.062 -14.906 1 98.19 4 ASN B CA 1
ATOM 2491 C C . ASN B 1 4 ? 8.945 -32.375 -14.148 1 98.19 4 ASN B C 1
ATOM 2493 O O . ASN B 1 4 ? 8.656 -32.75 -13 1 98.19 4 ASN B O 1
ATOM 2497 N N . VAL B 1 5 ? 8.336 -31.438 -14.836 1 98.56 5 VAL B N 1
ATOM 2498 C CA . VAL B 1 5 ? 7.355 -30.625 -14.133 1 98.56 5 VAL B CA 1
ATOM 2499 C C . VAL B 1 5 ? 6.004 -30.703 -14.836 1 98.56 5 VAL B C 1
ATOM 2501 O O . VAL B 1 5 ? 5.938 -30.75 -16.062 1 98.56 5 VAL B O 1
ATOM 2504 N N . GLY B 1 6 ? 4.953 -30.859 -14.055 1 98.69 6 GLY B N 1
ATOM 2505 C CA . GLY B 1 6 ? 3.586 -30.75 -14.531 1 98.69 6 GLY B CA 1
ATOM 2506 C C . GLY B 1 6 ? 2.896 -29.484 -14.055 1 98.69 6 GLY B C 1
ATOM 2507 O O . GLY B 1 6 ? 3.164 -29 -12.953 1 98.69 6 GLY B O 1
ATOM 2508 N N . VAL B 1 7 ? 2.029 -28.906 -14.867 1 98.88 7 VAL B N 1
ATOM 2509 C CA . VAL B 1 7 ? 1.144 -27.797 -14.508 1 98.88 7 VAL B CA 1
ATOM 2510 C C . VAL B 1 7 ? -0.306 -28.188 -14.797 1 98.88 7 VAL B C 1
ATOM 2512 O O . VAL B 1 7 ? -0.637 -28.594 -15.906 1 98.88 7 VAL B O 1
ATOM 2515 N N . ILE B 1 8 ? -1.072 -28.094 -13.742 1 98.75 8 ILE B N 1
ATOM 2516 C CA . ILE B 1 8 ? -2.488 -28.406 -13.914 1 98.75 8 ILE B CA 1
ATOM 2517 C C . ILE B 1 8 ? -3.281 -27.109 -14.07 1 98.75 8 ILE B C 1
ATOM 2519 O O . ILE B 1 8 ? -3.262 -26.25 -13.188 1 98.75 8 ILE B O 1
ATOM 2523 N N . GLY B 1 9 ? -4.039 -27.016 -15.133 1 98.12 9 GLY B N 1
ATOM 2524 C CA . GLY B 1 9 ? -4.773 -25.797 -15.477 1 98.12 9 GLY B CA 1
ATOM 2525 C C . GLY B 1 9 ? -4.098 -24.984 -16.562 1 98.12 9 GLY B C 1
ATOM 2526 O O . GLY B 1 9 ? -3.17 -24.219 -16.281 1 98.12 9 GLY B O 1
ATOM 2527 N N . ALA B 1 10 ? -4.656 -25.031 -17.797 1 98.19 10 ALA B N 1
ATOM 2528 C CA . ALA B 1 10 ? -4.086 -24.312 -18.922 1 98.19 10 ALA B CA 1
ATOM 2529 C C . ALA B 1 10 ? -4.793 -22.984 -19.141 1 98.19 10 ALA B C 1
ATOM 2531 O O . ALA B 1 10 ? -5.066 -22.594 -20.266 1 98.19 10 ALA B O 1
ATOM 2532 N N . GLY B 1 11 ? -5.172 -22.375 -18.016 1 96.94 11 GLY B N 1
ATOM 2533 C CA . GLY B 1 11 ? -5.66 -21 -18.062 1 96.94 11 GLY B CA 1
ATOM 2534 C C . GLY B 1 11 ? -4.551 -19.969 -18.156 1 96.94 11 GLY B C 1
ATOM 2535 O O . GLY B 1 11 ? -3.426 -20.297 -18.547 1 96.94 11 GLY B O 1
ATOM 2536 N N . ALA B 1 12 ? -4.863 -18.766 -17.859 1 96.69 12 ALA B N 1
ATOM 2537 C CA . ALA B 1 12 ? -3.912 -17.656 -17.984 1 96.69 12 ALA B CA 1
ATOM 2538 C C . ALA B 1 12 ? -2.697 -17.875 -17.078 1 96.69 12 ALA B C 1
ATOM 2540 O O . ALA B 1 12 ? -1.557 -17.828 -17.547 1 96.69 12 ALA B O 1
ATOM 2541 N N . MET B 1 13 ? -2.932 -18.203 -15.82 1 97.56 13 MET B N 1
ATOM 2542 C CA . MET B 1 13 ? -1.84 -18.344 -14.859 1 97.56 13 MET B CA 1
ATOM 2543 C C . MET B 1 13 ? -1.033 -19.609 -15.125 1 97.56 13 MET B C 1
ATOM 2545 O O . MET B 1 13 ? 0.198 -19.578 -15.094 1 97.56 13 MET B O 1
ATOM 2549 N N . GLY B 1 14 ? -1.757 -20.688 -15.328 1 98.56 14 GLY B N 1
ATOM 2550 C CA . GLY B 1 14 ? -1.039 -21.938 -15.602 1 98.56 14 GLY B CA 1
ATOM 2551 C C . GLY B 1 14 ? -0.132 -21.844 -16.812 1 98.56 14 GLY B C 1
ATOM 2552 O O . GLY B 1 14 ? 1.005 -22.312 -16.781 1 98.56 14 GLY B O 1
ATOM 2553 N N . THR B 1 15 ? -0.596 -21.25 -17.859 1 98.62 15 THR B N 1
ATOM 2554 C CA . THR B 1 15 ? 0.2 -21.062 -19.078 1 98.62 15 THR B CA 1
ATOM 2555 C C . THR B 1 15 ? 1.38 -20.141 -18.812 1 98.62 15 THR B C 1
ATOM 2557 O O . THR B 1 15 ? 2.494 -20.391 -19.266 1 98.62 15 THR B O 1
ATOM 2560 N N . ALA B 1 16 ? 1.12 -19.109 -18.062 1 98.38 16 ALA B N 1
ATOM 2561 C CA . ALA B 1 16 ? 2.168 -18.141 -17.75 1 98.38 16 ALA B CA 1
ATOM 2562 C C . ALA B 1 16 ? 3.281 -18.781 -16.922 1 98.38 16 ALA B C 1
ATOM 2564 O O . ALA B 1 16 ? 4.465 -18.578 -17.203 1 98.38 16 ALA B O 1
ATOM 2565 N N . ILE B 1 17 ? 2.898 -19.516 -15.906 1 98.25 17 ILE B N 1
ATOM 2566 C CA . ILE B 1 17 ? 3.891 -20.203 -15.086 1 98.25 17 ILE B CA 1
ATOM 2567 C C . ILE B 1 17 ? 4.684 -21.188 -15.945 1 98.25 17 ILE B C 1
ATOM 2569 O O . ILE B 1 17 ? 5.91 -21.25 -15.852 1 98.25 17 ILE B O 1
ATOM 2573 N N . SER B 1 18 ? 3.98 -21.906 -16.766 1 98.31 18 SER B N 1
ATOM 2574 C CA . SER B 1 18 ? 4.648 -22.828 -17.672 1 98.31 18 SER B CA 1
ATOM 2575 C C . SER B 1 18 ? 5.695 -22.125 -18.531 1 98.31 18 SER B C 1
ATOM 2577 O O . SER B 1 18 ? 6.828 -22.594 -18.656 1 98.31 18 SER B O 1
ATOM 2579 N N . GLN B 1 19 ? 5.301 -21.016 -19.109 1 97.81 19 GLN B N 1
ATOM 2580 C CA . GLN B 1 19 ? 6.188 -20.219 -19.953 1 97.81 19 GLN B CA 1
ATOM 2581 C C . GLN B 1 19 ? 7.438 -19.797 -19.188 1 97.81 19 GLN B C 1
ATOM 2583 O O . GLN B 1 19 ? 8.547 -19.859 -19.719 1 97.81 19 GLN B O 1
ATOM 2588 N N . CYS B 1 20 ? 7.262 -19.422 -17.984 1 96.88 20 CYS B N 1
ATOM 2589 C CA . CYS B 1 20 ? 8.344 -18.875 -17.172 1 96.88 20 CYS B CA 1
ATOM 2590 C C . CYS B 1 20 ? 9.336 -19.969 -16.781 1 96.88 20 CYS B C 1
ATOM 2592 O O . CYS B 1 20 ? 10.547 -19.734 -16.766 1 96.88 20 CYS B O 1
ATOM 2594 N N . ILE B 1 21 ? 8.82 -21.172 -16.469 1 96.69 21 ILE B N 1
ATOM 2595 C CA . ILE B 1 21 ? 9.703 -22.141 -15.828 1 96.69 21 ILE B CA 1
ATOM 2596 C C . ILE B 1 21 ? 10.211 -23.141 -16.859 1 96.69 21 ILE B C 1
ATOM 2598 O O . ILE B 1 21 ? 11.133 -23.922 -16.578 1 96.69 21 ILE B O 1
ATOM 2602 N N . ALA B 1 22 ? 9.695 -23.125 -18.062 1 96.62 22 ALA B N 1
ATOM 2603 C CA . ALA B 1 22 ? 10 -24.094 -19.094 1 96.62 22 ALA B CA 1
ATOM 2604 C C . ALA B 1 22 ? 11.508 -24.219 -19.328 1 96.62 22 ALA B C 1
ATOM 2606 O O . ALA B 1 22 ? 12.047 -25.312 -19.438 1 96.62 22 ALA B O 1
ATOM 2607 N N . PRO B 1 23 ? 12.242 -23.094 -19.328 1 94.12 23 PRO B N 1
ATOM 2608 C CA . PRO B 1 23 ? 13.688 -23.188 -19.562 1 94.12 23 PRO B CA 1
ATOM 2609 C C . PRO B 1 23 ? 14.414 -23.922 -18.438 1 94.12 23 PRO B C 1
ATOM 2611 O O . PRO B 1 23 ? 15.523 -24.422 -18.641 1 94.12 23 PRO B O 1
ATOM 2614 N N . ASN B 1 24 ? 13.828 -24.047 -17.25 1 95.19 24 ASN B N 1
ATOM 2615 C CA . ASN B 1 24 ? 14.484 -24.625 -16.078 1 95.19 24 ASN B CA 1
ATOM 2616 C C . ASN B 1 24 ? 14.094 -26.094 -15.891 1 95.19 24 ASN B C 1
ATOM 2618 O O . ASN B 1 24 ? 14.469 -26.703 -14.898 1 95.19 24 ASN B O 1
ATOM 2622 N N . THR B 1 25 ? 13.32 -26.656 -16.812 1 96.5 25 THR B N 1
ATOM 2623 C CA . THR B 1 25 ? 12.789 -28 -16.594 1 96.5 25 THR B CA 1
ATOM 2624 C C . THR B 1 25 ? 13.242 -28.953 -17.703 1 96.5 25 THR B C 1
ATOM 2626 O O . THR B 1 25 ? 13.594 -28.5 -18.797 1 96.5 25 THR B O 1
ATOM 2629 N N . ASN B 1 26 ? 13.375 -30.219 -17.406 1 97.06 26 ASN B N 1
ATOM 2630 C CA . ASN B 1 26 ? 13.648 -31.25 -18.406 1 97.06 26 ASN B CA 1
ATOM 2631 C C . ASN B 1 26 ? 12.453 -31.453 -19.344 1 97.06 26 ASN B C 1
ATOM 2633 O O . ASN B 1 26 ? 12.625 -31.484 -20.562 1 97.06 26 ASN B O 1
ATOM 2637 N N . LYS B 1 27 ? 11.367 -31.594 -18.719 1 96.38 27 LYS B N 1
ATOM 2638 C CA . LYS B 1 27 ? 10.086 -31.766 -19.391 1 96.38 27 LYS B CA 1
ATOM 2639 C C . LYS B 1 27 ? 8.977 -31.016 -18.672 1 96.38 27 LYS B C 1
ATOM 2641 O O . LYS B 1 27 ? 8.898 -31.047 -17.438 1 96.38 27 LYS B O 1
ATOM 2646 N N . LEU B 1 28 ? 8.195 -30.297 -19.484 1 98.38 28 LEU B N 1
ATOM 2647 C CA . LEU B 1 28 ? 7.062 -29.594 -18.891 1 98.38 28 LEU B CA 1
ATOM 2648 C C . LEU B 1 28 ? 5.75 -30.031 -19.531 1 98.38 28 LEU B C 1
ATOM 2650 O O . LEU B 1 28 ? 5.559 -29.859 -20.734 1 98.38 28 LEU B O 1
ATOM 2654 N N . LEU B 1 29 ? 4.898 -30.625 -18.75 1 98.75 29 LEU B N 1
ATOM 2655 C CA . LEU B 1 29 ? 3.582 -31.062 -19.203 1 98.75 29 LEU B CA 1
ATOM 2656 C C . LEU B 1 29 ? 2.492 -30.141 -18.672 1 98.75 29 LEU B C 1
ATOM 2658 O O . LEU B 1 29 ? 2.336 -29.984 -17.469 1 98.75 29 LEU B O 1
ATOM 2662 N N . LEU B 1 30 ? 1.793 -29.5 -19.547 1 98.81 30 LEU B N 1
ATOM 2663 C CA . LEU B 1 30 ? 0.676 -28.625 -19.203 1 98.81 30 LEU B CA 1
ATOM 2664 C C . LEU B 1 30 ? -0.656 -29.328 -19.438 1 98.81 30 LEU B C 1
ATOM 2666 O O . LEU B 1 30 ? -1.031 -29.594 -20.578 1 98.81 30 LEU B O 1
ATOM 2670 N N . TYR B 1 31 ? -1.365 -29.562 -18.375 1 98.75 31 TYR B N 1
ATOM 2671 C CA . TYR B 1 31 ? -2.641 -30.266 -18.469 1 98.75 31 TYR B CA 1
ATOM 2672 C C . TYR B 1 31 ? -3.777 -29.297 -18.75 1 98.75 31 TYR B C 1
ATOM 2674 O O . TYR B 1 31 ? -3.949 -28.297 -18.047 1 98.75 31 TYR B O 1
ATOM 2682 N N . ALA B 1 32 ? -4.52 -29.578 -19.766 1 97.88 32 ALA B N 1
ATOM 2683 C CA . ALA B 1 32 ? -5.742 -28.859 -20.109 1 97.88 32 ALA B CA 1
ATOM 2684 C C . ALA B 1 32 ? -6.938 -29.812 -20.156 1 97.88 32 ALA B C 1
ATOM 2686 O O . ALA B 1 32 ? -6.863 -30.891 -20.75 1 97.88 32 ALA B O 1
ATOM 2687 N N . ARG B 1 33 ? -7.988 -29.359 -19.547 1 94.62 33 ARG B N 1
ATOM 2688 C CA . ARG B 1 33 ? -9.203 -30.172 -19.578 1 94.62 33 ARG B CA 1
ATOM 2689 C C . ARG B 1 33 ? -9.789 -30.25 -20.984 1 94.62 33 ARG B C 1
ATOM 2691 O O . ARG B 1 33 ? -10.289 -31.297 -21.391 1 94.62 33 ARG B O 1
ATOM 2698 N N . ARG B 1 34 ? -9.742 -29.141 -21.719 1 94.94 34 ARG B N 1
ATOM 2699 C CA . ARG B 1 34 ? -10.297 -29.062 -23.062 1 94.94 34 ARG B CA 1
ATOM 2700 C C . ARG B 1 34 ? -9.266 -29.516 -24.094 1 94.94 34 ARG B C 1
ATOM 2702 O O . ARG B 1 34 ? -8.188 -28.922 -24.203 1 94.94 34 ARG B O 1
ATOM 2709 N N . LYS B 1 35 ? -9.609 -30.453 -24.891 1 95.81 35 LYS B N 1
ATOM 2710 C CA . LYS B 1 35 ? -8.719 -31.016 -25.922 1 95.81 35 LYS B CA 1
ATOM 2711 C C . LYS B 1 35 ? -8.32 -29.953 -26.938 1 95.81 35 LYS B C 1
ATOM 2713 O O . LYS B 1 35 ? -7.199 -29.969 -27.453 1 95.81 35 LYS B O 1
ATOM 2718 N N . GLU B 1 36 ? -9.188 -29.031 -27.203 1 96.25 36 GLU B N 1
ATOM 2719 C CA . GLU B 1 36 ? -8.93 -27.969 -28.172 1 96.25 36 GLU B CA 1
ATOM 2720 C C . GLU B 1 36 ? -7.727 -27.125 -27.766 1 96.25 36 GLU B C 1
ATOM 2722 O O . GLU B 1 36 ? -6.918 -26.734 -28.609 1 96.25 36 GLU B O 1
ATOM 2727 N N . ILE B 1 37 ? -7.594 -26.875 -26.469 1 97.06 37 ILE B N 1
ATOM 2728 C CA . ILE B 1 37 ? -6.473 -26.094 -25.953 1 97.06 37 ILE B CA 1
ATOM 2729 C C . ILE B 1 37 ? -5.176 -26.891 -26.109 1 97.06 37 ILE B C 1
ATOM 2731 O O . ILE B 1 37 ? -4.137 -26.344 -26.469 1 97.06 37 ILE B O 1
ATOM 2735 N N . CYS B 1 38 ? -5.23 -28.188 -25.891 1 97.31 38 CYS B N 1
ATOM 2736 C CA . CYS B 1 38 ? -4.074 -29.062 -26.062 1 97.31 38 CYS B CA 1
ATOM 2737 C C . CYS B 1 38 ? -3.572 -29.031 -27.5 1 97.31 38 CYS B C 1
ATOM 2739 O O . CYS B 1 38 ? -2.371 -28.906 -27.75 1 97.31 38 CYS B O 1
ATOM 2741 N N . ASP B 1 39 ? -4.531 -29.125 -28.375 1 96.81 39 ASP B N 1
ATOM 2742 C CA . ASP B 1 39 ? -4.184 -29.141 -29.797 1 96.81 39 ASP B CA 1
ATOM 2743 C C . ASP B 1 39 ? -3.533 -27.828 -30.219 1 96.81 39 ASP B C 1
ATOM 2745 O O . ASP B 1 39 ? -2.525 -27.812 -30.922 1 96.81 39 ASP B O 1
ATOM 2749 N N . ASP B 1 40 ? -4.082 -26.703 -29.734 1 96.44 40 ASP B N 1
ATOM 2750 C CA . ASP B 1 40 ? -3.523 -25.391 -30.016 1 96.44 40 ASP B CA 1
ATOM 2751 C C . ASP B 1 40 ? -2.076 -25.281 -29.547 1 96.44 40 ASP B C 1
ATOM 2753 O O . ASP B 1 40 ? -1.212 -24.781 -30.266 1 96.44 40 ASP B O 1
ATOM 2757 N N . ILE B 1 41 ? -1.83 -25.797 -28.406 1 97.75 41 ILE B N 1
ATOM 2758 C CA . ILE B 1 41 ? -0.518 -25.672 -27.781 1 97.75 41 ILE B CA 1
ATOM 2759 C C . ILE B 1 41 ? 0.474 -26.609 -28.469 1 97.75 41 ILE B C 1
ATOM 2761 O O . ILE B 1 41 ? 1.593 -26.203 -28.797 1 97.75 41 ILE B O 1
ATOM 2765 N N . ASN B 1 42 ? 0.076 -27.828 -28.781 1 97.94 42 ASN B N 1
ATOM 2766 C CA . ASN B 1 42 ? 0.999 -28.828 -29.328 1 97.94 42 ASN B CA 1
ATOM 2767 C C . ASN B 1 42 ? 1.268 -28.594 -30.812 1 97.94 42 ASN B C 1
ATOM 2769 O O . ASN B 1 42 ? 2.365 -28.859 -31.297 1 97.94 42 ASN B O 1
ATOM 2773 N N . GLU B 1 43 ? 0.344 -28.094 -31.5 1 96.69 43 GLU B N 1
ATOM 2774 C CA . GLU B 1 43 ? 0.5 -27.891 -32.938 1 96.69 43 GLU B CA 1
ATOM 2775 C C . GLU B 1 43 ? 1.021 -26.484 -33.25 1 96.69 43 GLU B C 1
ATOM 2777 O O . GLU B 1 43 ? 1.906 -26.312 -34.094 1 96.69 43 GLU B O 1
ATOM 2782 N N . GLY B 1 44 ? 0.508 -25.531 -32.562 1 95.94 44 GLY B N 1
ATOM 2783 C CA . GLY B 1 44 ? 0.811 -24.156 -32.906 1 95.94 44 GLY B CA 1
ATOM 2784 C C . GLY B 1 44 ? 1.733 -23.484 -31.891 1 95.94 44 GLY B C 1
ATOM 2785 O O . GLY B 1 44 ? 2.223 -22.375 -32.125 1 95.94 44 GLY B O 1
ATOM 2786 N N . HIS B 1 45 ? 1.954 -24.109 -30.781 1 97.38 45 HIS B N 1
ATOM 2787 C CA . HIS B 1 45 ? 2.748 -23.547 -29.688 1 97.38 45 HIS B CA 1
ATOM 2788 C C . HIS B 1 45 ? 2.164 -22.234 -29.203 1 97.38 45 HIS B C 1
ATOM 2790 O O . HIS B 1 45 ? 2.9 -21.266 -28.969 1 97.38 45 HIS B O 1
ATOM 2796 N N . ILE B 1 46 ? 0.855 -22.219 -29.156 1 97.44 46 ILE B N 1
ATOM 2797 C CA . ILE B 1 46 ? 0.136 -21.031 -28.703 1 97.44 46 ILE B CA 1
ATOM 2798 C C . ILE B 1 46 ? -1.104 -21.453 -27.922 1 97.44 46 ILE B C 1
ATOM 2800 O O . ILE B 1 46 ? -1.806 -22.391 -28.312 1 97.44 46 ILE B O 1
ATOM 2804 N N . ASN B 1 47 ? -1.27 -20.875 -26.781 1 98.06 47 ASN B N 1
ATOM 2805 C CA . ASN B 1 47 ? -2.578 -20.938 -26.141 1 98.06 47 ASN B CA 1
ATOM 2806 C C . ASN B 1 47 ? -3.52 -19.859 -26.672 1 98.06 47 ASN B C 1
ATOM 2808 O O . ASN B 1 47 ? -3.592 -18.766 -26.109 1 98.06 47 ASN B O 1
ATOM 2812 N N . CYS B 1 48 ? -4.32 -20.156 -27.609 1 95.88 48 CYS B N 1
ATOM 2813 C CA . CYS B 1 48 ? -5.098 -19.203 -28.391 1 95.88 48 CYS B CA 1
ATOM 2814 C C . CYS B 1 48 ? -6.156 -18.531 -27.516 1 95.88 48 CYS B C 1
ATOM 2816 O O . CYS B 1 48 ? -6.504 -17.375 -27.75 1 95.88 48 CYS B O 1
ATOM 2818 N N . GLU B 1 49 ? -6.57 -19.203 -26.609 1 95.19 49 GLU B N 1
ATOM 2819 C CA . GLU B 1 49 ? -7.664 -18.688 -25.797 1 95.19 49 GLU B CA 1
ATOM 2820 C C . GLU B 1 49 ? -7.164 -17.672 -24.781 1 95.19 49 GLU B C 1
ATOM 2822 O O . GLU B 1 49 ? -7.785 -16.625 -24.578 1 95.19 49 GLU B O 1
ATOM 2827 N N . TYR B 1 50 ? -6.055 -17.891 -24.125 1 95.69 50 TYR B N 1
ATOM 2828 C CA . TYR B 1 50 ? -5.672 -17.062 -22.969 1 95.69 50 TYR B CA 1
ATOM 2829 C C . TYR B 1 50 ? -4.5 -16.156 -23.312 1 95.69 50 TYR B C 1
ATOM 2831 O O . TYR B 1 50 ? -4.332 -15.094 -22.719 1 95.69 50 TYR B O 1
ATOM 2839 N N . HIS B 1 51 ? -3.662 -16.641 -24.188 1 96.94 51 HIS B N 1
ATOM 2840 C CA . HIS B 1 51 ? -2.494 -15.867 -24.594 1 96.94 51 HIS B CA 1
ATOM 2841 C C . HIS B 1 51 ? -2.24 -15.977 -26.094 1 96.94 51 HIS B C 1
ATOM 2843 O O . HIS B 1 51 ? -1.193 -16.484 -26.516 1 96.94 51 HIS B O 1
ATOM 2849 N N . PRO B 1 52 ? -3.061 -15.367 -26.891 1 95.81 52 PRO B N 1
ATOM 2850 C CA . PRO B 1 52 ? -3.006 -15.586 -28.344 1 95.81 52 PRO B CA 1
ATOM 2851 C C . PRO B 1 52 ? -1.815 -14.883 -29 1 95.81 52 PRO B C 1
ATOM 2853 O O . PRO B 1 52 ? -1.459 -15.203 -30.141 1 95.81 52 PRO B O 1
ATOM 2856 N N . SER B 1 53 ? -1.181 -14.031 -28.328 1 95.44 53 SER B N 1
ATOM 2857 C CA . SER B 1 53 ? -0.177 -13.195 -28.984 1 95.44 53 SER B CA 1
ATOM 2858 C C . SER B 1 53 ? 1.234 -13.648 -28.625 1 95.44 53 SER B C 1
ATOM 2860 O O . SER B 1 53 ? 2.215 -13.039 -29.047 1 95.44 53 SER B O 1
ATOM 2862 N N . VAL B 1 54 ? 1.36 -14.734 -27.844 1 97 54 VAL B N 1
ATOM 2863 C CA . VAL B 1 54 ? 2.686 -15.133 -27.391 1 97 54 VAL B CA 1
ATOM 2864 C C . VAL B 1 54 ? 2.93 -16.609 -27.703 1 97 54 VAL B C 1
ATOM 2866 O O . VAL B 1 54 ? 2.121 -17.469 -27.359 1 97 54 VAL B O 1
ATOM 2869 N N . LYS B 1 55 ? 4.012 -16.875 -28.375 1 97.44 55 LYS B N 1
ATOM 2870 C CA . LYS B 1 55 ? 4.398 -18.266 -28.641 1 97.44 55 LYS B CA 1
ATOM 2871 C C . LYS B 1 55 ? 4.945 -18.922 -27.375 1 97.44 55 LYS B C 1
ATOM 2873 O O . LYS B 1 55 ? 5.715 -18.312 -26.625 1 97.44 55 LYS B O 1
ATOM 2878 N N . LEU B 1 56 ? 4.59 -20.141 -27.188 1 98.25 56 LEU B N 1
ATOM 2879 C CA . LEU B 1 56 ? 5.023 -20.891 -26.016 1 98.25 56 LEU B CA 1
ATOM 2880 C C . LEU B 1 56 ? 6.391 -21.516 -26.25 1 98.25 56 LEU B C 1
ATOM 2882 O O . LEU B 1 56 ? 6.762 -21.812 -27.391 1 98.25 56 LEU B O 1
ATOM 2886 N N . HIS B 1 57 ? 7.133 -21.609 -25.203 1 97.31 57 HIS B N 1
ATOM 2887 C CA . HIS B 1 57 ? 8.422 -22.297 -25.234 1 97.31 57 HIS B CA 1
ATOM 2888 C C . HIS B 1 57 ? 8.281 -23.719 -25.766 1 97.31 57 HIS B C 1
ATOM 2890 O O . HIS B 1 57 ? 7.305 -24.406 -25.469 1 97.31 57 HIS B O 1
ATOM 2896 N N . GLU B 1 58 ? 9.297 -24.234 -26.453 1 96.19 58 GLU B N 1
ATOM 2897 C CA . GLU B 1 58 ? 9.242 -25.531 -27.156 1 96.19 58 GLU B CA 1
ATOM 2898 C C . GLU B 1 58 ? 9.164 -26.688 -26.172 1 96.19 58 GLU B C 1
ATOM 2900 O O . GLU B 1 58 ? 8.656 -27.75 -26.5 1 96.19 58 GLU B O 1
ATOM 2905 N N . ASN B 1 59 ? 9.602 -26.391 -24.938 1 96.94 59 ASN B N 1
ATOM 2906 C CA . ASN B 1 59 ? 9.633 -27.438 -23.922 1 96.94 59 ASN B CA 1
ATOM 2907 C C . ASN B 1 59 ? 8.242 -27.703 -23.359 1 96.94 59 ASN B C 1
ATOM 2909 O O . ASN B 1 59 ? 8.047 -28.688 -22.625 1 96.94 59 ASN B O 1
ATOM 2913 N N . ILE B 1 60 ? 7.234 -26.938 -23.719 1 98.38 60 ILE B N 1
ATOM 2914 C CA . ILE B 1 60 ? 5.891 -27.078 -23.172 1 98.38 60 ILE B CA 1
ATOM 2915 C C . ILE B 1 60 ? 5.07 -28.016 -24.047 1 98.38 60 ILE B C 1
ATOM 2917 O O . ILE B 1 60 ? 4.871 -27.75 -25.234 1 98.38 60 ILE B O 1
ATOM 2921 N N . ARG B 1 61 ? 4.66 -29.047 -23.484 1 98.31 61 ARG B N 1
ATOM 2922 C CA . ARG B 1 61 ? 3.744 -29.984 -24.125 1 98.31 61 ARG B CA 1
ATOM 2923 C C . ARG B 1 61 ? 2.422 -30.062 -23.375 1 98.31 61 ARG B C 1
ATOM 2925 O O . ARG B 1 61 ? 2.408 -30.25 -22.156 1 98.31 61 ARG B O 1
ATOM 2932 N N . ALA B 1 62 ? 1.332 -29.953 -24.094 1 98.62 62 ALA B N 1
ATOM 2933 C CA . ALA B 1 62 ? 0.018 -30.047 -23.469 1 98.62 62 ALA B CA 1
ATOM 2934 C C . ALA B 1 62 ? -0.5 -31.469 -23.453 1 98.62 62 ALA B C 1
ATOM 2936 O O . ALA B 1 62 ? -0.294 -32.219 -24.422 1 98.62 62 ALA B O 1
ATOM 2937 N N . VAL B 1 63 ? -1.111 -31.859 -22.391 1 98.56 63 VAL B N 1
ATOM 2938 C CA . VAL B 1 63 ? -1.722 -33.156 -22.266 1 98.56 63 VAL B CA 1
ATOM 2939 C C . VAL B 1 63 ? -3.152 -33.031 -21.75 1 98.56 63 VAL B C 1
ATOM 2941 O O . VAL B 1 63 ? -3.508 -32 -21.156 1 98.56 63 VAL B O 1
ATOM 2944 N N . ASN B 1 64 ? -3.99 -33.969 -21.969 1 98 64 ASN B N 1
ATOM 2945 C CA . ASN B 1 64 ? -5.387 -33.938 -21.547 1 98 64 ASN B CA 1
ATOM 2946 C C . ASN B 1 64 ? -5.758 -35.156 -20.719 1 98 64 ASN B C 1
ATOM 2948 O O . ASN B 1 64 ? -6.941 -35.469 -20.531 1 98 64 ASN B O 1
ATOM 2952 N N . ASP B 1 65 ? -4.738 -35.938 -20.375 1 97.75 65 ASP B N 1
ATOM 2953 C CA . ASP B 1 65 ? -4.879 -37.062 -19.469 1 97.75 65 ASP B CA 1
ATOM 2954 C C . ASP B 1 65 ? -3.955 -36.938 -18.266 1 97.75 65 ASP B C 1
ATOM 2956 O O . ASP B 1 65 ? -2.734 -36.875 -18.422 1 97.75 65 ASP B O 1
ATOM 2960 N N . LEU B 1 66 ? -4.578 -36.969 -17.062 1 97.88 66 LEU B N 1
ATOM 2961 C CA . LEU B 1 66 ? -3.822 -36.812 -15.836 1 97.88 66 LEU B CA 1
ATOM 2962 C C . LEU B 1 66 ? -2.771 -37.906 -15.68 1 97.88 66 LEU B C 1
ATOM 2964 O O . LEU B 1 66 ? -1.739 -37.688 -15.047 1 97.88 66 LEU B O 1
ATOM 2968 N N . CYS B 1 67 ? -2.969 -39.031 -16.312 1 97.88 67 CYS B N 1
ATOM 2969 C CA . CYS B 1 67 ? -2.049 -40.156 -16.188 1 97.88 67 CYS B CA 1
ATOM 2970 C C . CYS B 1 67 ? -0.702 -39.844 -16.828 1 97.88 67 CYS B C 1
ATOM 2972 O O . CYS B 1 67 ? 0.313 -40.438 -16.484 1 97.88 67 CYS B O 1
ATOM 2974 N N . ASP B 1 68 ? -0.72 -38.844 -17.703 1 97.88 68 ASP B N 1
ATOM 2975 C CA . ASP B 1 68 ? 0.517 -38.438 -18.344 1 97.88 68 ASP B CA 1
ATOM 2976 C C . ASP B 1 68 ? 1.471 -37.781 -17.344 1 97.88 68 ASP B C 1
ATOM 2978 O O . ASP B 1 68 ? 2.664 -37.625 -17.609 1 97.88 68 ASP B O 1
ATOM 2982 N N . LEU B 1 69 ? 0.972 -37.438 -16.156 1 98.12 69 LEU B N 1
ATOM 2983 C CA . LEU B 1 69 ? 1.768 -36.75 -15.164 1 98.12 69 LEU B CA 1
ATOM 2984 C C . LEU B 1 69 ? 2.361 -37.719 -14.148 1 98.12 69 LEU B C 1
ATOM 2986 O O . LEU B 1 69 ? 2.947 -37.281 -13.148 1 98.12 69 LEU B O 1
ATOM 2990 N N . LYS B 1 70 ? 2.277 -38.969 -14.328 1 97.44 70 LYS B N 1
ATOM 2991 C CA . LYS B 1 70 ? 2.619 -39.969 -13.352 1 97.44 70 LYS B CA 1
ATOM 2992 C C . LYS B 1 70 ? 4.086 -39.875 -12.938 1 97.44 70 LYS B C 1
ATOM 2994 O O . LYS B 1 70 ? 4.445 -40.219 -11.812 1 97.44 70 LYS B O 1
ATOM 2999 N N . ASP B 1 71 ? 4.98 -39.344 -13.828 1 95.81 71 ASP B N 1
ATOM 3000 C CA . ASP B 1 71 ? 6.414 -39.406 -13.555 1 95.81 71 ASP B CA 1
ATOM 3001 C C . ASP B 1 71 ? 6.977 -38 -13.281 1 95.81 71 ASP B C 1
ATOM 3003 O O . ASP B 1 71 ? 8.188 -37.812 -13.297 1 95.81 71 ASP B O 1
ATOM 3007 N N . VAL B 1 72 ? 6.137 -37.062 -13.039 1 97.56 72 VAL B N 1
ATOM 3008 C CA . VAL B 1 72 ? 6.645 -35.719 -12.82 1 97.56 72 VAL B CA 1
ATOM 3009 C C . VAL B 1 72 ? 7.098 -35.562 -11.367 1 97.56 72 VAL B C 1
ATOM 3011 O O . VAL B 1 72 ? 6.578 -36.219 -10.477 1 97.56 72 VAL B O 1
ATOM 3014 N N . ASP B 1 73 ? 8.07 -34.656 -11.164 1 98.12 73 ASP B N 1
ATOM 3015 C CA . ASP B 1 73 ? 8.672 -34.406 -9.859 1 98.12 73 ASP B CA 1
ATOM 3016 C C . ASP B 1 73 ? 7.902 -33.344 -9.094 1 98.12 73 ASP B C 1
ATOM 3018 O O . ASP B 1 73 ? 7.852 -33.375 -7.859 1 98.12 73 ASP B O 1
ATOM 3022 N N . VAL B 1 74 ? 7.422 -32.375 -9.773 1 98.5 74 VAL B N 1
ATOM 3023 C CA . VAL B 1 74 ? 6.715 -31.219 -9.211 1 98.5 74 VAL B CA 1
ATOM 3024 C C . VAL B 1 74 ? 5.453 -30.938 -10.031 1 98.5 74 VAL B C 1
ATOM 3026 O O . VAL B 1 74 ? 5.48 -31 -11.258 1 98.5 74 VAL B O 1
ATOM 3029 N N . ILE B 1 75 ? 4.359 -30.641 -9.352 1 98.81 75 ILE B N 1
ATOM 3030 C CA . ILE B 1 75 ? 3.129 -30.25 -10.031 1 98.81 75 ILE B CA 1
ATOM 3031 C C . ILE B 1 75 ? 2.646 -28.906 -9.508 1 98.81 75 ILE B C 1
ATOM 3033 O O . ILE B 1 75 ? 2.395 -28.75 -8.312 1 98.81 75 ILE B O 1
ATOM 3037 N N . PHE B 1 76 ? 2.555 -27.938 -10.383 1 98.88 76 PHE B N 1
ATOM 3038 C CA . PHE B 1 76 ? 1.896 -26.672 -10.078 1 98.88 76 PHE B CA 1
ATOM 3039 C C . PHE B 1 76 ? 0.391 -26.781 -10.289 1 98.88 76 PHE B C 1
ATOM 3041 O O . PHE B 1 76 ? -0.062 -27.125 -11.383 1 98.88 76 PHE B O 1
ATOM 3048 N N . LEU B 1 77 ? -0.338 -26.484 -9.242 1 98.88 77 LEU B N 1
ATOM 3049 C CA . LEU B 1 77 ? -1.796 -26.5 -9.297 1 98.88 77 LEU B CA 1
ATOM 3050 C C . LEU B 1 77 ? -2.342 -25.109 -9.57 1 98.88 77 LEU B C 1
ATOM 3052 O O . LEU B 1 77 ? -2.551 -24.328 -8.633 1 98.88 77 LEU B O 1
ATOM 3056 N N . CYS B 1 78 ? -2.662 -24.828 -10.844 1 98.44 78 CYS B N 1
ATOM 3057 C CA . CYS B 1 78 ? -3.166 -23.547 -11.289 1 98.44 78 CYS B CA 1
ATOM 3058 C C . CYS B 1 78 ? -4.648 -23.625 -11.625 1 98.44 78 CYS B C 1
ATOM 3060 O O . CYS B 1 78 ? -5.059 -23.25 -12.727 1 98.44 78 CYS B O 1
ATOM 3062 N N . ILE B 1 79 ? -5.398 -24.016 -10.633 1 96.62 79 ILE B N 1
ATOM 3063 C CA . ILE B 1 79 ? -6.832 -24.234 -10.781 1 96.62 79 ILE B CA 1
ATOM 3064 C C . ILE B 1 79 ? -7.574 -23.516 -9.656 1 96.62 79 ILE B C 1
ATOM 3066 O O . ILE B 1 79 ? -6.984 -23.203 -8.617 1 96.62 79 ILE B O 1
ATOM 3070 N N . PRO B 1 80 ? -8.836 -23.219 -9.82 1 92.19 80 PRO B N 1
ATOM 3071 C CA . PRO B 1 80 ? -9.617 -22.562 -8.773 1 92.19 80 PRO B CA 1
ATOM 3072 C C . PRO B 1 80 ? -9.742 -23.422 -7.512 1 92.19 80 PRO B C 1
ATOM 3074 O O . PRO B 1 80 ? -9.664 -24.656 -7.586 1 92.19 80 PRO B O 1
ATOM 3077 N N . SER B 1 81 ? -9.945 -22.75 -6.438 1 92.69 81 SER B N 1
ATOM 3078 C CA . SER B 1 81 ? -10.07 -23.438 -5.156 1 92.69 81 SER B CA 1
ATOM 3079 C C . SER B 1 81 ? -11.227 -24.438 -5.172 1 92.69 81 SER B C 1
ATOM 3081 O O . SER B 1 81 ? -11.188 -25.453 -4.48 1 92.69 81 SER B O 1
ATOM 3083 N N . SER B 1 82 ? -12.25 -24.156 -6.016 1 90.56 82 SER B N 1
ATOM 3084 C CA . SER B 1 82 ? -13.469 -24.953 -6.023 1 90.56 82 SER B CA 1
ATOM 3085 C C . SER B 1 82 ? -13.219 -26.359 -6.594 1 90.56 82 SER B C 1
ATOM 3087 O O . SER B 1 82 ? -13.984 -27.281 -6.336 1 90.56 82 SER B O 1
ATOM 3089 N N . VAL B 1 83 ? -12.148 -26.578 -7.32 1 94.19 83 VAL B N 1
ATOM 3090 C CA . VAL B 1 83 ? -11.93 -27.875 -7.961 1 94.19 83 VAL B CA 1
ATOM 3091 C C . VAL B 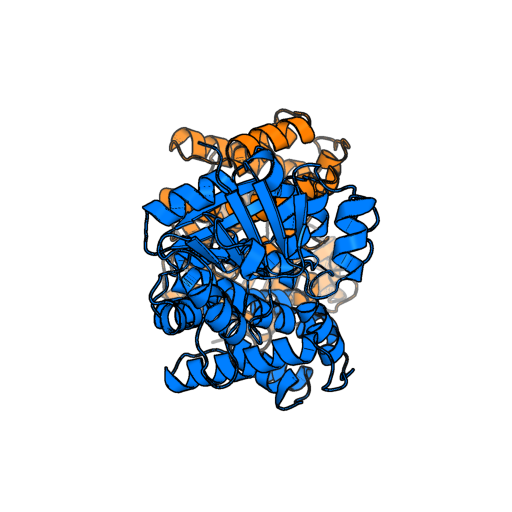1 83 ? -10.664 -28.516 -7.406 1 94.19 83 VAL B C 1
ATOM 3093 O O . VAL B 1 83 ? -10.25 -29.578 -7.867 1 94.19 83 VAL B O 1
ATOM 3096 N N . MET B 1 84 ? -10.039 -27.953 -6.41 1 97.12 84 MET B N 1
ATOM 3097 C CA . MET B 1 84 ? -8.766 -28.422 -5.875 1 97.12 84 MET B CA 1
ATOM 3098 C C . MET B 1 84 ? -8.906 -29.828 -5.285 1 97.12 84 MET B C 1
ATOM 3100 O O . MET B 1 84 ? -8.141 -30.719 -5.637 1 97.12 84 MET B O 1
ATOM 3104 N N . ARG B 1 85 ? -9.914 -30.031 -4.434 1 97.75 85 ARG B N 1
ATOM 3105 C CA . ARG B 1 85 ? -10.039 -31.297 -3.729 1 97.75 85 ARG B CA 1
ATOM 3106 C C . ARG B 1 85 ? -10.219 -32.438 -4.711 1 97.75 85 ARG B C 1
ATOM 3108 O O . ARG B 1 85 ? -9.516 -33.469 -4.625 1 97.75 85 ARG B O 1
ATOM 3115 N N . GLN B 1 86 ? -11.148 -32.25 -5.613 1 97.5 86 GLN B N 1
ATOM 3116 C CA . GLN B 1 86 ? -11.406 -33.312 -6.59 1 97.5 86 GLN B CA 1
ATOM 3117 C C . GLN B 1 86 ? -10.156 -33.625 -7.41 1 97.5 86 GLN B C 1
ATOM 3119 O O . GLN B 1 86 ? -9.883 -34.781 -7.707 1 97.5 86 GLN B O 1
ATOM 3124 N N . THR B 1 87 ? -9.43 -32.594 -7.785 1 98 87 THR B N 1
ATOM 3125 C CA . THR B 1 87 ? -8.203 -32.781 -8.555 1 98 87 THR B CA 1
ATOM 3126 C C . THR B 1 87 ? -7.16 -33.531 -7.742 1 98 87 THR B C 1
ATOM 3128 O O . THR B 1 87 ? -6.484 -34.406 -8.266 1 98 87 THR B O 1
ATOM 3131 N N . MET B 1 88 ? -7.051 -33.219 -6.5 1 98.31 88 MET B N 1
ATOM 3132 C CA . MET B 1 88 ? -6.039 -33.844 -5.648 1 98.31 88 MET B CA 1
ATOM 3133 C C . MET B 1 88 ? -6.359 -35.312 -5.422 1 98.31 88 MET B C 1
ATOM 3135 O O . MET B 1 88 ? -5.449 -36.156 -5.344 1 98.31 88 MET B O 1
ATOM 3139 N N . VAL B 1 89 ? -7.676 -35.688 -5.289 1 98.12 89 VAL B N 1
ATOM 3140 C CA . VAL B 1 89 ? -8.078 -37.062 -5.148 1 98.12 89 VAL B CA 1
ATOM 3141 C C . VAL B 1 89 ? -7.57 -37.875 -6.34 1 98.12 89 VAL B C 1
ATOM 3143 O O . VAL B 1 89 ? -6.984 -38.938 -6.168 1 98.12 89 VAL B O 1
ATOM 3146 N N . GLN B 1 90 ? -7.727 -37.344 -7.504 1 97.94 90 GLN B N 1
ATOM 3147 C CA . GLN B 1 90 ? -7.316 -38.031 -8.727 1 97.94 90 GLN B CA 1
ATOM 3148 C C . GLN B 1 90 ? -5.797 -38.094 -8.836 1 97.94 90 GLN B C 1
ATOM 3150 O O . GLN B 1 90 ? -5.246 -39.156 -9.148 1 97.94 90 GLN B O 1
ATOM 3155 N N . LEU B 1 91 ? -5.098 -37.062 -8.57 1 97.75 91 LEU B N 1
ATOM 3156 C CA . LEU B 1 91 ? -3.648 -37 -8.719 1 97.75 91 LEU B CA 1
ATOM 3157 C C . LEU B 1 91 ? -2.963 -37.938 -7.73 1 97.75 91 LEU B C 1
ATOM 3159 O O . LEU B 1 91 ? -1.912 -38.5 -8.031 1 97.75 91 LEU B O 1
ATOM 3163 N N . ASN B 1 92 ? -3.525 -37.969 -6.57 1 97.19 92 ASN B N 1
ATOM 3164 C CA . ASN B 1 92 ? -2.932 -38.812 -5.531 1 97.19 92 ASN B CA 1
ATOM 3165 C C . ASN B 1 92 ? -2.816 -40.25 -5.973 1 97.19 92 ASN B C 1
ATOM 3167 O O . ASN B 1 92 ? -1.909 -40.969 -5.543 1 97.19 92 ASN B O 1
ATOM 3171 N N . GLU B 1 93 ? -3.713 -40.719 -6.855 1 97.06 93 GLU B N 1
ATOM 3172 C CA . GLU B 1 93 ? -3.725 -42.094 -7.348 1 97.06 93 GLU B CA 1
ATOM 3173 C C . GLU B 1 93 ? -2.719 -42.281 -8.477 1 97.06 93 GLU B C 1
ATOM 3175 O O . GLU B 1 93 ? -2.367 -43.406 -8.82 1 97.06 93 GLU B O 1
ATOM 3180 N N . ILE B 1 94 ? -2.258 -41.219 -8.977 1 97.38 94 ILE B N 1
ATOM 3181 C CA . ILE B 1 94 ? -1.521 -41.281 -10.234 1 97.38 94 ILE B CA 1
ATOM 3182 C C . ILE B 1 94 ? -0.042 -41 -9.977 1 97.38 94 ILE B C 1
ATOM 3184 O O . ILE B 1 94 ? 0.829 -41.719 -10.492 1 97.38 94 ILE B O 1
ATOM 3188 N N . VAL B 1 95 ? 0.287 -40.031 -9.172 1 97.31 95 VAL B N 1
ATOM 3189 C CA . VAL B 1 95 ? 1.653 -39.531 -9.078 1 97.31 95 VAL B CA 1
ATOM 3190 C C . VAL B 1 95 ? 2.371 -40.219 -7.91 1 97.31 95 VAL B C 1
ATOM 3192 O O . VAL B 1 95 ? 1.729 -40.781 -7.012 1 97.31 95 VAL B O 1
ATOM 3195 N N . SER B 1 96 ? 3.68 -40.156 -7.914 1 95.38 96 SER B N 1
ATOM 3196 C CA . SER B 1 96 ? 4.516 -40.719 -6.855 1 95.38 96 SER B CA 1
ATOM 3197 C C . SER B 1 96 ? 4.32 -39.969 -5.543 1 95.38 96 SER B C 1
ATOM 3199 O O . SER B 1 96 ? 3.986 -38.781 -5.539 1 95.38 96 SER B O 1
ATOM 3201 N N . ASP B 1 97 ? 4.633 -40.625 -4.422 1 94.06 97 ASP B N 1
ATOM 3202 C CA . ASP B 1 97 ? 4.543 -40.031 -3.094 1 94.06 97 ASP B CA 1
ATOM 3203 C C . ASP B 1 97 ? 5.605 -38.938 -2.908 1 94.06 97 ASP B C 1
ATOM 3205 O O . ASP B 1 97 ? 5.52 -38.125 -1.979 1 94.06 97 ASP B O 1
ATOM 3209 N N . LYS B 1 98 ? 6.508 -38.906 -3.807 1 95.31 98 LYS B N 1
ATOM 3210 C CA . LYS B 1 98 ? 7.605 -37.938 -3.705 1 95.31 98 LYS B CA 1
ATOM 3211 C C . LYS B 1 98 ? 7.293 -36.656 -4.484 1 95.31 98 LYS B C 1
ATOM 3213 O O . LYS B 1 98 ? 7.992 -35.656 -4.344 1 95.31 98 LYS B O 1
ATOM 3218 N N . CYS B 1 99 ? 6.215 -36.719 -5.289 1 97.69 99 CYS B N 1
ATOM 3219 C CA . CYS B 1 99 ? 5.855 -35.562 -6.105 1 97.69 99 CYS B CA 1
ATOM 3220 C C . CYS B 1 99 ? 5.5 -34.375 -5.23 1 97.69 99 CYS B C 1
ATOM 3222 O O . CYS B 1 99 ? 4.754 -34.5 -4.262 1 97.69 99 CYS B O 1
ATOM 3224 N N . ILE B 1 100 ? 6.082 -33.188 -5.516 1 98.5 100 ILE B N 1
ATOM 3225 C CA . ILE B 1 100 ? 5.82 -31.969 -4.781 1 98.5 100 ILE B CA 1
ATOM 3226 C C . ILE B 1 100 ? 4.641 -31.234 -5.41 1 98.5 100 ILE B C 1
ATOM 3228 O O . ILE B 1 100 ? 4.598 -31.047 -6.629 1 98.5 100 ILE B O 1
ATOM 3232 N N . PHE B 1 101 ? 3.662 -30.844 -4.555 1 98.81 101 PHE B N 1
ATOM 3233 C CA . PHE B 1 101 ? 2.525 -30.062 -5.027 1 98.81 101 PHE B CA 1
ATOM 3234 C C . PHE B 1 101 ? 2.705 -28.578 -4.684 1 98.81 101 PHE B C 1
ATOM 3236 O O . PHE B 1 101 ? 3.051 -28.25 -3.551 1 98.81 101 PHE B O 1
ATOM 3243 N N . VAL B 1 102 ? 2.496 -27.703 -5.691 1 98.88 102 VAL B N 1
ATOM 3244 C CA . VAL B 1 102 ? 2.564 -26.25 -5.512 1 98.88 102 VAL B CA 1
ATOM 3245 C C . VAL B 1 102 ? 1.197 -25.641 -5.785 1 98.88 102 VAL B C 1
ATOM 3247 O O . VAL B 1 102 ? 0.728 -25.625 -6.926 1 98.88 102 VAL B O 1
ATOM 3250 N N . SER B 1 103 ? 0.562 -25.109 -4.785 1 98.81 103 SER B N 1
ATOM 3251 C CA . SER B 1 103 ? -0.734 -24.469 -4.961 1 98.81 103 SER B CA 1
ATOM 3252 C C . SER B 1 103 ? -0.575 -23 -5.32 1 98.81 103 SER B C 1
ATOM 3254 O O . SER B 1 103 ? 0.184 -22.266 -4.676 1 98.81 103 SER B O 1
ATOM 3256 N N . THR B 1 104 ? -1.309 -22.547 -6.34 1 98.38 104 THR B N 1
ATOM 3257 C CA . THR B 1 104 ? -1.291 -21.125 -6.723 1 98.38 104 THR B CA 1
ATOM 3258 C C . THR B 1 104 ? -2.641 -20.484 -6.441 1 98.38 104 THR B C 1
ATOM 3260 O O . THR B 1 104 ? -2.807 -19.266 -6.645 1 98.38 104 THR B O 1
ATOM 3263 N N . ALA B 1 105 ? -3.574 -21.281 -5.949 1 95.94 105 ALA B N 1
ATOM 3264 C CA . ALA B 1 105 ? -4.926 -20.781 -5.723 1 95.94 105 ALA B CA 1
ATOM 3265 C C . ALA B 1 105 ? -4.961 -19.828 -4.539 1 95.94 105 ALA B C 1
ATOM 3267 O O . ALA B 1 105 ? -4.355 -20.078 -3.498 1 95.94 105 ALA B O 1
ATOM 3268 N N . LYS B 1 106 ? -5.602 -18.719 -4.703 1 94.25 106 LYS B N 1
ATOM 3269 C CA . LYS B 1 106 ? -5.742 -17.703 -3.656 1 94.25 106 LYS B CA 1
ATOM 3270 C C . LYS B 1 106 ? -7.18 -17.641 -3.145 1 94.25 106 LYS B C 1
ATOM 3272 O O . LYS B 1 106 ? -7.812 -16.594 -3.189 1 94.25 106 LYS B O 1
ATOM 3277 N N . GLY B 1 107 ? -7.574 -18.844 -2.654 1 92.38 107 GLY B N 1
ATOM 3278 C CA . GLY B 1 107 ? -8.938 -18.969 -2.168 1 92.38 107 GLY B CA 1
ATOM 3279 C C . GLY B 1 107 ? -9.078 -20 -1.052 1 92.38 107 GLY B C 1
ATOM 3280 O O . GLY B 1 107 ? -8.086 -20.562 -0.588 1 92.38 107 GLY B O 1
ATOM 3281 N N . ILE B 1 108 ? -10.281 -20.062 -0.6 1 92.25 108 ILE B N 1
ATOM 3282 C CA . ILE B 1 108 ? -10.664 -20.984 0.468 1 92.25 108 ILE B CA 1
ATOM 3283 C C . ILE B 1 108 ? -11.766 -21.922 -0.029 1 92.25 108 ILE B C 1
ATOM 3285 O O . ILE B 1 108 ? -12.617 -21.516 -0.829 1 92.25 108 ILE B O 1
ATOM 3289 N N . GLU B 1 109 ? -11.633 -23.109 0.394 1 92.12 109 GLU B N 1
ATOM 3290 C CA . GLU B 1 109 ? -12.656 -24.062 -0.027 1 92.12 109 GLU B CA 1
ATOM 3291 C C . GLU B 1 109 ? -14.016 -23.719 0.565 1 92.12 109 GLU B C 1
ATOM 3293 O O . GLU B 1 109 ? -14.125 -23.453 1.766 1 92.12 109 GLU B O 1
ATOM 3298 N N . ASN B 1 110 ? -14.984 -23.781 -0.294 1 84.44 110 ASN B N 1
ATOM 3299 C CA . ASN B 1 110 ? -16.344 -23.484 0.136 1 84.44 110 ASN B CA 1
ATOM 3300 C C . ASN B 1 110 ? -16.875 -24.547 1.084 1 84.44 110 ASN B C 1
ATOM 3302 O O . ASN B 1 110 ? -16.609 -25.734 0.908 1 84.44 110 ASN B O 1
ATOM 3306 N N . LYS B 1 111 ? -17.594 -24.203 2.121 1 83.75 111 LYS B N 1
ATOM 3307 C CA . LYS B 1 111 ? -18.312 -25.062 3.072 1 83.75 111 LYS B CA 1
ATOM 3308 C C . LYS B 1 111 ? -17.375 -25.562 4.172 1 83.75 111 LYS B C 1
ATOM 3310 O O . LYS B 1 111 ? -17.766 -25.594 5.344 1 83.75 111 LYS B O 1
ATOM 3315 N N . THR B 1 112 ? -16.094 -25.938 3.713 1 91.25 112 THR B N 1
ATOM 3316 C CA . THR B 1 112 ? -15.219 -26.484 4.742 1 91.25 112 THR B CA 1
ATOM 3317 C C . THR B 1 112 ? -14.352 -25.375 5.352 1 91.25 112 THR B C 1
ATOM 3319 O O . THR B 1 112 ? -13.742 -25.578 6.406 1 91.25 112 THR B O 1
ATOM 3322 N N . ASN B 1 113 ? -14.164 -24.219 4.645 1 90.38 113 ASN B N 1
ATOM 3323 C CA . ASN B 1 113 ? -13.359 -23.078 5.055 1 90.38 113 ASN B CA 1
ATOM 3324 C C . ASN B 1 113 ? -11.883 -23.438 5.176 1 90.38 113 ASN B C 1
ATOM 3326 O O . ASN B 1 113 ? -11.148 -22.828 5.949 1 90.38 113 ASN B O 1
ATOM 3330 N N . LYS B 1 114 ? -11.484 -24.547 4.449 1 95 114 LYS B N 1
ATOM 3331 C CA . LYS B 1 114 ? -10.094 -24.984 4.512 1 95 114 LYS B CA 1
ATOM 3332 C C . LYS B 1 114 ? -9.25 -24.281 3.451 1 95 114 LYS B C 1
ATOM 3334 O O . LYS B 1 114 ? -9.719 -24.047 2.34 1 95 114 LYS B O 1
ATOM 3339 N N . ARG B 1 115 ? -8.016 -24 3.861 1 96.75 115 ARG B N 1
ATOM 3340 C CA . ARG B 1 115 ? -7.027 -23.516 2.906 1 96.75 115 ARG B CA 1
ATOM 3341 C C . ARG B 1 115 ? -6.605 -24.609 1.938 1 96.75 115 ARG B C 1
ATOM 3343 O O . ARG B 1 115 ? -6.797 -25.797 2.215 1 96.75 115 ARG B O 1
ATOM 3350 N N . MET B 1 116 ? -6.047 -24.203 0.849 1 97.81 116 MET B N 1
ATOM 3351 C CA . MET B 1 116 ? -5.672 -25.172 -0.175 1 97.81 116 MET B CA 1
ATOM 3352 C C . MET B 1 116 ? -4.586 -26.109 0.337 1 97.81 116 MET B C 1
ATOM 3354 O O . MET B 1 116 ? -4.574 -27.297 -0.001 1 97.81 116 MET B O 1
ATOM 3358 N N . SER B 1 117 ? -3.633 -25.609 1.135 1 98.56 117 SER B N 1
ATOM 3359 C CA . SER B 1 117 ? -2.611 -26.469 1.716 1 98.56 117 SER B CA 1
ATOM 3360 C C . SER B 1 117 ? -3.234 -27.547 2.596 1 98.56 117 SER B C 1
ATOM 3362 O O . SER B 1 117 ? -2.764 -28.688 2.619 1 98.56 117 SER B O 1
ATOM 3364 N N . GLU B 1 118 ? -4.285 -27.188 3.279 1 98.31 118 GLU B N 1
ATOM 3365 C CA . GLU B 1 118 ? -4.988 -28.156 4.117 1 98.31 118 GLU B CA 1
ATOM 3366 C C . GLU B 1 118 ? -5.73 -29.188 3.27 1 98.31 118 GLU B C 1
ATOM 3368 O O . GLU B 1 118 ? -5.715 -30.375 3.578 1 98.31 118 GLU B O 1
ATOM 3373 N N . VAL B 1 119 ? -6.406 -28.703 2.234 1 98.38 119 VAL B N 1
ATOM 3374 C CA . VAL B 1 119 ? -7.121 -29.594 1.325 1 98.38 119 VAL B CA 1
ATOM 3375 C C . VAL B 1 119 ? -6.148 -30.609 0.718 1 98.38 119 VAL B C 1
ATOM 3377 O O . VAL B 1 119 ? -6.434 -31.812 0.681 1 98.38 119 VAL B O 1
ATOM 3380 N N . ILE B 1 120 ? -5.008 -30.141 0.278 1 98.62 120 ILE B N 1
ATOM 3381 C CA . ILE B 1 120 ? -3.994 -30.984 -0.335 1 98.62 120 ILE B CA 1
ATOM 3382 C C . ILE B 1 120 ? -3.49 -32 0.685 1 98.62 120 ILE B C 1
ATOM 3384 O O . ILE B 1 120 ? -3.387 -33.188 0.381 1 98.62 120 ILE B O 1
ATOM 3388 N N . LYS B 1 121 ? -3.221 -31.594 1.88 1 98.31 121 LYS B N 1
ATOM 3389 C CA . LYS B 1 121 ? -2.74 -32.469 2.932 1 98.31 121 LYS B CA 1
ATOM 3390 C C . LYS B 1 121 ? -3.777 -33.562 3.262 1 98.31 121 LYS B C 1
ATOM 3392 O O . LYS B 1 121 ? -3.434 -34.719 3.449 1 98.31 121 LYS B O 1
ATOM 3397 N N . GLU B 1 122 ? -5 -33.125 3.355 1 98.19 122 GLU B N 1
ATOM 3398 C CA . GLU B 1 122 ? -6.07 -34.062 3.693 1 98.19 122 GLU B CA 1
ATOM 3399 C C . GLU B 1 122 ? -6.199 -35.156 2.639 1 98.19 122 GLU B C 1
ATOM 3401 O O . GLU B 1 122 ? -6.414 -36.344 2.971 1 98.19 122 GLU B O 1
ATOM 3406 N N . GLU B 1 123 ? -6.086 -34.812 1.381 1 97.94 123 GLU B N 1
ATOM 3407 C CA . GLU B 1 123 ? -6.363 -35.75 0.299 1 97.94 123 GLU B CA 1
ATOM 3408 C C . GLU B 1 123 ? -5.125 -36.562 -0.05 1 97.94 123 GLU B C 1
ATOM 3410 O O . GLU B 1 123 ? -5.238 -37.688 -0.577 1 97.94 123 GLU B O 1
ATOM 3415 N N . THR B 1 124 ? -3.895 -36.094 0.285 1 97.75 124 THR B N 1
ATOM 3416 C CA . THR B 1 124 ? -2.701 -36.75 -0.219 1 97.75 124 THR B CA 1
ATOM 3417 C C . THR B 1 124 ? -1.756 -37.125 0.925 1 97.75 124 THR B C 1
ATOM 3419 O O . THR B 1 124 ? -0.82 -37.906 0.744 1 97.75 124 THR B O 1
ATOM 3422 N N . GLY B 1 125 ? -1.889 -36.5 2.092 1 96.62 125 GLY B N 1
ATOM 3423 C CA . GLY B 1 125 ? -0.996 -36.719 3.221 1 96.62 125 GLY B CA 1
ATOM 3424 C C . GLY B 1 125 ? 0.29 -35.906 3.115 1 96.62 125 GLY B C 1
ATOM 3425 O O . GLY B 1 125 ? 1.146 -36 3.998 1 96.62 125 GLY B O 1
ATOM 3426 N N . ARG B 1 126 ? 0.379 -35.062 2.049 1 95.44 126 ARG B N 1
ATOM 3427 C CA . ARG B 1 126 ? 1.606 -34.344 1.784 1 95.44 126 ARG B CA 1
ATOM 3428 C C . ARG B 1 126 ? 1.411 -32.844 2.047 1 95.44 126 ARG B C 1
ATOM 3430 O O . ARG B 1 126 ? 0.33 -32.312 1.808 1 95.44 126 ARG B O 1
ATOM 3437 N N . SER B 1 127 ? 2.508 -32.219 2.537 1 97.06 127 SER B N 1
ATOM 3438 C CA . SER B 1 127 ? 2.504 -30.766 2.625 1 97.06 127 SER B CA 1
ATOM 3439 C C . SER B 1 127 ? 2.717 -30.125 1.255 1 97.06 127 SER B C 1
ATOM 3441 O O . SER B 1 127 ? 3.484 -30.641 0.439 1 97.06 127 SER B O 1
ATOM 3443 N N . ALA B 1 128 ? 2.062 -29.047 1.075 1 98 128 ALA B N 1
ATOM 3444 C CA . ALA B 1 128 ? 2.172 -28.344 -0.204 1 98 128 ALA B CA 1
ATOM 3445 C C . ALA B 1 128 ? 3.104 -27.141 -0.094 1 98 128 ALA B C 1
ATOM 3447 O O . ALA B 1 128 ? 3.35 -26.641 1.004 1 98 128 ALA B O 1
ATOM 3448 N N . VAL B 1 129 ? 3.707 -26.75 -1.183 1 98.88 129 VAL B N 1
ATOM 3449 C CA . VAL B 1 129 ? 4.27 -25.422 -1.342 1 98.88 129 VAL B CA 1
ATOM 3450 C C . VAL B 1 129 ? 3.186 -24.453 -1.832 1 98.88 129 VAL B C 1
ATOM 3452 O O . VAL B 1 129 ? 2.367 -24.812 -2.682 1 98.88 129 VAL B O 1
ATOM 3455 N N . VAL B 1 130 ? 3.148 -23.297 -1.19 1 98.88 130 VAL B N 1
ATOM 3456 C CA . VAL B 1 130 ? 2.154 -22.297 -1.567 1 98.88 130 VAL B CA 1
ATOM 3457 C C . VAL B 1 130 ? 2.836 -21.141 -2.291 1 98.88 130 VAL B C 1
ATOM 3459 O O . VAL B 1 130 ? 3.893 -20.672 -1.862 1 98.88 130 VAL B O 1
ATOM 3462 N N . LEU B 1 131 ? 2.279 -20.766 -3.461 1 98.88 131 LEU B N 1
ATOM 3463 C CA . LEU B 1 131 ? 2.777 -19.656 -4.25 1 98.88 131 LEU B CA 1
ATOM 3464 C C . LEU B 1 131 ? 1.762 -18.516 -4.273 1 98.88 131 LEU B C 1
ATOM 3466 O O . LEU B 1 131 ? 0.583 -18.734 -4.562 1 98.88 131 LEU B O 1
ATOM 3470 N N . SER B 1 132 ? 2.17 -17.328 -3.865 1 98.56 132 SER B N 1
ATOM 3471 C CA . SER B 1 132 ? 1.326 -16.141 -3.869 1 98.56 132 SER B CA 1
ATOM 3472 C C . SER B 1 132 ? 2.146 -14.875 -4.133 1 98.56 132 SER B C 1
ATOM 3474 O O . SER B 1 132 ? 3.326 -14.812 -3.779 1 98.56 132 SER B O 1
ATOM 3476 N N . GLY B 1 133 ? 1.609 -13.93 -4.785 1 97.75 133 GLY B N 1
ATOM 3477 C CA . GLY B 1 133 ? 2.301 -12.68 -5.078 1 97.75 133 GLY B CA 1
ATOM 3478 C C . GLY B 1 133 ? 1.602 -11.844 -6.133 1 97.75 133 GLY B C 1
ATOM 3479 O O . GLY B 1 133 ? 0.546 -12.227 -6.637 1 97.75 133 GLY B O 1
ATOM 3480 N N . PRO B 1 134 ? 2.123 -10.664 -6.34 1 97.44 134 PRO B N 1
ATOM 3481 C CA . PRO B 1 134 ? 1.57 -9.75 -7.344 1 97.44 134 PRO B CA 1
ATOM 3482 C C . PRO B 1 134 ? 1.949 -10.141 -8.766 1 97.44 134 PRO B C 1
ATOM 3484 O O . PRO B 1 134 ? 2.66 -9.398 -9.453 1 97.44 134 PRO B O 1
ATOM 3487 N N . ASN B 1 135 ? 1.36 -11.188 -9.305 1 97.69 135 ASN B N 1
ATOM 3488 C CA . ASN B 1 135 ? 1.773 -11.773 -10.578 1 97.69 135 ASN B CA 1
ATOM 3489 C C . ASN B 1 135 ? 0.664 -11.68 -11.617 1 97.69 135 ASN B C 1
ATOM 3491 O O . ASN B 1 135 ? -0.266 -12.492 -11.617 1 97.69 135 ASN B O 1
ATOM 3495 N N . ILE B 1 136 ? 0.832 -10.688 -12.43 1 97.38 136 ILE B N 1
ATOM 3496 C CA . ILE B 1 136 ? -0.028 -10.578 -13.602 1 97.38 136 ILE B CA 1
ATOM 3497 C C . ILE B 1 136 ? 0.455 -11.539 -14.688 1 97.38 136 ILE B C 1
ATOM 3499 O O . ILE B 1 136 ? 1.583 -11.422 -15.172 1 97.38 136 ILE B O 1
ATOM 3503 N N . ALA B 1 137 ? -0.416 -12.414 -15.109 1 97.31 137 ALA B N 1
ATOM 3504 C CA . ALA B 1 137 ? -0.062 -13.531 -15.984 1 97.31 137 ALA B CA 1
ATOM 3505 C C . ALA B 1 137 ? 0.459 -13.031 -17.328 1 97.31 137 ALA B C 1
ATOM 3507 O O . ALA B 1 137 ? 1.441 -13.555 -17.859 1 97.31 137 ALA B O 1
ATOM 3508 N N . SER B 1 138 ? -0.17 -12.031 -17.906 1 96.75 138 SER B N 1
ATOM 3509 C CA . SER B 1 138 ? 0.215 -11.539 -19.219 1 96.75 138 SER B CA 1
ATOM 3510 C C . SER B 1 138 ? 1.643 -11 -19.219 1 96.75 138 SER B C 1
ATOM 3512 O O . SER B 1 138 ? 2.369 -11.141 -20.203 1 96.75 138 SER B O 1
ATOM 3514 N N . GLU B 1 139 ? 2.045 -10.414 -18.094 1 97.5 139 GLU B N 1
ATOM 3515 C CA . GLU B 1 139 ? 3.402 -9.898 -17.984 1 97.5 139 GLU B CA 1
ATOM 3516 C C . GLU B 1 139 ? 4.418 -11.023 -17.828 1 97.5 139 GLU B C 1
ATOM 3518 O O . GLU B 1 139 ? 5.52 -10.961 -18.375 1 97.5 139 GLU B O 1
ATOM 3523 N N . MET B 1 140 ? 4.016 -12.016 -17.062 1 97.44 140 MET B N 1
ATOM 3524 C CA . MET B 1 140 ? 4.867 -13.195 -16.922 1 97.44 140 MET B CA 1
ATOM 3525 C C . MET B 1 140 ? 5.062 -13.891 -18.266 1 97.44 140 MET B C 1
ATOM 3527 O O . MET B 1 140 ? 6.168 -14.328 -18.594 1 97.44 140 MET B O 1
ATOM 3531 N N . MET B 1 141 ? 4 -13.914 -19.062 1 97.19 141 MET B N 1
ATOM 3532 C CA . MET B 1 141 ? 4.035 -14.539 -20.391 1 97.19 141 MET B CA 1
ATOM 3533 C C . MET B 1 141 ? 5.078 -13.883 -21.281 1 97.19 141 MET B C 1
ATOM 3535 O O . MET B 1 141 ? 5.703 -14.539 -22.109 1 97.19 141 MET B O 1
ATOM 3539 N N . LYS B 1 142 ? 5.23 -12.656 -21.062 1 96.56 142 LYS B N 1
ATOM 3540 C CA . LYS B 1 142 ? 6.148 -11.867 -21.891 1 96.56 142 LYS B CA 1
ATOM 3541 C C . LYS B 1 142 ? 7.551 -11.867 -21.297 1 96.56 142 LYS B C 1
ATOM 3543 O O . LYS B 1 142 ? 8.422 -11.117 -21.75 1 96.56 142 LYS B O 1
ATOM 3548 N N . ASN B 1 143 ? 7.758 -12.633 -20.266 1 95.19 143 ASN B N 1
ATOM 3549 C CA . ASN B 1 143 ? 9.047 -12.75 -19.578 1 95.19 143 ASN B CA 1
ATOM 3550 C C . ASN B 1 143 ? 9.539 -11.398 -19.078 1 95.19 143 ASN B C 1
ATOM 3552 O O . ASN B 1 143 ? 10.703 -11.047 -19.25 1 95.19 143 ASN B O 1
ATOM 3556 N N . LEU B 1 144 ? 8.617 -10.648 -18.562 1 97.44 144 LEU B N 1
ATOM 3557 C CA . LEU B 1 144 ? 8.961 -9.367 -17.953 1 97.44 144 LEU B CA 1
ATOM 3558 C C . LEU B 1 144 ? 9.297 -9.547 -16.469 1 97.44 144 LEU B C 1
ATOM 3560 O O . LEU B 1 144 ? 8.836 -10.5 -15.836 1 97.44 144 LEU B O 1
ATOM 3564 N N . PRO B 1 145 ? 10.125 -8.617 -15.875 1 98.06 145 PRO B N 1
ATOM 3565 C CA . PRO B 1 145 ? 10.516 -8.734 -14.469 1 98.06 145 PRO B CA 1
ATOM 3566 C C . PRO B 1 145 ? 9.312 -8.898 -13.539 1 98.06 145 PRO B C 1
ATOM 3568 O O . PRO B 1 145 ? 8.352 -8.125 -13.617 1 98.06 145 PRO B O 1
ATOM 3571 N N . SER B 1 146 ? 9.352 -9.945 -12.672 1 98.44 146 SER B N 1
ATOM 3572 C CA . SER B 1 146 ? 8.297 -10.305 -11.727 1 98.44 146 SER B CA 1
ATOM 3573 C C . SER B 1 146 ? 8.883 -10.891 -10.445 1 98.44 146 SER B C 1
ATOM 3575 O O . SER B 1 146 ? 10.031 -11.344 -10.43 1 98.44 146 SER B O 1
ATOM 3577 N N . ALA B 1 147 ? 8.148 -10.797 -9.391 1 98.31 147 ALA B N 1
ATOM 3578 C CA . ALA B 1 147 ? 8.562 -11.391 -8.125 1 98.31 147 ALA B CA 1
ATOM 3579 C C . ALA B 1 147 ? 7.395 -12.086 -7.434 1 98.31 147 ALA B C 1
ATOM 3581 O O . ALA B 1 147 ? 6.25 -11.641 -7.531 1 98.31 147 ALA B O 1
ATOM 3582 N N . THR B 1 148 ? 7.66 -13.18 -6.77 1 98.5 148 THR B N 1
ATOM 3583 C CA . THR B 1 148 ? 6.629 -13.945 -6.078 1 98.5 148 THR B CA 1
ATOM 3584 C C . THR B 1 148 ? 7.152 -14.477 -4.746 1 98.5 148 THR B C 1
ATOM 3586 O O . THR B 1 148 ? 8.336 -14.32 -4.43 1 98.5 148 THR B O 1
ATOM 3589 N N . THR B 1 149 ? 6.23 -14.961 -3.908 1 98.75 149 THR B N 1
ATOM 3590 C CA . THR B 1 149 ? 6.535 -15.609 -2.637 1 98.75 149 THR B CA 1
ATOM 3591 C C . THR B 1 149 ? 6.094 -17.062 -2.648 1 98.75 149 THR B C 1
ATOM 3593 O O . THR B 1 149 ? 5.008 -17.391 -3.133 1 98.75 149 THR B O 1
ATOM 3596 N N . ILE B 1 150 ? 6.992 -17.906 -2.154 1 98.88 150 ILE B N 1
ATOM 3597 C CA . ILE B 1 150 ? 6.57 -19.281 -1.908 1 98.88 150 ILE B CA 1
ATOM 3598 C C . ILE B 1 150 ? 6.809 -19.641 -0.443 1 98.88 150 ILE B C 1
ATOM 3600 O O . ILE B 1 150 ? 7.742 -19.141 0.182 1 98.88 150 ILE B O 1
ATOM 3604 N N . ALA B 1 151 ? 5.93 -20.5 0.074 1 98.88 151 ALA B N 1
ATOM 3605 C CA . ALA B 1 151 ? 6.012 -20.922 1.472 1 98.88 151 ALA B CA 1
ATOM 3606 C C . ALA B 1 151 ? 5.762 -22.422 1.611 1 98.88 151 ALA B C 1
ATOM 3608 O O . ALA B 1 151 ? 4.938 -22.984 0.892 1 98.88 151 ALA B O 1
ATOM 3609 N N . SER B 1 152 ? 6.465 -23.031 2.504 1 98.69 152 SER B N 1
ATOM 3610 C CA . SER B 1 152 ? 6.289 -24.438 2.854 1 98.69 152 SER B CA 1
ATOM 3611 C C . SER B 1 152 ? 6.863 -24.734 4.23 1 98.69 152 SER B C 1
ATOM 3613 O O . SER B 1 152 ? 7.738 -24.016 4.715 1 98.69 152 SER B O 1
ATOM 3615 N N . ILE B 1 153 ? 6.34 -25.75 4.828 1 97.88 153 ILE B N 1
ATOM 3616 C CA . ILE B 1 153 ? 6.902 -26.203 6.094 1 97.88 153 ILE B CA 1
ATOM 3617 C C . ILE B 1 153 ? 8.148 -27.047 5.836 1 97.88 153 ILE B C 1
ATOM 3619 O O . ILE B 1 153 ? 8.977 -27.234 6.734 1 97.88 153 ILE B O 1
ATOM 3623 N N . LYS B 1 154 ? 8.266 -27.562 4.59 1 98.12 154 LYS B N 1
ATOM 3624 C CA . LYS B 1 154 ? 9.398 -28.422 4.227 1 98.12 154 LYS B CA 1
ATOM 3625 C C . LYS B 1 154 ? 10.461 -27.625 3.475 1 98.12 154 LYS B C 1
ATOM 3627 O O . LYS B 1 154 ? 10.289 -27.297 2.301 1 98.12 154 LYS B O 1
ATOM 3632 N N . LYS B 1 155 ? 11.594 -27.516 4.086 1 97.81 155 LYS B N 1
ATOM 3633 C CA . LYS B 1 155 ? 12.695 -26.75 3.521 1 97.81 155 LYS B CA 1
ATOM 3634 C C . LYS B 1 155 ? 13.141 -27.328 2.182 1 97.81 155 LYS B C 1
ATOM 3636 O O . LYS B 1 155 ? 13.406 -26.578 1.234 1 97.81 155 LYS B O 1
ATOM 3641 N N . LYS B 1 156 ? 13.195 -28.562 2.078 1 97.88 156 LYS B N 1
ATOM 3642 C CA . LYS B 1 156 ? 13.672 -29.234 0.866 1 97.88 156 LYS B CA 1
ATOM 3643 C C . LYS B 1 156 ? 12.742 -28.953 -0.312 1 97.88 156 LYS B C 1
ATOM 3645 O O . LYS B 1 156 ? 13.203 -28.672 -1.42 1 97.88 156 LYS B O 1
ATOM 3650 N N . ASP B 1 157 ? 11.445 -29.031 -0.054 1 98.12 157 ASP B N 1
ATOM 3651 C CA . ASP B 1 157 ? 10.469 -28.75 -1.104 1 98.12 157 ASP B CA 1
ATOM 3652 C C . ASP B 1 157 ? 10.586 -27.312 -1.584 1 98.12 157 ASP B C 1
ATOM 3654 O O . ASP B 1 157 ? 10.492 -27.047 -2.783 1 98.12 157 ASP B O 1
ATOM 3658 N N . LEU B 1 158 ? 10.773 -26.438 -0.628 1 98.19 158 LEU B N 1
ATOM 3659 C CA . LEU B 1 158 ? 10.914 -25.031 -0.948 1 98.19 158 LEU B CA 1
ATOM 3660 C C . LEU B 1 158 ? 12.109 -24.797 -1.866 1 98.19 158 LEU B C 1
ATOM 3662 O O . LEU B 1 158 ? 12.016 -24.031 -2.832 1 98.19 158 LEU B O 1
ATOM 3666 N N . GLU B 1 159 ? 13.18 -25.391 -1.58 1 97.94 159 GLU B N 1
ATOM 3667 C CA . GLU B 1 159 ? 14.406 -25.219 -2.363 1 97.94 159 GLU B CA 1
ATOM 3668 C C . GLU B 1 159 ? 14.227 -25.75 -3.783 1 97.94 159 GLU B C 1
ATOM 3670 O O . GLU B 1 159 ? 14.664 -25.125 -4.746 1 97.94 159 GLU B O 1
ATOM 3675 N N . ILE B 1 160 ? 13.57 -26.844 -3.898 1 98.06 160 ILE B N 1
ATOM 3676 C CA . ILE B 1 160 ? 13.328 -27.453 -5.203 1 98.06 160 ILE B CA 1
ATOM 3677 C C . ILE B 1 160 ? 12.422 -26.547 -6.031 1 98.06 160 ILE B C 1
ATOM 3679 O O . ILE B 1 160 ? 12.742 -26.219 -7.18 1 98.06 160 ILE B O 1
ATOM 3683 N N . VAL B 1 161 ? 11.375 -26.094 -5.426 1 98.69 161 VAL B N 1
ATOM 3684 C CA . VAL B 1 161 ? 10.414 -25.266 -6.148 1 98.69 161 VAL B CA 1
ATOM 3685 C C . VAL B 1 161 ? 11.055 -23.922 -6.5 1 98.69 161 VAL B C 1
ATOM 3687 O O . VAL B 1 161 ? 10.828 -23.391 -7.586 1 98.69 161 VAL B O 1
ATOM 3690 N N . LYS B 1 162 ? 11.82 -23.391 -5.59 1 98.44 162 LYS B N 1
ATOM 3691 C CA . LYS B 1 162 ? 12.539 -22.156 -5.875 1 98.44 162 LYS B CA 1
ATOM 3692 C C . LYS B 1 162 ? 13.445 -22.312 -7.09 1 98.44 162 LYS B C 1
ATOM 3694 O O . LYS B 1 162 ? 13.523 -21.422 -7.934 1 98.44 162 LYS B O 1
ATOM 3699 N N . SER B 1 163 ? 14.117 -23.391 -7.172 1 97.5 163 SER B N 1
ATOM 3700 C CA . SER B 1 163 ? 15.039 -23.625 -8.281 1 97.5 163 SER B CA 1
ATOM 3701 C C . SER B 1 163 ? 14.297 -23.719 -9.609 1 97.5 163 SER B C 1
ATOM 3703 O O . SER B 1 163 ? 14.812 -23.297 -10.648 1 97.5 163 SER B O 1
ATOM 3705 N N . VAL B 1 164 ? 13.102 -24.203 -9.586 1 97.62 164 VAL B N 1
ATOM 3706 C CA . VAL B 1 164 ? 12.273 -24.328 -10.781 1 97.62 164 VAL B CA 1
ATOM 3707 C C . VAL B 1 164 ? 11.766 -22.953 -11.211 1 97.62 164 VAL B C 1
ATOM 3709 O O . VAL B 1 164 ? 11.727 -22.641 -12.406 1 97.62 164 VAL B O 1
ATOM 3712 N N . LEU B 1 165 ? 11.453 -22.125 -10.266 1 98.12 165 LEU B N 1
ATOM 3713 C CA . LEU B 1 165 ? 10.773 -20.859 -10.523 1 98.12 165 LEU B CA 1
ATOM 3714 C C . LEU B 1 165 ? 11.781 -19.766 -10.828 1 98.12 165 LEU B C 1
ATOM 3716 O O . LEU B 1 165 ? 11.508 -18.875 -11.641 1 98.12 165 LEU B O 1
ATOM 3720 N N . SER B 1 166 ? 12.938 -19.828 -10.211 1 96.38 166 SER B N 1
ATOM 3721 C CA . SER B 1 166 ? 13.875 -18.719 -10.25 1 96.38 166 SER B CA 1
ATOM 3722 C C . SER B 1 166 ? 14.508 -18.578 -11.633 1 96.38 166 SER B C 1
ATOM 3724 O O . SER B 1 166 ? 15.125 -19.516 -12.141 1 96.38 166 SER B O 1
ATOM 3726 N N . THR B 1 167 ? 14.305 -17.453 -12.203 1 92.25 167 THR B N 1
ATOM 3727 C CA . THR B 1 167 ? 14.953 -17.031 -13.438 1 92.25 167 THR B CA 1
ATOM 3728 C C . THR B 1 167 ? 15.539 -15.625 -13.289 1 92.25 167 THR B C 1
ATOM 3730 O O . THR B 1 167 ? 15.5 -15.039 -12.203 1 92.25 167 THR B O 1
ATOM 3733 N N . SER B 1 168 ? 16.188 -15.102 -14.32 1 88.62 168 SER B N 1
ATOM 3734 C CA . SER B 1 168 ? 16.688 -13.742 -14.281 1 88.62 168 SER B CA 1
ATOM 3735 C C . SER B 1 168 ? 15.555 -12.727 -14.172 1 88.62 168 SER B C 1
ATOM 3737 O O . SER B 1 168 ? 15.766 -11.602 -13.711 1 88.62 168 SER B O 1
ATOM 3739 N N . LYS B 1 169 ? 14.32 -13.18 -14.547 1 93.19 169 LYS B N 1
ATOM 3740 C CA . LYS B 1 169 ? 13.195 -12.242 -14.586 1 93.19 169 LYS B CA 1
ATOM 3741 C C . LYS B 1 169 ? 12.211 -12.523 -13.461 1 93.19 169 LYS B C 1
ATOM 3743 O O . LYS B 1 169 ? 11.422 -11.648 -13.086 1 93.19 169 LYS B O 1
ATOM 3748 N N . LEU B 1 170 ? 12.258 -13.703 -12.969 1 96.75 170 LEU B N 1
ATOM 3749 C CA . LEU B 1 170 ? 11.336 -14.039 -11.883 1 96.75 170 LEU B CA 1
ATOM 3750 C C . LEU B 1 170 ? 12.094 -14.25 -10.578 1 96.75 170 LEU B C 1
ATOM 3752 O O . LEU B 1 170 ? 12.773 -15.258 -10.398 1 96.75 170 LEU B O 1
ATOM 3756 N N . LYS B 1 171 ? 11.914 -13.266 -9.68 1 97.12 171 LYS B N 1
ATOM 3757 C CA . LYS B 1 171 ? 12.5 -13.383 -8.344 1 97.12 171 LYS B CA 1
ATOM 3758 C C . LYS B 1 171 ? 11.555 -14.125 -7.398 1 97.12 171 LYS B C 1
ATOM 3760 O O . LYS B 1 171 ? 10.336 -13.945 -7.457 1 97.12 171 LYS B O 1
ATOM 3765 N N . VAL B 1 172 ? 12.172 -14.977 -6.539 1 98.12 172 VAL B N 1
ATOM 3766 C CA . VAL B 1 172 ? 11.367 -15.82 -5.66 1 98.12 172 VAL B CA 1
ATOM 3767 C C . VAL B 1 172 ? 11.812 -15.641 -4.211 1 98.12 172 VAL B C 1
ATOM 3769 O O . VAL B 1 172 ? 12.945 -15.977 -3.861 1 98.12 172 VAL B O 1
ATOM 3772 N N . ASN B 1 173 ? 10.953 -15.062 -3.389 1 97.94 173 ASN B N 1
ATOM 3773 C CA . ASN B 1 173 ? 11.164 -15.031 -1.946 1 97.94 173 ASN B CA 1
ATOM 3774 C C . ASN B 1 173 ? 10.57 -16.266 -1.262 1 97.94 173 ASN B C 1
ATOM 3776 O O . ASN B 1 173 ? 9.484 -16.719 -1.63 1 97.94 173 ASN B O 1
ATOM 3780 N N . THR B 1 174 ? 11.305 -16.734 -0.245 1 98.44 174 THR B N 1
ATOM 3781 C CA . THR B 1 174 ? 10.836 -17.938 0.434 1 98.44 174 THR B CA 1
ATOM 3782 C C . THR B 1 174 ? 10.586 -17.656 1.913 1 98.44 174 THR B C 1
ATOM 3784 O O . THR B 1 174 ? 11.195 -16.766 2.498 1 98.44 174 THR B O 1
ATOM 3787 N N . ASN B 1 175 ? 9.578 -18.359 2.471 1 98.56 175 ASN B N 1
ATOM 3788 C CA . ASN B 1 175 ? 9.367 -18.375 3.914 1 98.56 175 ASN B CA 1
ATOM 3789 C C . ASN B 1 175 ? 8.727 -19.688 4.367 1 98.56 175 ASN B C 1
ATOM 3791 O O . ASN B 1 175 ? 8.477 -20.578 3.553 1 98.56 175 ASN B O 1
ATOM 3795 N N . HIS B 1 176 ? 8.516 -19.797 5.652 1 98.69 176 HIS B N 1
ATOM 3796 C CA . HIS B 1 176 ? 7.918 -21 6.195 1 98.69 176 HIS B CA 1
ATOM 3797 C C . HIS B 1 176 ? 6.527 -20.734 6.754 1 98.69 176 HIS B C 1
ATOM 3799 O O . HIS B 1 176 ? 5.977 -21.547 7.488 1 98.69 176 HIS B O 1
ATOM 3805 N N . ASP B 1 177 ? 5.98 -19.578 6.453 1 98.75 177 ASP B N 1
ATOM 3806 C CA . ASP B 1 177 ? 4.676 -19.156 6.957 1 98.75 177 ASP B CA 1
ATOM 3807 C C . ASP B 1 177 ? 3.572 -19.484 5.953 1 98.75 177 ASP B C 1
ATOM 3809 O O . ASP B 1 177 ? 2.975 -18.578 5.371 1 98.75 177 ASP B O 1
ATOM 3813 N N . VAL B 1 178 ? 3.197 -20.719 5.879 1 98.88 178 VAL B N 1
ATOM 3814 C CA . VAL B 1 178 ? 2.205 -21.203 4.922 1 98.88 178 VAL B CA 1
ATOM 3815 C C . VAL B 1 178 ? 0.861 -20.531 5.195 1 98.88 178 VAL B C 1
ATOM 3817 O O . VAL B 1 178 ? 0.198 -20.062 4.27 1 98.88 178 VAL B O 1
ATOM 3820 N N . ILE B 1 179 ? 0.497 -20.406 6.445 1 98.62 179 ILE B N 1
ATOM 3821 C CA . ILE B 1 179 ? -0.78 -19.812 6.84 1 98.62 179 ILE B CA 1
ATOM 3822 C C . ILE B 1 179 ? -0.84 -18.359 6.391 1 98.62 179 ILE B C 1
ATOM 3824 O O . ILE B 1 179 ? -1.781 -17.953 5.703 1 98.62 179 ILE B O 1
ATOM 3828 N N . GLY B 1 180 ? 0.204 -17.594 6.715 1 98.75 180 GLY B N 1
ATOM 3829 C CA . GLY B 1 180 ? 0.245 -16.188 6.348 1 98.75 180 GLY B CA 1
ATOM 3830 C C . GLY B 1 180 ? 0.244 -15.953 4.848 1 98.75 180 GLY B C 1
ATOM 3831 O O . GLY B 1 180 ? -0.472 -15.086 4.348 1 98.75 180 GLY B O 1
ATOM 3832 N N . THR B 1 181 ? 0.982 -16.75 4.152 1 98.88 181 THR B N 1
ATOM 3833 C CA . THR B 1 181 ? 1.104 -16.609 2.707 1 98.88 181 THR B CA 1
ATOM 3834 C C . THR B 1 181 ? -0.231 -16.875 2.021 1 98.88 181 THR B C 1
ATOM 3836 O O . THR B 1 181 ? -0.643 -16.141 1.126 1 98.88 181 THR B O 1
ATOM 3839 N N . GLU B 1 182 ? -0.943 -17.891 2.447 1 98.62 182 GLU B N 1
ATOM 3840 C CA . GLU B 1 182 ? -2.236 -18.219 1.856 1 98.62 182 GLU B CA 1
ATOM 3841 C C . GLU B 1 182 ? -3.275 -17.156 2.17 1 98.62 182 GLU B C 1
ATOM 3843 O O . GLU B 1 182 ? -4.008 -16.703 1.282 1 98.62 182 GLU B O 1
ATOM 3848 N N . PHE B 1 183 ? -3.273 -16.703 3.402 1 98.19 183 PHE B N 1
ATOM 3849 C CA . PHE B 1 183 ? -4.305 -15.75 3.793 1 98.19 183 PHE B CA 1
ATOM 3850 C C . PHE B 1 183 ? -4.027 -14.375 3.197 1 98.19 183 PHE B C 1
ATOM 3852 O O . PHE B 1 183 ? -4.957 -13.602 2.953 1 98.19 183 PHE B O 1
ATOM 3859 N N . CYS B 1 184 ? -2.758 -14.031 2.932 1 98.56 184 CYS B N 1
ATOM 3860 C CA . CYS B 1 184 ? -2.488 -12.812 2.176 1 98.56 184 CYS B CA 1
ATOM 3861 C C . CYS B 1 184 ? -3.24 -12.82 0.85 1 98.56 184 CYS B C 1
ATOM 3863 O O . CYS B 1 184 ? -3.916 -11.844 0.511 1 98.56 184 CYS B O 1
ATOM 3865 N N . GLY B 1 185 ? -3.162 -13.938 0.157 1 97.19 185 GLY B N 1
ATOM 3866 C CA . GLY B 1 185 ? -3.834 -14.062 -1.126 1 97.19 185 GLY B CA 1
ATOM 3867 C C . GLY B 1 185 ? -5.348 -14.047 -1.012 1 97.19 185 GLY B C 1
ATOM 3868 O O . GLY B 1 185 ? -6.035 -13.555 -1.906 1 97.19 185 GLY B O 1
ATOM 3869 N N . ILE B 1 186 ? -5.82 -14.539 0.041 1 96.56 186 ILE B N 1
ATOM 3870 C CA . ILE B 1 186 ? -7.262 -14.641 0.246 1 96.56 186 ILE B CA 1
ATOM 3871 C C . ILE B 1 186 ? -7.824 -13.273 0.636 1 96.56 186 ILE B C 1
ATOM 3873 O O . ILE B 1 186 ? -8.797 -12.805 0.042 1 96.56 186 ILE B O 1
ATOM 3877 N N . ILE B 1 187 ? -7.184 -12.586 1.586 1 97.62 187 ILE B N 1
ATOM 3878 C CA . ILE B 1 187 ? -7.699 -11.367 2.184 1 97.62 187 ILE B CA 1
ATOM 3879 C C . ILE B 1 187 ? -7.551 -10.203 1.201 1 97.62 187 ILE B C 1
ATOM 3881 O O . ILE B 1 187 ? -8.359 -9.273 1.195 1 97.62 187 ILE B O 1
ATOM 3885 N N . LYS B 1 188 ? -6.559 -10.305 0.299 1 97.19 188 LYS B N 1
ATOM 3886 C CA . LYS B 1 188 ? -6.344 -9.203 -0.643 1 97.19 188 LYS B CA 1
ATOM 3887 C C . LYS B 1 188 ? -7.598 -8.945 -1.478 1 97.19 188 LYS B C 1
ATOM 3889 O O . LYS B 1 188 ? -7.852 -7.812 -1.888 1 97.19 188 LYS B O 1
ATOM 3894 N N . ASN B 1 189 ? -8.406 -10.055 -1.734 1 95.06 189 ASN B N 1
ATOM 3895 C CA . ASN B 1 189 ? -9.641 -9.898 -2.502 1 95.06 189 ASN B CA 1
ATOM 3896 C C . ASN B 1 189 ? -10.641 -9 -1.78 1 95.06 189 ASN B C 1
ATOM 3898 O O . ASN B 1 189 ? -11.344 -8.219 -2.416 1 95.06 189 ASN B O 1
ATOM 3902 N N . ILE B 1 190 ? -10.664 -9.117 -0.49 1 97.38 190 ILE B N 1
ATOM 3903 C CA . ILE B 1 190 ? -11.547 -8.289 0.323 1 97.38 190 ILE B CA 1
ATOM 3904 C C . ILE B 1 190 ? -11.094 -6.828 0.258 1 97.38 190 ILE B C 1
ATOM 3906 O O . ILE B 1 190 ? -11.922 -5.922 0.129 1 97.38 190 ILE B O 1
ATOM 3910 N N . LEU B 1 191 ? -9.805 -6.625 0.344 1 98.19 191 LEU B N 1
ATOM 3911 C CA . LEU B 1 191 ? -9.289 -5.266 0.281 1 98.19 191 LEU B CA 1
ATOM 3912 C C . LEU B 1 191 ? -9.523 -4.652 -1.095 1 98.19 191 LEU B C 1
ATOM 3914 O O . LEU B 1 191 ? -9.867 -3.473 -1.203 1 98.19 191 LEU B O 1
ATOM 3918 N N . ALA B 1 192 ? -9.344 -5.461 -2.143 1 97.88 192 ALA B N 1
ATOM 3919 C CA . ALA B 1 192 ? -9.602 -4.992 -3.502 1 97.88 192 ALA B CA 1
ATOM 3920 C C . ALA B 1 192 ? -11.055 -4.562 -3.666 1 97.88 192 ALA B C 1
ATOM 3922 O O . ALA B 1 192 ? -11.336 -3.502 -4.23 1 97.88 192 ALA B O 1
ATOM 3923 N N . ILE B 1 193 ? -11.961 -5.355 -3.168 1 97.62 193 ILE B N 1
ATOM 3924 C CA . ILE B 1 193 ? -13.383 -5.035 -3.242 1 97.62 193 ILE B CA 1
ATOM 3925 C C . ILE B 1 193 ? -13.664 -3.762 -2.443 1 97.62 193 ILE B C 1
ATOM 3927 O O . ILE B 1 193 ? -14.375 -2.873 -2.914 1 97.62 193 ILE B O 1
ATOM 3931 N N . SER B 1 194 ? -13.109 -3.691 -1.235 1 98.38 194 SER B N 1
ATOM 3932 C CA . SER B 1 194 ? -13.297 -2.531 -0.371 1 98.38 194 SER B CA 1
ATOM 3933 C C . SER B 1 194 ? -12.867 -1.245 -1.067 1 98.38 194 SER B C 1
ATOM 3935 O O . SER B 1 194 ? -13.609 -0.263 -1.087 1 98.38 194 SER B O 1
ATOM 3937 N N . GLN B 1 195 ? -11.695 -1.252 -1.631 1 98.25 195 GLN B N 1
ATOM 3938 C CA . GLN B 1 195 ? -11.188 -0.078 -2.33 1 98.25 195 GLN B CA 1
ATOM 3939 C C . GLN B 1 195 ? -12.008 0.221 -3.578 1 98.25 195 GLN B C 1
ATOM 3941 O O . GLN B 1 195 ? -12.203 1.384 -3.939 1 98.25 195 GLN B O 1
ATOM 3946 N N . GLY B 1 196 ? -12.461 -0.86 -4.223 1 97.88 196 GLY B N 1
ATOM 3947 C CA . GLY B 1 196 ? -13.359 -0.686 -5.352 1 97.88 196 GLY B CA 1
ATOM 3948 C C . GLY B 1 196 ? -14.672 -0.014 -4.973 1 97.88 196 GLY B C 1
ATOM 3949 O O . GLY B 1 196 ? -15.125 0.902 -5.66 1 97.88 196 GLY B O 1
ATOM 3950 N N . ILE B 1 197 ? -15.312 -0.449 -3.893 1 98.06 197 ILE B N 1
ATOM 3951 C CA . ILE B 1 197 ? -16.562 0.148 -3.418 1 98.06 197 ILE B CA 1
ATOM 3952 C C . ILE B 1 197 ? -16.344 1.636 -3.145 1 98.06 197 ILE B C 1
ATOM 3954 O O . ILE B 1 197 ? -17.141 2.473 -3.566 1 98.06 197 ILE B O 1
ATOM 3958 N N . CYS B 1 198 ? -15.227 1.987 -2.465 1 98.31 198 CYS B N 1
ATOM 3959 C CA . CYS B 1 198 ? -14.906 3.379 -2.164 1 98.31 198 CYS B CA 1
ATOM 3960 C C . CYS B 1 198 ? -14.781 4.199 -3.443 1 98.31 198 CYS B C 1
ATOM 3962 O O . CYS B 1 198 ? -15.336 5.297 -3.537 1 98.31 198 CYS B O 1
ATOM 3964 N N . LYS B 1 199 ? -14.102 3.65 -4.398 1 97.19 199 LYS B N 1
ATOM 3965 C CA . LYS B 1 199 ? -13.938 4.344 -5.676 1 97.19 199 LYS B CA 1
ATOM 3966 C C . LYS B 1 199 ? -15.281 4.5 -6.383 1 97.19 199 LYS B C 1
ATOM 3968 O O . LYS B 1 199 ? -15.594 5.578 -6.898 1 97.19 199 LYS B O 1
ATOM 3973 N N . GLY B 1 200 ? -16.031 3.471 -6.418 1 97.25 200 GLY B N 1
ATOM 3974 C CA . GLY B 1 200 ? -17.312 3.482 -7.098 1 97.25 200 GLY B CA 1
ATOM 3975 C C . GLY B 1 200 ? -18.297 4.484 -6.512 1 97.25 200 GLY B C 1
ATOM 3976 O O . GLY B 1 200 ? -19.047 5.125 -7.246 1 97.25 200 GLY B O 1
ATOM 3977 N N . MET B 1 201 ? -18.297 4.633 -5.246 1 96.81 201 MET B N 1
ATOM 3978 C CA . MET B 1 201 ? -19.234 5.543 -4.598 1 96.81 201 MET B CA 1
ATOM 3979 C C . MET B 1 201 ? -18.734 6.98 -4.676 1 96.81 201 MET B C 1
ATOM 3981 O O . MET B 1 201 ? -19.453 7.91 -4.309 1 96.81 201 MET B O 1
ATOM 3985 N N . GLY B 1 202 ? -17.5 7.18 -5.059 1 96.94 202 GLY B N 1
ATOM 3986 C CA . GLY B 1 202 ? -16.938 8.508 -5.219 1 96.94 202 GLY B CA 1
ATOM 3987 C C . GLY B 1 202 ? -16.469 9.125 -3.916 1 96.94 202 GLY B C 1
ATOM 3988 O O . GLY B 1 202 ? -16.594 10.328 -3.707 1 96.94 202 GLY B O 1
ATOM 3989 N N . ILE B 1 203 ? -16.062 8.289 -2.994 1 97.31 203 ILE B N 1
ATOM 3990 C CA . ILE B 1 203 ? -15.516 8.812 -1.748 1 97.31 203 ILE B CA 1
ATOM 3991 C C . ILE B 1 203 ? -14.188 9.508 -2.018 1 97.31 203 ILE B C 1
ATOM 3993 O O . ILE B 1 203 ? -13.492 9.188 -2.988 1 97.31 203 ILE B O 1
ATOM 3997 N N . ASN B 1 204 ? -13.844 10.586 -1.21 1 97.69 204 ASN B N 1
ATOM 3998 C CA . ASN B 1 204 ? -12.609 11.344 -1.407 1 97.69 204 ASN B CA 1
ATOM 3999 C C . ASN B 1 204 ? -11.383 10.5 -1.09 1 97.69 204 ASN B C 1
ATOM 4001 O O . ASN B 1 204 ? -11.469 9.508 -0.366 1 97.69 204 ASN B O 1
ATOM 4005 N N . ASP B 1 205 ? -10.195 10.844 -1.536 1 97.69 205 ASP B N 1
ATOM 4006 C CA . ASP B 1 205 ? -8.969 10.062 -1.468 1 97.69 205 ASP B CA 1
ATOM 4007 C C . ASP B 1 205 ? -8.469 9.945 -0.029 1 97.69 205 ASP B C 1
ATOM 4009 O O . ASP B 1 205 ? -8.023 8.875 0.396 1 97.69 205 ASP B O 1
ATOM 4013 N N . ASN B 1 206 ? -8.516 11.023 0.769 1 98.38 206 ASN B N 1
ATOM 4014 C CA . ASN B 1 206 ? -8.086 10.938 2.162 1 98.38 206 ASN B CA 1
ATOM 4015 C C . ASN B 1 206 ? -8.789 9.797 2.893 1 98.38 206 ASN B C 1
ATOM 4017 O O . ASN B 1 206 ? -8.148 9.023 3.609 1 98.38 206 ASN B O 1
ATOM 4021 N N . ALA B 1 207 ? -10.078 9.727 2.654 1 98.19 207 ALA B N 1
ATOM 4022 C CA . ALA B 1 207 ? -10.883 8.703 3.318 1 98.19 207 ALA B CA 1
ATOM 4023 C C . ALA B 1 207 ? -10.578 7.32 2.756 1 98.19 207 ALA B C 1
ATOM 4025 O O . ALA B 1 207 ? -10.453 6.352 3.51 1 98.19 207 ALA B O 1
ATOM 4026 N N . LYS B 1 208 ? -10.531 7.258 1.436 1 97.81 208 LYS B N 1
ATOM 4027 C CA . LYS B 1 208 ? -10.258 5.988 0.769 1 97.81 208 LYS B CA 1
ATOM 4028 C C . LYS B 1 208 ? -8.961 5.371 1.281 1 97.81 208 LYS B C 1
ATOM 4030 O O . LYS B 1 208 ? -8.922 4.184 1.615 1 97.81 208 LYS B O 1
ATOM 4035 N N . PHE B 1 209 ? -7.906 6.16 1.452 1 97.75 209 PHE B N 1
ATOM 4036 C CA . PHE B 1 209 ? -6.605 5.641 1.862 1 97.75 209 PHE B CA 1
ATOM 4037 C C . PHE B 1 209 ? -6.551 5.445 3.373 1 97.75 209 PHE B C 1
ATOM 4039 O O . PHE B 1 209 ? -5.777 4.629 3.871 1 97.75 209 PHE B O 1
ATOM 4046 N N . ALA B 1 210 ? -7.395 6.207 4.102 1 98.06 210 ALA B N 1
ATOM 4047 C CA . ALA B 1 210 ? -7.543 5.906 5.523 1 98.06 210 ALA B CA 1
ATOM 4048 C C . ALA B 1 210 ? -8.125 4.512 5.73 1 98.06 210 ALA B C 1
ATOM 4050 O O . ALA B 1 210 ? -7.621 3.734 6.547 1 98.06 210 ALA B O 1
ATOM 4051 N N . VAL B 1 211 ? -9.164 4.227 4.953 1 98.12 211 VAL B N 1
ATOM 4052 C CA . VAL B 1 211 ? -9.781 2.906 5.02 1 98.12 211 VAL B CA 1
ATOM 4053 C C . VAL B 1 211 ? -8.766 1.841 4.602 1 98.12 211 VAL B C 1
ATOM 4055 O O . VAL B 1 211 ? -8.664 0.788 5.234 1 98.12 211 VAL B O 1
ATOM 4058 N N . PHE B 1 212 ? -8.016 2.117 3.564 1 98.56 212 PHE B N 1
ATOM 4059 C CA . PHE B 1 212 ? -7.008 1.185 3.078 1 98.56 212 PHE B CA 1
ATOM 4060 C C . PHE B 1 212 ? -5.965 0.905 4.152 1 98.56 212 PHE B C 1
ATOM 4062 O O . PHE B 1 212 ? -5.547 -0.24 4.336 1 98.56 212 PHE B O 1
ATOM 4069 N N . THR B 1 213 ? -5.543 1.962 4.879 1 98.5 213 THR B N 1
ATOM 4070 C CA . THR B 1 213 ? -4.57 1.832 5.957 1 98.5 213 THR B CA 1
ATOM 4071 C C . THR B 1 213 ? -5.098 0.903 7.047 1 98.5 213 THR B C 1
ATOM 4073 O O . THR B 1 213 ? -4.379 0.01 7.508 1 98.5 213 THR B O 1
ATOM 4076 N N . LYS B 1 214 ? -6.305 1.119 7.441 1 97.44 214 LYS B N 1
ATOM 4077 C CA . LYS B 1 214 ? -6.922 0.273 8.461 1 97.44 214 LYS B CA 1
ATOM 4078 C C . LYS B 1 214 ? -7.047 -1.168 7.973 1 97.44 214 LYS B C 1
ATOM 4080 O O . LYS B 1 214 ? -6.848 -2.109 8.742 1 97.44 214 LYS B O 1
ATOM 4085 N N . SER B 1 215 ? -7.445 -1.304 6.707 1 98.06 215 SER B N 1
ATOM 4086 C CA . SER B 1 215 ? -7.605 -2.631 6.121 1 98.06 215 SER B CA 1
ATOM 4087 C C . SER B 1 215 ? -6.289 -3.402 6.141 1 98.06 215 SER B C 1
ATOM 4089 O O . SER B 1 215 ? -6.277 -4.613 6.367 1 98.06 215 SER B O 1
ATOM 4091 N N . TYR B 1 216 ? -5.223 -2.701 5.875 1 98.44 216 TYR B N 1
ATOM 4092 C CA . TYR B 1 216 ? -3.908 -3.33 5.867 1 98.44 216 TYR B CA 1
ATOM 4093 C C . TYR B 1 216 ? -3.535 -3.834 7.258 1 98.44 216 TYR B C 1
ATOM 4095 O O . TYR B 1 216 ? -3.068 -4.965 7.41 1 98.44 216 TYR B O 1
ATOM 4103 N N . ASN B 1 217 ? -3.752 -3.039 8.25 1 96.94 217 ASN B N 1
ATOM 4104 C CA . ASN B 1 217 ? -3.477 -3.432 9.633 1 96.94 217 ASN B CA 1
ATOM 4105 C C . ASN B 1 217 ? -4.383 -4.574 10.078 1 96.94 217 ASN B C 1
ATOM 4107 O O . ASN B 1 217 ? -3.947 -5.469 10.805 1 96.94 217 ASN B O 1
ATOM 4111 N N . GLU B 1 218 ? -5.605 -4.469 9.695 1 97.25 218 GLU B N 1
ATOM 4112 C CA . GLU B 1 218 ? -6.555 -5.535 10 1 97.25 218 GLU B CA 1
ATOM 4113 C C . GLU B 1 218 ? -6.094 -6.867 9.414 1 97.25 218 GLU B C 1
ATOM 4115 O O . GLU B 1 218 ? -6.227 -7.914 10.055 1 97.25 218 GLU B O 1
ATOM 4120 N N . THR B 1 219 ? -5.578 -6.844 8.227 1 98.25 219 THR B N 1
ATOM 4121 C CA . THR B 1 219 ? -5.039 -8.047 7.598 1 98.25 219 THR B CA 1
ATOM 4122 C C . THR B 1 219 ? -3.947 -8.664 8.461 1 98.25 219 THR B C 1
ATOM 4124 O O . THR B 1 219 ? -3.939 -9.883 8.688 1 98.25 219 THR B O 1
ATOM 4127 N N . LYS B 1 220 ? -3.035 -7.836 8.969 1 98 220 LYS B N 1
ATOM 4128 C CA . LYS B 1 220 ? -1.968 -8.32 9.836 1 98 220 LYS B CA 1
ATOM 4129 C C . LYS B 1 220 ? -2.533 -8.969 11.102 1 98 220 LYS B C 1
ATOM 4131 O O . LYS B 1 220 ? -2.062 -10.023 11.523 1 98 220 LYS B O 1
ATOM 4136 N N . CYS B 1 221 ? -3.551 -8.328 11.641 1 96.94 221 CYS B N 1
ATOM 4137 C CA . CYS B 1 221 ? -4.156 -8.836 12.867 1 96.94 221 CYS B CA 1
ATOM 4138 C C . CYS B 1 221 ? -4.848 -10.172 12.625 1 96.94 221 CYS B C 1
ATOM 4140 O O . CYS B 1 221 ? -4.676 -11.109 13.406 1 96.94 221 CYS B O 1
ATOM 4142 N N . ILE B 1 222 ? -5.605 -10.242 11.578 1 97.75 222 ILE B N 1
ATOM 4143 C CA . ILE B 1 222 ? -6.328 -11.469 11.25 1 97.75 222 ILE B CA 1
ATOM 4144 C C . ILE B 1 222 ? -5.34 -12.609 11.039 1 97.75 222 ILE B C 1
ATOM 4146 O O . ILE B 1 222 ? -5.496 -13.688 11.617 1 97.75 222 ILE B O 1
ATOM 4150 N N . ILE B 1 223 ? -4.301 -12.383 10.273 1 98.31 223 ILE B N 1
ATOM 4151 C CA . ILE B 1 223 ? -3.328 -13.414 9.938 1 98.31 223 ILE B CA 1
ATOM 4152 C C . ILE B 1 223 ? -2.598 -13.875 11.195 1 98.31 223 ILE B C 1
ATOM 4154 O O . ILE B 1 223 ? -2.377 -15.07 11.391 1 98.31 223 ILE B O 1
ATOM 4158 N N . GLU B 1 224 ? -2.256 -12.914 12.047 1 97.94 224 GLU B N 1
ATOM 4159 C CA . GLU B 1 224 ? -1.6 -13.258 13.305 1 97.94 224 GLU B CA 1
ATOM 4160 C C . GLU B 1 224 ? -2.484 -14.164 14.156 1 97.94 224 GLU B C 1
ATOM 4162 O O . GLU B 1 224 ? -2.01 -15.156 14.719 1 97.94 224 GLU B O 1
ATOM 4167 N N . LYS B 1 225 ? -3.725 -13.883 14.25 1 97.38 225 LYS B N 1
ATOM 4168 C CA . LYS B 1 225 ? -4.664 -14.641 15.078 1 97.38 225 LYS B CA 1
ATOM 4169 C C . LYS B 1 225 ? -4.906 -16.031 14.484 1 97.38 225 LYS B C 1
ATOM 4171 O O . LYS B 1 225 ? -5.273 -16.953 15.211 1 97.38 225 LYS B O 1
ATOM 4176 N N . LEU B 1 226 ? -4.715 -16.141 13.219 1 96.94 226 LEU B N 1
ATOM 4177 C CA . LEU B 1 226 ? -4.914 -17.422 12.547 1 96.94 226 LEU B CA 1
ATOM 4178 C C . LEU B 1 226 ? -3.654 -18.281 12.633 1 96.94 226 LEU B C 1
ATOM 4180 O O . LEU B 1 226 ? -3.656 -19.438 12.211 1 96.94 226 LEU B O 1
ATOM 4184 N N . GLY B 1 227 ? -2.574 -17.719 13.148 1 97.75 227 GLY B N 1
ATOM 4185 C CA . GLY B 1 227 ? -1.358 -18.5 13.359 1 97.75 227 GLY B CA 1
ATOM 4186 C C . GLY B 1 227 ? -0.25 -18.141 12.391 1 97.75 227 GLY B C 1
ATOM 4187 O O . GLY B 1 227 ? 0.815 -18.766 12.398 1 97.75 227 GLY B O 1
ATOM 4188 N N . GLY B 1 228 ? -0.496 -17.125 11.5 1 98.56 228 GLY B N 1
ATOM 4189 C CA . GLY B 1 228 ? 0.546 -16.641 10.617 1 98.56 228 GLY B CA 1
ATOM 4190 C C . GLY B 1 228 ? 1.378 -15.523 11.227 1 98.56 228 GLY B C 1
ATOM 4191 O O . GLY B 1 228 ? 1.267 -15.25 12.422 1 98.56 228 GLY B O 1
ATOM 4192 N N . ASN B 1 229 ? 2.252 -15.016 10.391 1 98.5 229 ASN B N 1
ATOM 4193 C CA . ASN B 1 229 ? 3.135 -13.945 10.852 1 98.5 229 ASN B CA 1
ATOM 4194 C C . ASN B 1 229 ? 2.738 -12.602 10.25 1 98.5 229 ASN B C 1
ATOM 4196 O O . ASN B 1 229 ? 2.477 -12.5 9.047 1 98.5 229 ASN B O 1
ATOM 4200 N N . ARG B 1 230 ? 2.756 -11.547 11.094 1 97.88 230 ARG B N 1
ATOM 4201 C CA . ARG B 1 230 ? 2.451 -10.195 10.633 1 97.88 230 ARG B CA 1
ATOM 4202 C C . ARG B 1 230 ? 3.418 -9.758 9.539 1 97.88 230 ARG B C 1
ATOM 4204 O O . ARG B 1 230 ? 3.023 -9.07 8.594 1 97.88 230 ARG B O 1
ATOM 4211 N N . SER B 1 231 ? 4.672 -10.164 9.664 1 97.69 231 SER B N 1
ATOM 4212 C CA . SER B 1 231 ? 5.723 -9.727 8.75 1 97.69 231 SER B CA 1
ATOM 4213 C C . SER B 1 231 ? 5.512 -10.297 7.352 1 97.69 231 SER B C 1
ATOM 4215 O O . SER B 1 231 ? 5.996 -9.734 6.367 1 97.69 231 SER B O 1
ATOM 4217 N N . THR B 1 232 ? 4.766 -11.398 7.219 1 98.62 232 THR B N 1
ATOM 4218 C CA . THR B 1 232 ? 4.469 -11.992 5.918 1 98.62 232 THR B CA 1
ATOM 4219 C C . THR B 1 232 ? 3.619 -11.047 5.074 1 98.62 232 THR B C 1
ATOM 4221 O O . THR B 1 232 ? 3.756 -11.008 3.848 1 98.62 232 THR B O 1
ATOM 4224 N N . VAL B 1 233 ? 2.854 -10.195 5.738 1 98.75 233 VAL B N 1
ATOM 4225 C CA . VAL B 1 233 ? 1.954 -9.273 5.059 1 98.75 233 VAL B CA 1
ATOM 4226 C C . VAL B 1 233 ? 2.766 -8.188 4.355 1 98.75 233 VAL B C 1
ATOM 4228 O O . VAL B 1 233 ? 2.281 -7.555 3.412 1 98.75 233 VAL B O 1
ATOM 4231 N N . ASP B 1 234 ? 4.012 -7.988 4.762 1 98.19 234 ASP B N 1
ATOM 4232 C CA . ASP B 1 234 ? 4.859 -6.945 4.199 1 98.19 234 ASP B CA 1
ATOM 4233 C C . ASP B 1 234 ? 5.582 -7.438 2.947 1 98.19 234 ASP B C 1
ATOM 4235 O O . ASP B 1 234 ? 6.25 -6.66 2.264 1 98.19 234 ASP B O 1
ATOM 4239 N N . ASP B 1 235 ? 5.41 -8.711 2.592 1 97.94 235 ASP B N 1
ATOM 4240 C CA . ASP B 1 235 ? 6.121 -9.32 1.476 1 97.94 235 ASP B CA 1
ATOM 4241 C C . ASP B 1 235 ? 5.328 -9.188 0.177 1 97.94 235 ASP B C 1
ATOM 4243 O O . ASP B 1 235 ? 4.305 -8.508 0.138 1 97.94 235 ASP B O 1
ATOM 4247 N N . TYR B 1 236 ? 5.832 -9.844 -0.901 1 98.62 236 TYR B N 1
ATOM 4248 C CA . TYR B 1 236 ? 5.18 -9.812 -2.207 1 98.62 236 TYR B CA 1
ATOM 4249 C C . TYR B 1 236 ? 3.762 -10.359 -2.123 1 98.62 236 TYR B C 1
ATOM 4251 O O . TYR B 1 236 ? 2.842 -9.82 -2.74 1 98.62 236 TYR B O 1
ATOM 4259 N N . CYS B 1 237 ? 3.561 -11.383 -1.317 1 98.56 237 CYS B N 1
ATOM 4260 C CA . CYS B 1 237 ? 2.266 -12.055 -1.234 1 98.56 237 CYS B CA 1
ATOM 4261 C C . CYS B 1 237 ? 1.256 -11.188 -0.488 1 98.56 237 CYS B C 1
ATOM 4263 O O . CYS B 1 237 ? 0.049 -11.422 -0.573 1 98.56 237 CYS B O 1
ATOM 4265 N N . GLY B 1 238 ? 1.75 -10.289 0.291 1 98.44 238 GLY B N 1
ATOM 4266 C CA . GLY B 1 238 ? 0.905 -9.375 1.036 1 98.44 238 GLY B CA 1
ATOM 4267 C C . GLY B 1 238 ? 0.871 -7.977 0.442 1 98.44 238 GLY B C 1
ATOM 4268 O O . GLY B 1 238 ? 0.09 -7.707 -0.473 1 98.44 238 GLY B O 1
ATOM 4269 N N . PHE B 1 239 ? 1.828 -7.133 0.848 1 98.62 239 PHE B N 1
ATOM 4270 C CA . PHE B 1 239 ? 1.87 -5.742 0.415 1 98.62 239 PHE B CA 1
ATOM 4271 C C . PHE B 1 239 ? 1.801 -5.645 -1.104 1 98.62 239 PHE B C 1
ATOM 4273 O O . PHE B 1 239 ? 0.938 -4.953 -1.648 1 98.62 239 PHE B O 1
ATOM 4280 N N . GLY B 1 240 ? 2.676 -6.34 -1.755 1 98.12 240 GLY B N 1
ATOM 4281 C CA . GLY B 1 240 ? 2.725 -6.27 -3.207 1 98.12 240 GLY B CA 1
ATOM 4282 C C . GLY B 1 240 ? 1.418 -6.664 -3.867 1 98.12 240 GLY B C 1
ATOM 4283 O O . GLY B 1 240 ? 0.905 -5.941 -4.723 1 98.12 240 GLY B O 1
ATOM 4284 N N . ASP B 1 241 ? 0.911 -7.766 -3.461 1 98.31 241 ASP B N 1
ATOM 4285 C CA . ASP B 1 241 ? -0.303 -8.289 -4.074 1 98.31 241 ASP B CA 1
ATOM 4286 C C . ASP B 1 241 ? -1.519 -7.445 -3.707 1 98.31 241 ASP B C 1
ATOM 4288 O O . ASP B 1 241 ? -2.406 -7.23 -4.535 1 98.31 241 ASP B O 1
ATOM 4292 N N . ILE B 1 242 ? -1.555 -6.969 -2.492 1 98.25 242 ILE B N 1
ATOM 4293 C CA . ILE B 1 242 ? -2.65 -6.133 -2.016 1 98.25 242 ILE B CA 1
ATOM 4294 C C . ILE B 1 242 ? -2.711 -4.844 -2.834 1 98.25 242 ILE B C 1
ATOM 4296 O O . ILE B 1 242 ? -3.775 -4.461 -3.326 1 98.25 242 ILE B O 1
ATOM 4300 N N . ILE B 1 243 ? -1.588 -4.172 -3.018 1 97.75 243 ILE B N 1
ATOM 4301 C CA . ILE B 1 243 ? -1.561 -2.908 -3.742 1 97.75 243 ILE B CA 1
ATOM 4302 C C . ILE B 1 243 ? -1.915 -3.145 -5.211 1 97.75 243 ILE B C 1
ATOM 4304 O O . ILE B 1 243 ? -2.691 -2.389 -5.797 1 97.75 243 ILE B O 1
ATOM 4308 N N . THR B 1 244 ? -1.373 -4.219 -5.785 1 97 244 THR B N 1
ATOM 4309 C CA . THR B 1 244 ? -1.66 -4.551 -7.176 1 97 244 THR B CA 1
ATOM 4310 C C . THR B 1 244 ? -3.158 -4.746 -7.387 1 97 244 THR B C 1
ATOM 4312 O O . THR B 1 244 ? -3.746 -4.164 -8.297 1 97 244 THR B O 1
ATOM 4315 N N . ALA B 1 245 ? -3.766 -5.504 -6.535 1 96.25 245 ALA B N 1
ATOM 4316 C CA . ALA B 1 245 ? -5.172 -5.867 -6.684 1 96.25 245 ALA B CA 1
ATOM 4317 C C . ALA B 1 245 ? -6.082 -4.676 -6.383 1 96.25 245 ALA B C 1
ATOM 4319 O O . ALA B 1 245 ? -7.195 -4.594 -6.902 1 96.25 245 ALA B O 1
ATOM 4320 N N . SER B 1 246 ? -5.605 -3.725 -5.594 1 97.06 246 SER B N 1
ATOM 4321 C CA . SER B 1 246 ? -6.484 -2.676 -5.082 1 97.06 246 SER B CA 1
ATOM 4322 C C . SER B 1 246 ? -6.34 -1.391 -5.891 1 97.06 246 SER B C 1
ATOM 4324 O O . SER B 1 246 ? -7.156 -0.477 -5.762 1 97.06 246 SER B O 1
ATOM 4326 N N . THR B 1 247 ? -5.281 -1.306 -6.738 1 93.38 247 THR B N 1
ATOM 4327 C CA . THR B 1 247 ? -5.035 -0.019 -7.379 1 93.38 247 THR B CA 1
ATOM 4328 C C . THR B 1 247 ? -5.09 -0.151 -8.898 1 93.38 247 THR B C 1
ATOM 4330 O O . THR B 1 247 ? -5.234 0.847 -9.609 1 93.38 247 THR B O 1
ATOM 4333 N N . LEU B 1 248 ? -4.895 -1.327 -9.391 1 90.75 248 LEU B N 1
ATOM 4334 C CA . LEU B 1 248 ? -4.898 -1.513 -10.836 1 90.75 248 LEU B CA 1
ATOM 4335 C C . LEU B 1 248 ? -6.277 -1.948 -11.328 1 90.75 248 LEU B C 1
ATOM 4337 O O . LEU B 1 248 ? -7.027 -2.586 -10.586 1 90.75 248 LEU B O 1
ATOM 4341 N N . ASN B 1 249 ? -6.52 -1.709 -12.555 1 83.56 249 ASN B N 1
ATOM 4342 C CA . ASN B 1 249 ? -7.809 -2.029 -13.164 1 83.56 249 ASN B CA 1
ATOM 4343 C C . ASN B 1 249 ? -7.879 -3.494 -13.586 1 83.56 249 ASN B C 1
ATOM 4345 O O . ASN B 1 249 ? -8.953 -3.996 -13.914 1 83.56 249 ASN B O 1
ATOM 4349 N N . VAL B 1 250 ? -6.867 -4.234 -13.422 1 82.5 250 VAL B N 1
ATOM 4350 C CA . VAL B 1 250 ? -6.84 -5.613 -13.898 1 82.5 250 VAL B CA 1
ATOM 4351 C C . VAL B 1 250 ? -7.473 -6.535 -12.859 1 82.5 250 VAL B C 1
ATOM 4353 O O . VAL B 1 250 ? -7.777 -7.695 -13.156 1 82.5 250 VAL B O 1
ATOM 4356 N N . SER B 1 251 ? -7.719 -6.059 -11.727 1 89.06 251 SER B N 1
ATOM 4357 C CA . SER B 1 251 ? -8.32 -6.867 -10.672 1 89.06 251 SER B CA 1
ATOM 4358 C C . SER B 1 251 ? -9.828 -6.969 -10.844 1 89.06 251 SER B C 1
ATOM 4360 O O . SER B 1 251 ? -10.547 -5.973 -10.727 1 89.06 251 SER B O 1
ATOM 4362 N N . ARG B 1 252 ? -10.352 -8.172 -10.969 1 89.88 252 ARG B N 1
ATOM 4363 C CA . ARG B 1 252 ? -11.781 -8.422 -11.125 1 89.88 252 ARG B CA 1
ATOM 4364 C C . ARG B 1 252 ? -12.539 -8.086 -9.844 1 89.88 252 ARG B C 1
ATOM 4366 O O . ARG B 1 252 ? -13.68 -7.633 -9.898 1 89.88 252 ARG B O 1
ATOM 4373 N N . ASN B 1 253 ? -11.859 -8.305 -8.711 1 92.81 253 ASN B N 1
ATOM 4374 C CA . ASN B 1 253 ? -12.484 -7.988 -7.43 1 92.81 253 ASN B CA 1
ATOM 4375 C C . ASN B 1 253 ? -12.602 -6.48 -7.219 1 92.81 253 ASN B C 1
ATOM 4377 O O . ASN B 1 253 ? -13.586 -6.004 -6.66 1 92.81 253 ASN B O 1
ATOM 4381 N N . HIS B 1 254 ? -11.617 -5.723 -7.609 1 95.81 254 HIS B N 1
ATOM 4382 C CA . HIS B 1 254 ? -11.688 -4.27 -7.531 1 95.81 254 HIS B CA 1
ATOM 4383 C C . HIS B 1 254 ? -12.812 -3.725 -8.398 1 95.81 254 HIS B C 1
ATOM 4385 O O . HIS B 1 254 ? -13.562 -2.844 -7.973 1 95.81 254 HIS B O 1
ATOM 4391 N N . THR B 1 255 ? -12.922 -4.297 -9.594 1 94.25 255 THR B N 1
ATOM 4392 C CA . THR B 1 255 ? -13.977 -3.896 -10.516 1 94.25 255 THR B CA 1
ATOM 4393 C C . THR B 1 255 ? -15.352 -4.219 -9.938 1 94.25 255 THR B C 1
ATOM 4395 O O . THR B 1 255 ? -16.281 -3.418 -10.055 1 94.25 255 THR B O 1
ATOM 4398 N N . LEU B 1 256 ? -15.445 -5.406 -9.375 1 93.94 256 LEU B N 1
ATOM 4399 C CA . LEU B 1 256 ? -16.672 -5.77 -8.68 1 93.94 256 LEU B CA 1
ATOM 4400 C C . LEU B 1 256 ? -17.047 -4.711 -7.645 1 93.94 256 LEU B C 1
ATOM 4402 O O . LEU B 1 256 ? -18.203 -4.277 -7.582 1 93.94 256 LEU B O 1
ATOM 4406 N N . GLY B 1 257 ? -16.078 -4.277 -6.855 1 96.12 257 GLY B N 1
ATOM 4407 C CA . GLY B 1 257 ? -16.297 -3.234 -5.871 1 96.12 257 GLY B CA 1
ATOM 4408 C C . GLY B 1 257 ? -16.797 -1.933 -6.48 1 96.12 257 GLY B C 1
ATOM 4409 O O . GLY B 1 257 ? -17.703 -1.297 -5.949 1 96.12 257 GLY B O 1
ATOM 4410 N N . ILE B 1 258 ? -16.172 -1.556 -7.586 1 96.44 258 ILE B N 1
ATOM 4411 C CA . ILE B 1 258 ? -16.547 -0.314 -8.25 1 96.44 258 ILE B CA 1
ATOM 4412 C C . ILE B 1 258 ? -18.016 -0.371 -8.656 1 96.44 258 ILE B C 1
ATOM 4414 O O . ILE B 1 258 ? -18.766 0.567 -8.406 1 96.44 258 ILE B O 1
ATOM 4418 N N . TRP B 1 259 ? -18.422 -1.506 -9.289 1 94.81 259 TRP B N 1
ATOM 4419 C CA . TRP B 1 259 ? -19.797 -1.656 -9.742 1 94.81 259 TRP B CA 1
ATOM 4420 C C . TRP B 1 259 ? -20.766 -1.552 -8.57 1 94.81 259 TRP B C 1
ATOM 4422 O O . TRP B 1 259 ? -21.766 -0.82 -8.641 1 94.81 259 TRP B O 1
ATOM 4432 N N . TYR B 1 260 ? -20.469 -2.203 -7.523 1 95.38 260 TYR B N 1
ATOM 4433 C CA . TYR B 1 260 ? -21.359 -2.172 -6.363 1 95.38 260 TYR B CA 1
ATOM 4434 C C . TYR B 1 260 ? -21.359 -0.792 -5.719 1 95.38 260 TYR B C 1
ATOM 4436 O O . TYR B 1 260 ? -22.391 -0.334 -5.227 1 95.38 260 TYR B O 1
ATOM 4444 N N . GLY B 1 261 ? -20.219 -0.171 -5.684 1 96.56 261 GLY B N 1
ATOM 4445 C CA . GLY B 1 261 ? -20.141 1.192 -5.184 1 96.56 261 GLY B CA 1
ATOM 4446 C C . GLY B 1 261 ? -21.016 2.16 -5.965 1 96.56 261 GLY B C 1
ATOM 4447 O O . GLY B 1 261 ? -21.516 3.137 -5.41 1 96.56 261 GLY B O 1
ATOM 4448 N N . GLN B 1 262 ? -21.172 1.857 -7.23 1 95.62 262 GLN B N 1
ATOM 4449 C CA . GLN B 1 262 ? -21.969 2.699 -8.117 1 95.62 262 GLN B CA 1
ATOM 4450 C C . GLN B 1 262 ? -23.438 2.301 -8.086 1 95.62 262 GLN B C 1
ATOM 4452 O O . GLN B 1 262 ? -24.266 2.936 -8.734 1 95.62 262 GLN B O 1
ATOM 4457 N N . GLY B 1 263 ? -23.75 1.235 -7.383 1 92.25 263 GLY B N 1
ATOM 4458 C CA . GLY B 1 263 ? -25.109 0.746 -7.305 1 92.25 263 GLY B CA 1
ATOM 4459 C C . GLY B 1 263 ? -25.484 -0.178 -8.453 1 92.25 263 GLY B C 1
ATOM 4460 O O . GLY B 1 263 ? -26.672 -0.359 -8.75 1 92.25 263 GLY B O 1
ATOM 4461 N N . VAL B 1 264 ? -24.5 -0.646 -9.18 1 89.88 264 VAL B N 1
ATOM 4462 C CA . VAL B 1 264 ? -24.703 -1.636 -10.227 1 89.88 264 VAL B CA 1
ATOM 4463 C C . VAL B 1 264 ? -24.453 -3.037 -9.68 1 89.88 264 VAL B C 1
ATOM 4465 O O . VAL B 1 264 ? -23.328 -3.346 -9.25 1 89.88 264 VAL B O 1
ATOM 4468 N N . TYR B 1 265 ? -25.453 -3.822 -9.766 1 86.62 265 TYR B N 1
ATOM 4469 C CA . TYR B 1 265 ? -25.359 -5.141 -9.141 1 86.62 265 TYR B CA 1
ATOM 4470 C C . TYR B 1 265 ? -25.328 -6.238 -10.195 1 86.62 265 TYR B C 1
ATOM 4472 O O . TYR B 1 265 ? -26.031 -6.168 -11.203 1 86.62 265 TYR B O 1
ATOM 4480 N N . LEU B 1 266 ? -24.391 -7.141 -10.023 1 81.06 266 LEU B N 1
ATOM 4481 C CA . LEU B 1 266 ? -24.203 -8.227 -10.984 1 81.06 266 LEU B CA 1
ATOM 4482 C C . LEU B 1 266 ? -25.141 -9.391 -10.688 1 81.06 266 LEU B C 1
ATOM 4484 O O . LEU B 1 266 ? -25.578 -9.562 -9.547 1 81.06 266 LEU B O 1
ATOM 4488 N N . ASP B 1 267 ? -25.266 -10.141 -11.797 1 79 267 ASP B N 1
ATOM 4489 C CA . ASP B 1 267 ? -26 -11.391 -11.656 1 79 267 ASP B CA 1
ATOM 4490 C C . ASP B 1 267 ? -25.203 -12.414 -10.859 1 79 267 ASP B C 1
ATOM 4492 O O . ASP B 1 267 ? -23.969 -12.477 -10.977 1 79 267 ASP B O 1
ATOM 4496 N N . GLU B 1 268 ? -25.781 -13.164 -10.109 1 70.94 268 GLU B N 1
ATOM 4497 C CA . GLU B 1 268 ? -25.203 -14.102 -9.148 1 70.94 268 GLU B CA 1
ATOM 4498 C C . GLU B 1 268 ? -24.391 -15.18 -9.852 1 70.94 268 GLU B C 1
ATOM 4500 O O . GLU B 1 268 ? -23.531 -15.82 -9.234 1 70.94 268 GLU B O 1
ATOM 4505 N N . GLN B 1 269 ? -24.438 -15.227 -11.07 1 70.81 269 GLN B N 1
ATOM 4506 C CA . GLN B 1 269 ? -23.812 -16.344 -11.773 1 70.81 269 GLN B CA 1
ATOM 4507 C C . GLN B 1 269 ? -22.422 -15.977 -12.273 1 70.81 269 GLN B C 1
ATOM 4509 O O . GLN B 1 269 ? -21.688 -16.828 -12.758 1 70.81 269 GLN B O 1
ATOM 4514 N N . THR B 1 270 ? -22 -14.82 -12.008 1 73.75 270 THR B N 1
ATOM 4515 C CA . THR B 1 270 ? -20.688 -14.445 -12.508 1 73.75 270 THR B CA 1
ATOM 4516 C C . THR B 1 270 ? -19.594 -14.969 -11.578 1 73.75 270 THR B C 1
ATOM 4518 O O . THR B 1 270 ? -19.719 -14.898 -10.352 1 73.75 270 THR B O 1
ATOM 4521 N N . GLY B 1 271 ? -18.5 -15.523 -12.141 1 73.12 271 GLY B N 1
ATOM 4522 C CA . GLY B 1 271 ? -17.406 -16.141 -11.422 1 73.12 271 GLY B CA 1
ATOM 4523 C C . GLY B 1 271 ? -16.781 -15.234 -10.383 1 73.12 271 GLY B C 1
ATOM 4524 O O . GLY B 1 271 ? -16.562 -15.648 -9.242 1 73.12 271 GLY B O 1
ATOM 4525 N N . VAL B 1 272 ? -16.625 -14.008 -10.781 1 73.62 272 VAL B N 1
ATOM 4526 C CA . VAL B 1 272 ? -15.953 -13.086 -9.875 1 73.62 272 VAL B CA 1
ATOM 4527 C C . VAL B 1 272 ? -16.844 -12.805 -8.672 1 73.62 272 VAL B C 1
ATOM 4529 O O . VAL B 1 272 ? -16.359 -12.711 -7.539 1 73.62 272 VAL B O 1
ATOM 4532 N N . LEU B 1 273 ? -18.078 -12.594 -8.898 1 76.25 273 LEU B N 1
ATOM 4533 C CA . LEU B 1 273 ? -19 -12.359 -7.797 1 76.25 273 LEU B CA 1
ATOM 4534 C C . LEU B 1 273 ? -19.031 -13.555 -6.844 1 76.25 273 LEU B C 1
ATOM 4536 O O . LEU B 1 273 ? -19.031 -13.383 -5.625 1 76.25 273 LEU B O 1
ATOM 4540 N N . PHE B 1 274 ? -18.891 -14.648 -7.445 1 74.44 274 PHE B N 1
ATOM 4541 C CA . PHE B 1 274 ? -18.906 -15.859 -6.637 1 74.44 274 PHE B CA 1
ATOM 4542 C C . PHE B 1 274 ? -17.672 -15.93 -5.742 1 74.44 274 PHE B C 1
ATOM 4544 O O . PHE B 1 274 ? -17.781 -16.188 -4.543 1 74.44 274 PHE B O 1
ATOM 4551 N N . GLU B 1 275 ? -16.547 -15.68 -6.219 1 80.44 275 GLU B N 1
ATOM 4552 C CA . GLU B 1 275 ? -15.305 -15.711 -5.453 1 80.44 275 GLU B CA 1
ATOM 4553 C C . GLU B 1 275 ? -15.297 -14.641 -4.363 1 80.44 275 GLU B C 1
ATOM 4555 O O . GLU B 1 275 ? -14.922 -14.914 -3.221 1 80.44 275 GLU B O 1
ATOM 4560 N N . GLY B 1 276 ? -15.672 -13.445 -4.734 1 84.62 276 GLY B N 1
ATOM 4561 C CA . GLY B 1 276 ? -15.734 -12.359 -3.775 1 84.62 276 GLY B CA 1
ATOM 4562 C C . GLY B 1 276 ? -16.719 -12.609 -2.648 1 84.62 276 GLY B C 1
ATOM 4563 O O . GLY B 1 276 ? -16.406 -12.367 -1.48 1 84.62 276 GLY B O 1
ATOM 4564 N N . LYS B 1 277 ? -17.859 -13.148 -3.074 1 87.94 277 LYS B N 1
ATOM 4565 C CA . LYS B 1 277 ? -18.875 -13.477 -2.078 1 87.94 277 LYS B CA 1
ATOM 4566 C C . LYS B 1 277 ? -18.375 -14.57 -1.136 1 87.94 277 LYS B C 1
ATOM 4568 O O . LYS B 1 277 ? -18.516 -14.453 0.084 1 87.94 277 LYS B O 1
ATOM 4573 N N . ASN B 1 278 ? -17.891 -15.555 -1.739 1 87.75 278 ASN B N 1
ATOM 4574 C CA . ASN B 1 278 ? -17.406 -16.672 -0.932 1 87.75 278 ASN B CA 1
ATOM 4575 C C . ASN B 1 278 ? -16.344 -16.219 0.068 1 87.75 278 ASN B C 1
ATOM 4577 O O . ASN B 1 278 ? -16.391 -16.609 1.239 1 87.75 278 ASN B O 1
ATOM 4581 N N . THR B 1 279 ? -15.43 -15.438 -0.372 1 91.56 279 THR B N 1
ATOM 4582 C CA . THR B 1 279 ? -14.367 -14.961 0.503 1 91.56 279 THR B CA 1
ATOM 4583 C C . THR B 1 279 ? -14.938 -14.109 1.634 1 91.56 279 THR B C 1
ATOM 4585 O O . THR B 1 279 ? -14.523 -14.25 2.789 1 91.56 279 THR B O 1
ATOM 4588 N N . ALA B 1 280 ? -15.859 -13.25 1.302 1 94.19 280 ALA B N 1
ATOM 4589 C CA . ALA B 1 280 ? -16.469 -12.383 2.305 1 94.19 280 ALA B CA 1
ATOM 4590 C C . ALA B 1 280 ? -17.188 -13.195 3.371 1 94.19 280 ALA B C 1
ATOM 4592 O O . ALA B 1 280 ? -17.062 -12.922 4.566 1 94.19 280 ALA B O 1
ATOM 4593 N N . ILE B 1 281 ? -17.906 -14.172 2.912 1 93.69 281 ILE B N 1
ATOM 4594 C CA . ILE B 1 281 ? -18.688 -15 3.824 1 93.69 281 ILE B CA 1
ATOM 4595 C C . ILE B 1 281 ? -17.75 -15.781 4.742 1 93.69 281 ILE B C 1
ATOM 4597 O O . ILE B 1 281 ? -17.906 -15.781 5.961 1 93.69 281 ILE B O 1
ATOM 4601 N N . VAL B 1 282 ? -16.797 -16.391 4.188 1 91.88 282 VAL B N 1
ATOM 4602 C CA . VAL B 1 282 ? -15.898 -17.25 4.934 1 91.88 282 VAL B CA 1
ATOM 4603 C C . VAL B 1 282 ? -15.094 -16.422 5.934 1 91.88 282 VAL B C 1
ATOM 4605 O O . VAL B 1 282 ? -14.953 -16.812 7.098 1 91.88 282 VAL B O 1
ATOM 4608 N N . LEU B 1 283 ? -14.523 -15.32 5.516 1 94.5 283 LEU B N 1
ATOM 4609 C CA . LEU B 1 283 ? -13.719 -14.492 6.41 1 94.5 283 LEU B CA 1
ATOM 4610 C C . LEU B 1 283 ? -14.578 -13.922 7.539 1 94.5 283 LEU B C 1
ATOM 4612 O O . LEU B 1 283 ? -14.109 -13.797 8.672 1 94.5 283 LEU B O 1
ATOM 4616 N N . LYS B 1 284 ? -15.789 -13.57 7.211 1 95.75 284 LYS B N 1
ATOM 4617 C CA . LYS B 1 284 ? -16.703 -13.109 8.25 1 95.75 284 LYS B CA 1
ATOM 4618 C C . LYS B 1 284 ? -16.906 -14.188 9.32 1 95.75 284 LYS B C 1
ATOM 4620 O O . LYS B 1 284 ? -16.859 -13.898 10.516 1 95.75 284 LYS B O 1
ATOM 4625 N N . GLU B 1 285 ? -17.156 -15.328 8.867 1 94.31 285 GLU B N 1
ATOM 4626 C CA . GLU B 1 285 ? -17.359 -16.453 9.781 1 94.31 285 GLU B CA 1
ATOM 4627 C C . GLU B 1 285 ? -16.125 -16.688 10.656 1 94.31 285 GLU B C 1
ATOM 4629 O O . GLU B 1 285 ? -16.25 -16.891 11.867 1 94.31 285 GLU B O 1
ATOM 4634 N N . ILE B 1 286 ? -15 -16.672 10.031 1 92.06 286 ILE B N 1
ATOM 4635 C CA . ILE B 1 286 ? -13.742 -16.875 10.742 1 92.06 286 ILE B CA 1
ATOM 4636 C C . ILE B 1 286 ? -13.562 -15.789 11.797 1 92.06 286 ILE B C 1
ATOM 4638 O O . ILE B 1 286 ? -13.242 -16.078 12.953 1 92.06 286 ILE B O 1
ATOM 4642 N N . CYS B 1 287 ? -13.719 -14.531 11.398 1 95 287 CYS B N 1
ATOM 4643 C CA . CYS B 1 287 ? -13.523 -13.406 12.312 1 95 287 CYS B CA 1
ATOM 4644 C C . CYS B 1 287 ? -14.523 -13.461 13.461 1 95 287 CYS B C 1
ATOM 4646 O O . CYS B 1 287 ? -14.164 -13.188 14.609 1 95 287 CYS B O 1
ATOM 4648 N N . ASP B 1 288 ? -15.75 -13.844 13.156 1 95.38 288 ASP B N 1
ATOM 4649 C CA . ASP B 1 288 ? -16.766 -13.969 14.195 1 95.38 288 ASP B CA 1
ATOM 4650 C C . ASP B 1 288 ? -16.406 -15.078 15.188 1 95.38 288 ASP B C 1
ATOM 4652 O O . ASP B 1 288 ? -16.5 -14.883 16.391 1 95.38 288 ASP B O 1
ATOM 4656 N N . LYS B 1 289 ? -16.062 -16.188 14.695 1 92.75 289 LYS B N 1
ATOM 4657 C CA . LYS B 1 289 ? -15.734 -17.344 15.523 1 92.75 289 LYS B CA 1
ATOM 4658 C C . LYS B 1 289 ? -14.555 -17.031 16.438 1 92.75 289 LYS B C 1
ATOM 4660 O O . LYS B 1 289 ? -14.531 -17.453 17.594 1 92.75 289 LYS B O 1
ATOM 4665 N N . LEU B 1 290 ? -13.609 -16.297 15.922 1 92.94 290 LEU B N 1
ATOM 4666 C CA . LEU B 1 290 ? -12.398 -16.016 16.688 1 92.94 290 LEU B CA 1
ATOM 4667 C C . LEU B 1 290 ? -12.508 -14.672 17.406 1 92.94 290 LEU B C 1
ATOM 4669 O O . LEU B 1 290 ? -11.539 -14.219 18.016 1 92.94 290 LEU B O 1
ATOM 4673 N N . ASN B 1 291 ? -13.547 -13.984 17.266 1 94.31 291 ASN B N 1
ATOM 4674 C CA . ASN B 1 291 ? -13.797 -12.68 17.875 1 94.31 291 ASN B CA 1
ATOM 4675 C C . ASN B 1 291 ? -12.734 -11.656 17.469 1 94.31 291 ASN B C 1
ATOM 4677 O O . ASN B 1 291 ? -12.133 -11.008 18.328 1 94.31 291 ASN B O 1
ATOM 4681 N N . ILE B 1 292 ? -12.445 -11.664 16.219 1 94.31 292 ILE B N 1
ATOM 4682 C CA . ILE B 1 292 ? -11.531 -10.688 15.648 1 94.31 292 ILE B CA 1
ATOM 4683 C C . ILE B 1 292 ? -12.312 -9.484 15.141 1 94.31 292 ILE B C 1
ATOM 4685 O O . ILE B 1 292 ? -13.273 -9.633 14.383 1 94.31 292 ILE B O 1
ATOM 4689 N N . GLU B 1 293 ? -11.867 -8.32 15.594 1 92.31 293 GLU B N 1
ATOM 4690 C CA . GLU B 1 293 ? -12.438 -7.117 15 1 92.31 293 GLU B CA 1
ATOM 4691 C C . GLU B 1 293 ? -12.016 -6.965 13.539 1 92.31 293 GLU B C 1
ATOM 4693 O O . GLU B 1 293 ? -10.82 -6.93 13.242 1 92.31 293 GLU B O 1
ATOM 4698 N N . CYS B 1 294 ? -12.938 -6.93 12.633 1 96.25 294 CYS B N 1
ATOM 4699 C CA . CYS B 1 294 ? -12.633 -6.887 11.211 1 96.25 294 CYS B CA 1
ATOM 4700 C C . CYS B 1 294 ? -13.555 -5.91 10.484 1 96.25 294 CYS B C 1
ATOM 4702 O O . CYS B 1 294 ? -14.453 -6.328 9.75 1 96.25 294 CYS B O 1
ATOM 4704 N N . LEU B 1 295 ? -13.297 -4.688 10.594 1 97.31 295 LEU B N 1
ATOM 4705 C CA . LEU B 1 295 ? -14.141 -3.619 10.07 1 97.31 295 LEU B CA 1
ATOM 4706 C C . LEU B 1 295 ? -14.25 -3.703 8.555 1 97.31 295 LEU B C 1
ATOM 4708 O O . LEU B 1 295 ? -15.328 -3.49 7.992 1 97.31 295 LEU B O 1
ATOM 4712 N N . THR B 1 296 ? -13.18 -4.027 7.906 1 97.88 296 THR B N 1
ATOM 4713 C CA . THR B 1 296 ? -13.164 -4.07 6.449 1 97.88 296 THR B CA 1
ATOM 4714 C C . THR B 1 296 ? -13.961 -5.262 5.934 1 97.88 296 THR B C 1
ATOM 4716 O O . THR B 1 296 ? -14.711 -5.141 4.957 1 97.88 296 THR B O 1
ATOM 4719 N N . VAL B 1 297 ? -13.766 -6.41 6.582 1 97.88 297 VAL B N 1
ATOM 4720 C CA . VAL B 1 297 ? -14.531 -7.598 6.219 1 97.88 297 VAL B CA 1
ATOM 4721 C C . VAL B 1 297 ? -16.031 -7.316 6.371 1 97.88 297 VAL B C 1
ATOM 4723 O O . VAL B 1 297 ? -16.828 -7.648 5.488 1 97.88 297 VAL B O 1
ATOM 4726 N N . ASN B 1 298 ? -16.391 -6.656 7.469 1 97.88 298 ASN B N 1
ATOM 4727 C CA . ASN B 1 298 ? -17.781 -6.297 7.711 1 97.88 298 ASN B CA 1
ATOM 4728 C C . ASN B 1 298 ? -18.312 -5.348 6.637 1 97.88 298 ASN B C 1
ATOM 4730 O O . ASN B 1 298 ? -19.453 -5.496 6.176 1 97.88 298 ASN B O 1
ATOM 4734 N N . PHE B 1 299 ? -17.531 -4.359 6.297 1 98.56 299 PHE B N 1
ATOM 4735 C CA . PHE B 1 299 ? -17.906 -3.375 5.285 1 98.56 299 PHE B CA 1
ATOM 4736 C C . PHE B 1 299 ? -18.219 -4.055 3.957 1 98.56 299 PHE B C 1
ATOM 4738 O O . PHE B 1 299 ? -19.266 -3.811 3.361 1 98.56 299 PHE B O 1
ATOM 4745 N N . VAL B 1 300 ? -17.328 -4.988 3.496 1 98.25 300 VAL B N 1
ATOM 4746 C CA . VAL B 1 300 ? -17.5 -5.707 2.24 1 98.25 300 VAL B CA 1
ATOM 4747 C C . VAL B 1 300 ? -18.703 -6.648 2.354 1 98.25 300 VAL B C 1
ATOM 4749 O O . VAL B 1 300 ? -19.516 -6.742 1.428 1 98.25 300 VAL B O 1
ATOM 4752 N N . TYR B 1 301 ? -18.812 -7.312 3.473 1 97.5 301 TYR B N 1
ATOM 4753 C CA . TYR B 1 301 ? -19.938 -8.203 3.725 1 97.5 301 TYR B CA 1
ATOM 4754 C C . TYR B 1 301 ? -21.266 -7.441 3.641 1 97.5 301 TYR B C 1
ATOM 4756 O O . TYR B 1 301 ? -22.203 -7.895 2.988 1 97.5 301 TYR B O 1
ATOM 4764 N N . ASP B 1 302 ? -21.359 -6.324 4.234 1 97.62 302 ASP B N 1
ATOM 4765 C CA . ASP B 1 302 ? -22.562 -5.508 4.254 1 97.62 302 ASP B CA 1
ATOM 4766 C C . ASP B 1 302 ? -22.984 -5.113 2.84 1 97.62 302 ASP B C 1
ATOM 4768 O O . ASP B 1 302 ? -24.172 -5.18 2.496 1 97.62 302 ASP B O 1
ATOM 4772 N N . VAL B 1 303 ? -22.031 -4.715 2.029 1 97.31 303 VAL B N 1
ATOM 4773 C CA . VAL B 1 303 ? -22.359 -4.18 0.708 1 97.31 303 VAL B CA 1
ATOM 4774 C C . VAL B 1 303 ? -22.609 -5.324 -0.267 1 97.31 303 VAL B C 1
ATOM 4776 O O . VAL B 1 303 ? -23.594 -5.305 -1.007 1 97.31 303 VAL B O 1
ATOM 4779 N N . ILE B 1 304 ? -21.75 -6.383 -0.216 1 95.56 304 ILE B N 1
ATOM 4780 C CA . ILE B 1 304 ? -21.766 -7.418 -1.245 1 95.56 304 ILE B CA 1
ATOM 4781 C C . ILE B 1 304 ? -22.828 -8.469 -0.904 1 95.56 304 ILE B C 1
ATOM 4783 O O . ILE B 1 304 ? -23.531 -8.953 -1.79 1 95.56 304 ILE B O 1
ATOM 4787 N N . ILE B 1 305 ? -22.953 -8.812 0.366 1 94.31 305 ILE B N 1
ATOM 4788 C CA . ILE B 1 305 ? -23.797 -9.922 0.771 1 94.31 305 ILE B CA 1
ATOM 4789 C C . ILE B 1 305 ? -25.156 -9.391 1.221 1 94.31 305 ILE B C 1
ATOM 4791 O O . ILE B 1 305 ? -26.203 -9.82 0.718 1 94.31 305 ILE B O 1
ATOM 4795 N N . LEU B 1 306 ? -25.125 -8.422 2.102 1 95.44 306 LEU B N 1
ATOM 4796 C CA . LEU B 1 306 ? -26.375 -7.926 2.668 1 95.44 306 LEU B CA 1
ATOM 4797 C C . LEU B 1 306 ? -27 -6.859 1.771 1 95.44 306 LEU B C 1
ATOM 4799 O O . LEU B 1 306 ? -28.125 -6.418 2.008 1 95.44 306 LEU B O 1
ATOM 4803 N N . LYS B 1 307 ? -26.297 -6.371 0.791 1 93.75 307 LYS B N 1
ATOM 4804 C CA . LYS B 1 307 ? -26.766 -5.406 -0.198 1 93.75 307 LYS B CA 1
ATOM 4805 C C . LYS B 1 307 ? -27.141 -4.082 0.461 1 93.75 307 LYS B C 1
ATOM 4807 O O . LYS B 1 307 ? -28.125 -3.443 0.07 1 93.75 307 LYS B O 1
ATOM 4812 N N . LYS B 1 308 ? -26.406 -3.785 1.478 1 96 308 LYS B N 1
ATOM 4813 C CA . LYS B 1 308 ? -26.562 -2.459 2.07 1 96 308 LYS B CA 1
ATOM 4814 C C . LYS B 1 308 ? -26.047 -1.372 1.136 1 96 308 LYS B C 1
ATOM 4816 O O . LYS B 1 308 ? -25.156 -1.623 0.32 1 96 308 LYS B O 1
ATOM 4821 N N . SER B 1 309 ? -26.641 -0.204 1.309 1 96.62 309 SER B N 1
ATOM 4822 C CA . SER B 1 309 ? -26.125 0.941 0.562 1 96.62 309 SER B CA 1
ATOM 4823 C C . SER B 1 309 ? -24.641 1.177 0.851 1 96.62 309 SER B C 1
ATOM 4825 O O . SER B 1 309 ? -24.234 1.222 2.012 1 96.62 309 SER B O 1
ATOM 4827 N N . PRO B 1 310 ? -23.891 1.315 -0.241 1 97.5 310 PRO B N 1
ATOM 4828 C CA . PRO B 1 310 ? -22.453 1.55 -0.037 1 97.5 310 PRO B CA 1
ATOM 4829 C C . PRO B 1 310 ? -22.172 2.766 0.843 1 97.5 310 PRO B C 1
ATOM 4831 O O . PRO B 1 310 ? -21.312 2.713 1.717 1 97.5 310 PRO B O 1
ATOM 4834 N N . LYS B 1 311 ? -22.891 3.811 0.652 1 96.88 311 LYS B N 1
ATOM 4835 C CA . LYS B 1 311 ? -22.688 5.035 1.424 1 96.88 311 LYS B CA 1
ATOM 4836 C C . LYS B 1 311 ? -22.969 4.801 2.906 1 96.88 311 LYS B C 1
ATOM 4838 O O . LYS B 1 311 ? -22.188 5.215 3.764 1 96.88 311 LYS B O 1
ATOM 4843 N N . LYS B 1 312 ? -24.078 4.152 3.207 1 97.19 312 LYS B N 1
ATOM 4844 C CA . LYS B 1 312 ? -24.422 3.863 4.594 1 97.19 312 LYS B CA 1
ATOM 4845 C C . LYS B 1 312 ? -23.391 2.941 5.238 1 97.19 312 LYS B C 1
ATOM 4847 O O . LYS B 1 312 ? -23 3.148 6.387 1 97.19 312 LYS B O 1
ATOM 4852 N N . ALA B 1 313 ? -23.031 1.914 4.473 1 98 313 ALA B N 1
ATOM 4853 C CA . ALA B 1 313 ? -22.031 0.973 4.973 1 98 313 ALA B CA 1
ATOM 4854 C C . ALA B 1 313 ? -20.703 1.675 5.246 1 98 313 ALA B C 1
ATOM 4856 O O . ALA B 1 313 ? -20.031 1.381 6.238 1 98 313 ALA B O 1
ATOM 4857 N N . PHE B 1 314 ? -20.328 2.596 4.379 1 98.06 314 PHE B N 1
ATOM 4858 C CA . PHE B 1 314 ? -19.078 3.326 4.539 1 98.06 314 PHE B CA 1
ATOM 4859 C C . PHE B 1 314 ? -19.094 4.168 5.809 1 98.06 314 PHE B C 1
ATOM 4861 O O . PHE B 1 314 ? -18.141 4.16 6.586 1 98.06 314 PHE B O 1
ATOM 4868 N N . TYR B 1 315 ? -20.094 4.898 6.016 1 96.94 315 TYR B N 1
ATOM 4869 C CA . TYR B 1 315 ? -20.141 5.793 7.168 1 96.94 315 TYR B CA 1
ATOM 4870 C C . TYR B 1 315 ? -20.234 5 8.469 1 96.94 315 TYR B C 1
ATOM 4872 O O . TYR B 1 315 ? -19.703 5.43 9.5 1 96.94 315 TYR B O 1
ATOM 4880 N N . ALA B 1 316 ? -20.875 3.801 8.398 1 96.69 316 ALA B N 1
ATOM 4881 C CA . ALA B 1 316 ? -20.828 2.914 9.562 1 96.69 316 ALA B CA 1
ATOM 4882 C C . ALA B 1 316 ? -19.406 2.467 9.867 1 96.69 316 ALA B C 1
ATOM 4884 O O . ALA B 1 316 ? -19 2.404 11.023 1 96.69 316 ALA B O 1
ATOM 4885 N N . LEU B 1 317 ? -18.641 2.145 8.828 1 97.31 317 LEU B N 1
ATOM 4886 C CA . LEU B 1 317 ? -17.234 1.801 8.961 1 97.31 317 LEU B CA 1
ATOM 4887 C C . LEU B 1 317 ? -16.422 2.988 9.484 1 97.31 317 LEU B C 1
ATOM 4889 O O . LEU B 1 317 ? -15.633 2.846 10.414 1 97.31 317 LEU B O 1
ATOM 4893 N N . TRP B 1 318 ? -16.672 4.188 8.922 1 97.06 318 TRP B N 1
ATOM 4894 C CA . TRP B 1 318 ? -15.922 5.395 9.25 1 97.06 318 TRP B CA 1
ATOM 4895 C C . TRP B 1 318 ? -16.078 5.75 10.719 1 97.06 318 TRP B C 1
ATOM 4897 O O . TRP B 1 318 ? -15.117 6.18 11.367 1 97.06 318 TRP B O 1
ATOM 4907 N N . GLU B 1 319 ? -17.266 5.547 11.227 1 95.31 319 GLU B N 1
ATOM 4908 C CA . GLU B 1 319 ? -17.547 5.863 12.617 1 95.31 319 GLU B CA 1
ATOM 4909 C C . GLU B 1 319 ? -16.688 5.023 13.562 1 95.31 319 GLU B C 1
ATOM 4911 O O . GLU B 1 319 ? -16.344 5.469 14.656 1 95.31 319 GLU B O 1
ATOM 4916 N N . LYS B 1 320 ? -16.328 3.848 13.125 1 93.81 320 LYS B N 1
ATOM 4917 C CA . LYS B 1 320 ? -15.609 2.914 13.992 1 93.81 320 LYS B CA 1
ATOM 4918 C C . LYS B 1 320 ? -14.109 2.982 13.742 1 93.81 320 LYS B C 1
ATOM 4920 O O . LYS B 1 320 ? -13.328 2.32 14.43 1 93.81 320 LYS B O 1
ATOM 4925 N N . LEU B 1 321 ? -13.766 3.723 12.727 1 90.94 321 LEU B N 1
ATOM 4926 C CA . LEU B 1 321 ? -12.352 3.812 12.375 1 90.94 321 LEU B CA 1
ATOM 4927 C C . LEU B 1 321 ? -11.57 4.527 13.469 1 90.94 321 LEU B C 1
ATOM 4929 O O . LEU B 1 321 ? -10.43 4.156 13.766 1 90.94 321 LEU B O 1
#

Sequence (642 aa):
MSLNVGVIGAGAMGTAISQCIAPNTNKLLLYARRKEICDDINEGHINCEYHPSVKLHENIRAVNDLCDLKDVDVIFLCIPSSVMRQTMVQLNEIVSDKCIFVSTAKGIENKTNKRMSEVIKEETGRSAVVLSGPNIASEMMKNLPSATTIASIKKKDLEIVKSVLSTSKLKVNTNHDVIGTEFCGIIKNILAISQGICKGMGINDNAKFAVFTKSYNETKCIIEKLGGNRSTVDDYCGFGDIITASTLNVSRNHTLGIWYGQGVYLDEQTGVLFEGKNTAIVLKEICDKLNIECLTVNFVYDVIILKKSPKKAFYALWEKLMSLNVGVIGAGAMGTAISQCIAPNTNKLLLYARRKEICDDINEGHINCEYHPSVKLHENIRAVNDLCDLKDVDVIFLCIPSSVMRQTMVQLNEIVSDKCIFVSTAKGIENKTNKRMSEVIKEETGRSAVVLSGPNIASEMMKNLPSATTIASIKKKDLEIVKSVLSTSKLKVNTNHDVIGTEFCGIIKNILAISQGICKGMGINDNAKFAVFTKSYNETKCIIEKLGGNRSTVDDYCGFGDIITASTLNVSRNHTLGIWYGQGVYLDEQTGVLFEGKNTAIVLKEICDKLNIECLTVNFVYDVIILKKSPKKAFYALWEKL

InterPro domains:
  IPR006109 Glycerol-3-phosphate dehydrogenase, NAD-dependent, C-terminal [PF07479] (177-314)
  IPR006168 Glycerol-3-phosphate dehydrogenase, NAD-dependent [PIRSF000114] (2-318)
  IPR006168 Glycerol-3-phosphate dehydrogenase, NAD-dependent [PR00077] (7-24)
  IPR006168 Glycerol-3-phosphate dehydrogenase, NAD-dependent [PR00077] (130-150)
  IPR006168 Glycerol-3-phosphate dehydrogenase, NAD-dependent [PR00077] (170-194)
  IPR006168 Glycerol-3-phosphate dehydrogenase, NAD-dependent [PR00077] (195-219)
  IPR006168 Glycerol-3-phosphate dehydrogenase, NAD-dependent [PR00077] (235-252)
  IPR008927 6-phosphogluconate dehydrogenase-like, C-terminal domain superfamily [SSF48179] (177-319)
  IPR011128 Glycerol-3-phosphate dehydrogenase, NAD-dependent, N-terminal [PF01210] (5-155)
  IPR013328 6-phosphogluconate dehydrogenase, domain 2 [G3DSA:1.10.1040.10] (182-319)
  IPR036291 NAD(P)-binding domain superfamily [SSF51735] (3-177)

pLDDT: mean 95.74, std 5.21, range [54.06, 98.88]

Radius of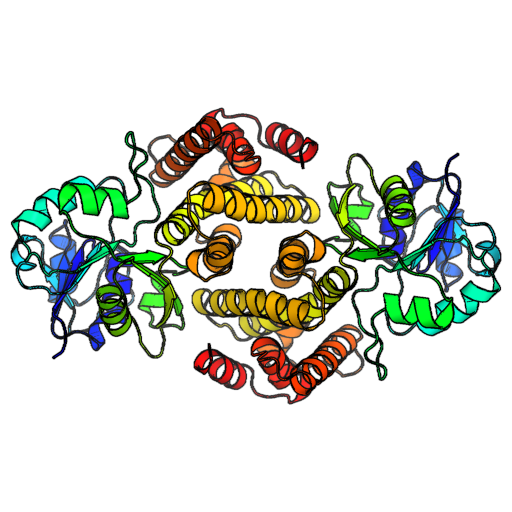 gyration: 26.7 Å; Cα contacts (8 Å, |Δi|>4): 1429; chains: 2; bounding box: 54×83×61 Å

Foldseek 3Di:
DFFEEEEEDPALQSQLQCQQLLVRHPAYEYEDQDVVQQCCCAPVQARCPHGNPFGGDPRYHYDHDLLVCAEGQEYEYPDEPACLLVVLLVNLVRHDLRRAYEYAYLAAYFPVRHFSQVSNCVRRVDGHKYKAFQDDSNCSSVLAAEEIEIEACDPVSQVVVQSSNDDPRYHYHYDHFPLLLSLLSLLLLLLLLLLLLCVLLPPDPVLSVVVSVVSLVLSLVLSVLVPGHSVSLVDRRHPVNSCSQNPDPVHPSNPQNNCLSNVHADDCPDPSLVRSQRSLVSSVVSCVVSVRDRLSSQLSCCCSPVVDHNVVSSVVSVVVD/DFFEEEEEDPALQSQLQCQQLLVRHPAYEYEDQDVVQQCCCAPVQARCPHGNPFGGDPRYHYDHDLLVCAEGQEYEYPDEPACLLVVLLVNLVRHDLRRAYEYAYLAAYFPVRHFSQVSNCVRRVDGHKYKAFQDDSNCSRVLAAEEIEIEDCDPVSQVVVQSSNDDPRYHYHYDHFPLLLSLLSLLLLLLLLLLLLCVQLPPDPVLSVVVSVVSLVLSLVLSVLVPGHSVSLVDRRHPVNSCSQNPDPVHPSNPQNNCLSNVHADDCPDPSLVRSQRSLVSSVVSCVVSVRDRLSSQLSCCCSPVVDHNVVSSVVSVVVD